Protein AF-0000000066611327 (afdb_homodimer)

pLDDT: mean 82.56, std 16.82, range [25.55, 98.38]

Nearest PDB structures (foldseek):
  6ie1-assembly1_A  TM=9.135E-01  e=1.132E-27  Homo sapiens
  6idx-assembly1_A  TM=8.919E-01  e=2.933E-25  Homo sapiens
  6tgc-assembly1_B  TM=9.219E-01  e=5.293E-22  Homo sapiens
  8zj2-assembly1_A  TM=8.479E-01  e=1.868E-19  Homo sapiens
  6ie1-assembly1_A  TM=9.172E-01  e=1.377E-27  Homo sapiens

GO terms:
  GO:0005829 cytosol (C, IDA)

Foldseek 3Di:
DPDDLVNLLVQLQDQDVVSNLVSLVVVLVCCVPPDPVVVVVCVPLVNLLSSLVSCLPRPVPNPDDQDQSSLQSQLQVLQSNLLVLVVQQAAAFDLPDVVLVVLVVVLLCLQPVPPCPCVPPPPPDPVVVLVVQLLSQVLLPQPRSSRSSNSQRDHGRHRVLSVLSSCCCPVVVVLSNVLSVVQRPDPDPQGPRNSVLSRVLLVVLCVVSVHNDHRDNPDSDDDSQSSNDSPSSSVVSSVVSVVVSVVSVVVVVVVVVVVVVVVVVVD/DPDDLVNLLVQLQDQDVVSNLVSLVVVLVCCVPPDPVVVVVCVPLVNLLSSLVSCLPRPVPNPDDQDQSSLQSQLQVLQSNLLVLVVQQAAAFDLPDVVLVVLVVVLLCLQPVPPVPCPPPPPPDPVVVLVVQLLSQVLLPQPRSSRSSNSQRDHGRHRVLSVLSSCCCPVVVVLSNCLSVVQRPDPDPPGPRNSVLSRVLLVVLCVVSVHNDHRDNPDSDDDSQSSNDSPSSSVVSSVVSVVVSVVVVVVVVVVVVVVVVVVVVVD

Solvent-accessible surface area (backbone atoms only — not comparable to full-atom values): 28487 Å² total; per-residue (Å²): 128,83,84,46,70,73,67,38,52,62,43,38,69,45,100,40,68,68,55,28,36,52,34,47,46,49,50,43,50,49,54,72,67,38,53,72,71,51,38,46,56,59,52,27,65,66,56,40,46,51,51,25,49,45,44,42,60,44,50,72,65,31,96,56,84,82,49,68,68,43,32,24,42,50,19,41,42,51,28,56,58,44,34,69,48,30,62,42,20,62,31,55,48,56,77,81,36,60,73,61,51,48,51,56,50,48,55,51,33,66,57,62,66,51,66,71,52,75,69,56,60,96,70,71,50,76,65,56,55,52,51,50,50,27,52,50,32,43,41,40,16,34,85,38,28,86,51,54,50,64,67,24,50,48,63,74,27,10,37,40,26,55,52,38,52,48,46,30,47,69,69,36,35,69,61,41,35,49,55,36,54,70,40,43,74,58,83,63,91,82,57,80,25,51,41,49,50,46,39,53,48,42,36,51,51,34,60,74,62,35,45,65,49,77,70,60,91,88,47,44,74,58,65,74,46,56,43,58,32,96,52,37,67,48,52,50,46,54,53,48,53,52,49,51,52,50,51,51,53,51,49,48,52,47,47,48,48,42,49,42,44,51,46,52,70,69,94,128,83,86,47,69,72,68,39,51,62,43,39,68,45,98,40,67,69,53,27,36,52,36,48,45,48,48,42,50,50,55,72,66,36,53,73,72,51,37,47,55,59,52,28,65,65,57,41,47,50,52,25,48,44,44,40,61,44,50,71,63,30,94,56,84,80,47,70,68,42,31,25,42,50,19,40,43,52,27,55,56,44,32,69,47,30,61,41,19,63,31,54,49,54,78,82,39,60,74,61,50,48,50,57,49,48,53,51,33,66,56,62,65,52,66,74,52,75,70,58,57,95,71,70,50,74,64,55,54,53,51,49,50,28,51,50,32,42,42,40,16,33,84,37,29,85,50,53,50,64,68,24,52,48,63,74,26,10,39,39,27,57,52,38,53,49,46,31,48,70,71,36,34,68,60,39,34,49,56,34,56,70,42,43,74,55,83,62,90,82,56,81,25,50,40,49,50,45,40,52,48,42,35,50,50,34,60,75,62,36,45,66,49,77,69,61,90,88,48,44,73,59,64,75,46,56,43,57,32,94,53,36,66,48,51,50,45,54,53,48,53,51,49,50,53,48,51,51,52,51,50,48,52,47,48,49,48,43,50,41,43,50,48,52,69,70,93

Sequence (534 aa):
EEITVGQLISHLQVSNQEIQTYAIALINALFLKAPEDKRQDMANAFAQKHLRSIILNHVIRGNRPIKTEMAHQLYVLQVLTFNLLEERMMTKMDPNDQAQRDIIFELRRIAFDAESDPSNAPGSGTEKRKAMYTKDYKMLGFTNHINPAMDFTQTPPGMLALDNMLYLAKVHQDTYIRIVLENSSREDKHECPFGRSAIELTKMLCEILQVGELPNEGRNDYHPMFFTHDRAFEELFGICIQLLNKTWKEMRATAEDFNKVSVSGLLEEITVGQLISHLQVSNQEIQTYAIALINALFLKAPEDKRQDMANAFAQKHLRSIILNHVIRGNRPIKTEMAHQLYVLQVLTFNLLEERMMTKMDPNDQAQRDIIFELRRIAFDAESDPSNAPGSGTEKRKAMYTKDYKMLGFTNHINPAMDFTQTPPGMLALDNMLYLAKVHQDTYIRIVLENSSREDKHECPFGRSAIELTKMLCEILQVGELPNEGRNDYHPMFFTHDRAFEELFGICIQLLNKTWKEMRATAEDFNKVSVSGLL

InterPro domains:
  IPR006816 ELMO domain [PF04727] (83-261)
  IPR006816 ELMO domain [PS51335] (99-267)
  IPR024574 ELMO, armadillo-like helical domain [PF11841] (1-60)
  IPR050868 Engulfment and cell motility domain-containing protein [PTHR12771] (7-261)

Organism: Homo sapiens (NCBI:txid9606)

Secondary structure (DSSP, 8-state):
----HHHHHHHHTSS-HHHHHHHHHHHHHHHHHS-HHHHHHHT-HHHHHHHHHHIIIIIITSSSPPPHHHHHHHHHHHHHHHGGGHHHHTPPP-TT-HHHHHHHHHHHHHHHT----TTS-TTS-HHHHHHHHHHHHHHHT-S-SS-GGGGG-STTTTHHHHHHHHHHHHHSHHHHHHHHHHHHS--SS----HHHHHHHHHHHHHHHTTTTPPPPTT-----GGGGT-TTHHHHHHHHHHHHHHHHHHHHHHHHHHHHHHHHHHH-/----HHHHHHHHTSS-HHHHHHHHHHHHHHHHHS-HHHHHHHT-HHHHHHHHHHIIIIIITSSSPPPHHHHHHHHHHHHHHHGGGHHHHTPPP-TT-HHHHHHHHHHHHHHHT----TTS-TTS-HHHHHHHHHHHHHHHT-S-SS-GGGGG-STTTTHHHHHHHHHHHHHSHHHHHHHHHHHHS--SS----HHHHHHHHHHHHHHHTTTTPPPPTT-----GGGGS-TTHHHHHHHHHHHHHHHHHHHHHHHHHHHHHHHHHHH-

Structure (mmCIF, N/CA/C/O backbone):
data_AF-0000000066611327-model_v1
#
loop_
_entity.id
_entity.type
_entity.pdbx_description
1 polymer 'Engulfment and cell motility 2'
#
loop_
_atom_site.group_PDB
_atom_site.id
_atom_site.type_symbol
_atom_site.label_atom_id
_atom_site.label_alt_id
_atom_site.label_comp_id
_atom_site.label_asym_id
_atom_site.label_entity_id
_atom_site.label_seq_id
_atom_site.pdbx_PDB_ins_code
_atom_site.Cartn_x
_atom_site.Cartn_y
_atom_site.Cartn_z
_atom_site.occupancy
_atom_site.B_iso_or_equiv
_atom_site.auth_seq_id
_atom_site.auth_comp_id
_atom_site.auth_asym_id
_atom_site.auth_atom_id
_atom_site.pdbx_PDB_model_num
ATOM 1 N N . GLU A 1 1 ? -3.717 5.613 -40.375 1 40.09 1 GLU A N 1
ATOM 2 C CA . GLU A 1 1 ? -2.66 4.898 -39.688 1 40.09 1 GLU A CA 1
ATOM 3 C C . GLU A 1 1 ? -3.021 4.695 -38.219 1 40.09 1 GLU A C 1
ATOM 5 O O . GLU A 1 1 ? -3.549 5.602 -37.562 1 40.09 1 GLU A O 1
ATOM 10 N N . GLU A 1 2 ? -3.158 3.531 -37.75 1 56.47 2 GLU A N 1
ATOM 11 C CA . GLU A 1 2 ? -3.566 3.189 -36.375 1 56.47 2 GLU A CA 1
ATOM 12 C C . GLU A 1 2 ? -2.588 3.752 -35.344 1 56.47 2 GLU A C 1
ATOM 14 O O . GLU A 1 2 ? -1.377 3.553 -35.469 1 56.47 2 GLU A O 1
ATOM 19 N N . ILE A 1 3 ? -2.941 4.852 -34.781 1 63.69 3 ILE A N 1
ATOM 20 C CA . ILE A 1 3 ? -2.102 5.453 -33.75 1 63.69 3 ILE A CA 1
ATOM 21 C C . ILE A 1 3 ? -1.729 4.398 -32.719 1 63.69 3 ILE A C 1
ATOM 23 O O . ILE A 1 3 ? -2.598 3.693 -32.188 1 63.69 3 ILE A O 1
ATOM 27 N N . THR A 1 4 ? -0.4 4.125 -32.656 1 70.75 4 THR A N 1
ATOM 28 C CA . THR A 1 4 ? 0.085 3.135 -31.703 1 70.75 4 THR A CA 1
ATOM 29 C C . THR A 1 4 ? 0.49 3.801 -30.406 1 70.75 4 THR A C 1
ATOM 31 O O . THR A 1 4 ? 0.756 5.004 -30.359 1 70.75 4 THR A O 1
ATOM 34 N N . VAL A 1 5 ? 0.447 3.09 -29.375 1 73.44 5 VAL A N 1
ATOM 35 C CA . VAL A 1 5 ? 0.878 3.57 -28.062 1 73.44 5 VAL A CA 1
ATOM 36 C C . VAL A 1 5 ? 2.309 4.102 -28.156 1 73.44 5 VAL A C 1
ATOM 38 O O . VAL A 1 5 ? 2.645 5.105 -27.531 1 73.44 5 VAL A O 1
ATOM 41 N N . GLY A 1 6 ? 3.094 3.51 -28.984 1 72.56 6 GLY A N 1
ATOM 42 C CA . GLY A 1 6 ? 4.477 3.926 -29.156 1 72.56 6 GLY A CA 1
ATOM 43 C C . GLY A 1 6 ? 4.605 5.344 -29.688 1 72.56 6 GLY A C 1
ATOM 44 O O . GLY A 1 6 ? 5.48 6.094 -29.25 1 72.56 6 GLY A O 1
ATOM 45 N N . GLN A 1 7 ? 3.738 5.711 -30.578 1 74.62 7 GLN A N 1
ATOM 46 C CA . GLN A 1 7 ? 3.76 7.051 -31.156 1 74.62 7 GLN A CA 1
ATOM 47 C C . GLN A 1 7 ? 3.35 8.094 -30.125 1 74.62 7 GLN A C 1
ATOM 49 O O . GLN A 1 7 ? 3.854 9.219 -30.125 1 74.62 7 GLN A O 1
ATOM 54 N N . LEU A 1 8 ? 2.506 7.609 -29.297 1 79.88 8 LEU A N 1
ATOM 55 C CA . LEU A 1 8 ? 1.958 8.547 -28.312 1 79.88 8 LEU A CA 1
ATOM 56 C C . LEU A 1 8 ? 2.941 8.773 -27.172 1 79.88 8 LEU A C 1
ATOM 58 O O . LEU A 1 8 ? 2.887 9.797 -26.5 1 79.88 8 LEU A O 1
ATOM 62 N N . ILE A 1 9 ? 3.891 7.906 -26.953 1 81.19 9 ILE A N 1
ATOM 63 C CA . ILE A 1 9 ? 4.863 7.961 -25.875 1 81.19 9 ILE A CA 1
ATOM 64 C C . ILE A 1 9 ? 5.777 9.172 -26.062 1 81.19 9 ILE A C 1
ATOM 66 O O . ILE A 1 9 ? 6.164 9.82 -25.078 1 81.19 9 ILE A O 1
ATOM 70 N N . SER A 1 10 ? 6.062 9.531 -27.297 1 82.19 10 SER A N 1
ATOM 71 C CA . SER A 1 10 ? 6.926 10.672 -27.562 1 82.19 10 SER A CA 1
ATOM 72 C C . SER A 1 10 ? 6.273 11.977 -27.109 1 82.19 10 SER A C 1
ATOM 74 O O . SER A 1 10 ? 6.961 12.891 -26.656 1 82.19 10 SER A O 1
ATOM 76 N N . HIS A 1 11 ? 4.969 11.961 -27.219 1 84.88 11 HIS A N 1
ATOM 77 C CA . HIS A 1 11 ? 4.23 13.164 -26.828 1 84.88 11 HIS A CA 1
ATOM 78 C C . HIS A 1 11 ? 4.199 13.32 -25.312 1 84.88 11 HIS A C 1
ATOM 80 O O . HIS A 1 11 ? 3.928 14.414 -24.812 1 84.88 11 HIS A O 1
ATOM 86 N N . LEU A 1 12 ? 4.453 12.266 -24.594 1 86.62 12 LEU A N 1
ATOM 87 C CA . LEU A 1 12 ? 4.457 12.328 -23.141 1 86.62 12 LEU A CA 1
ATOM 88 C C . LEU A 1 12 ? 5.77 12.906 -22.625 1 86.62 12 LEU A C 1
ATOM 90 O O . LEU A 1 12 ? 5.848 13.344 -21.469 1 86.62 12 LEU A O 1
ATOM 94 N N . GLN A 1 13 ? 6.77 12.953 -23.453 1 84.81 13 GLN A N 1
ATOM 95 C CA . GLN A 1 13 ? 8.094 13.398 -23.047 1 84.81 13 GLN A CA 1
ATOM 96 C C . GLN A 1 13 ? 8.266 14.898 -23.266 1 84.81 13 GLN A C 1
ATOM 98 O O . GLN A 1 13 ? 9.297 15.477 -22.891 1 84.81 13 GLN A O 1
ATOM 103 N N . VAL A 1 14 ? 7.254 15.484 -23.766 1 79.56 14 VAL A N 1
ATOM 104 C CA . VAL A 1 14 ? 7.332 16.922 -24.016 1 79.56 14 VAL A CA 1
ATOM 105 C C . VAL A 1 14 ? 6.973 17.688 -22.75 1 79.56 14 VAL A C 1
ATOM 107 O O . VAL A 1 14 ? 6.324 17.141 -21.844 1 79.56 14 VAL A O 1
ATOM 110 N N . SER A 1 15 ? 7.461 18.938 -22.609 1 79.94 15 SER A N 1
ATOM 111 C CA . SER A 1 15 ? 7.223 19.734 -21.406 1 79.94 15 SER A CA 1
ATOM 112 C C . SER A 1 15 ? 5.941 20.547 -21.531 1 79.94 15 SER A C 1
ATOM 114 O O . SER A 1 15 ? 5.961 21.781 -21.391 1 79.94 15 SER A O 1
ATOM 116 N N . ASN A 1 16 ? 4.898 20.047 -22.109 1 86.81 16 ASN A N 1
ATOM 117 C CA . ASN A 1 16 ? 3.58 20.656 -22.234 1 86.81 16 ASN A CA 1
ATOM 118 C C . ASN A 1 16 ? 2.482 19.734 -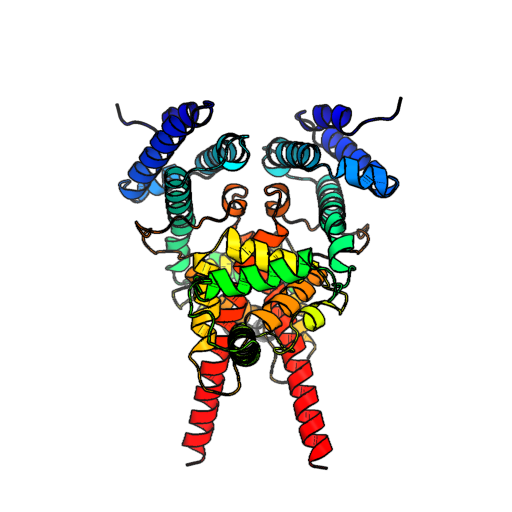21.719 1 86.81 16 ASN A C 1
ATOM 120 O O . ASN A 1 16 ? 2.162 18.719 -22.344 1 86.81 16 ASN A O 1
ATOM 124 N N . GLN A 1 17 ? 1.89 20.125 -20.641 1 90.25 17 GLN A N 1
ATOM 125 C CA . GLN A 1 17 ? 0.964 19.234 -19.953 1 90.25 17 GLN A CA 1
ATOM 126 C C . GLN A 1 17 ? -0.309 19.031 -20.766 1 90.25 17 GLN A C 1
ATOM 128 O O . GLN A 1 17 ? -0.943 17.969 -20.688 1 90.25 17 GLN A O 1
ATOM 133 N N . GLU A 1 18 ? -0.715 20.062 -21.562 1 90 18 GLU A N 1
ATOM 134 C CA . GLU A 1 18 ? -1.896 19.891 -22.406 1 90 18 GLU A CA 1
ATOM 135 C C . GLU A 1 18 ? -1.692 18.781 -23.438 1 90 18 GLU A C 1
ATOM 137 O O . GLU A 1 18 ? -2.586 17.953 -23.656 1 90 18 GLU A O 1
ATOM 142 N N . ILE A 1 19 ? -0.517 18.812 -24 1 89.88 19 ILE A N 1
ATOM 143 C CA . ILE A 1 19 ? -0.172 17.781 -24.984 1 89.88 19 ILE A CA 1
ATOM 144 C C . ILE A 1 19 ? -0.095 16.438 -24.281 1 89.88 19 ILE A C 1
ATOM 146 O O . ILE A 1 19 ? -0.599 15.43 -24.812 1 89.88 19 ILE A O 1
ATOM 150 N N . GLN A 1 20 ? 0.532 16.391 -23.125 1 91.44 20 GLN A N 1
ATOM 151 C CA . GLN A 1 20 ? 0.63 15.156 -22.359 1 91.44 20 GLN A CA 1
ATOM 152 C C . GLN A 1 20 ? -0.753 14.609 -22.016 1 91.44 20 GLN A C 1
ATOM 154 O O . GLN A 1 20 ? -0.996 13.406 -22.125 1 91.44 20 GLN A O 1
ATOM 159 N N . THR A 1 21 ? -1.638 15.539 -21.609 1 92.88 21 THR A N 1
ATOM 160 C CA . THR A 1 21 ? -2.996 15.148 -21.234 1 92.88 21 THR A CA 1
ATOM 161 C C . THR A 1 21 ? -3.713 14.508 -22.422 1 92.88 21 THR A C 1
ATOM 163 O O . THR A 1 21 ? -4.363 13.477 -22.281 1 92.88 21 THR A O 1
ATOM 166 N N . TYR A 1 22 ? -3.547 15.141 -23.562 1 90.19 22 TYR A N 1
ATOM 167 C CA . TYR A 1 22 ? -4.168 14.609 -24.781 1 90.19 22 TYR A CA 1
ATOM 168 C C . TYR A 1 22 ? -3.611 13.234 -25.125 1 90.19 22 TYR A C 1
ATOM 170 O O . TYR A 1 22 ? -4.355 12.336 -25.531 1 90.19 22 TYR A O 1
ATOM 178 N N . ALA A 1 23 ? -2.369 13.031 -25 1 90 23 ALA A N 1
ATOM 179 C CA . ALA A 1 23 ? -1.731 11.75 -25.297 1 90 23 ALA A CA 1
ATOM 180 C C . ALA A 1 23 ? -2.264 10.648 -24.391 1 90 23 ALA A C 1
ATOM 182 O O . ALA A 1 23 ? -2.598 9.555 -24.859 1 90 23 ALA A O 1
ATOM 183 N N . ILE A 1 24 ? -2.371 10.93 -23.094 1 91.5 24 ILE A N 1
ATOM 184 C CA . ILE A 1 24 ? -2.867 9.93 -22.156 1 91.5 24 ILE A CA 1
ATOM 185 C C . ILE A 1 24 ? -4.34 9.641 -22.422 1 91.5 24 ILE A C 1
ATOM 187 O O . ILE A 1 24 ? -4.781 8.492 -22.344 1 91.5 24 ILE A O 1
ATOM 191 N N . ALA A 1 25 ? -5.066 10.711 -22.734 1 92.12 25 ALA A N 1
ATOM 192 C CA . ALA A 1 25 ? -6.473 10.523 -23.078 1 92.12 25 ALA A CA 1
ATOM 193 C C . ALA A 1 25 ? -6.629 9.578 -24.266 1 92.12 25 ALA A C 1
ATOM 195 O O . ALA A 1 25 ? -7.516 8.727 -24.281 1 92.12 25 ALA A O 1
ATOM 196 N N . LEU A 1 26 ? -5.77 9.742 -25.219 1 87.75 26 LEU A N 1
ATOM 197 C CA . LEU A 1 26 ? -5.801 8.883 -26.406 1 87.75 26 LEU A CA 1
ATOM 198 C C . LEU A 1 26 ? -5.418 7.449 -26.047 1 87.75 26 LEU A C 1
ATOM 200 O O . LEU A 1 26 ? -6.023 6.496 -26.547 1 87.75 26 LEU A O 1
ATOM 204 N N . ILE A 1 27 ? -4.43 7.285 -25.25 1 86.75 27 ILE A N 1
ATOM 205 C CA . ILE A 1 27 ? -4.02 5.961 -24.797 1 86.75 27 ILE A CA 1
ATOM 206 C C . ILE A 1 27 ? -5.184 5.285 -24.062 1 86.75 27 ILE A C 1
ATOM 208 O O . ILE A 1 27 ? -5.469 4.109 -24.312 1 86.75 27 ILE A O 1
ATOM 212 N N . ASN A 1 28 ? -5.836 6.055 -23.188 1 90.31 28 ASN A N 1
ATOM 213 C CA . ASN A 1 28 ? -6.996 5.535 -22.469 1 90.31 28 ASN A CA 1
ATOM 214 C C . ASN A 1 28 ? -8.094 5.086 -23.422 1 90.31 28 ASN A C 1
ATOM 216 O O . ASN A 1 28 ? -8.695 4.027 -23.234 1 90.31 28 ASN A O 1
ATOM 220 N N . ALA A 1 29 ? -8.32 5.891 -24.422 1 87.56 29 ALA A N 1
ATOM 221 C CA . ALA A 1 29 ? -9.336 5.566 -25.422 1 87.56 29 ALA A CA 1
ATOM 222 C C . ALA A 1 29 ? -8.992 4.277 -26.156 1 87.56 29 ALA A C 1
ATOM 224 O O . ALA A 1 29 ? -9.867 3.449 -26.422 1 87.56 29 ALA A O 1
ATOM 225 N N . LEU A 1 30 ? -7.754 4.113 -26.516 1 83.62 30 LEU A N 1
ATOM 226 C CA . LEU A 1 30 ? -7.297 2.902 -27.188 1 83.62 30 LEU A CA 1
ATOM 227 C C . LEU A 1 30 ? -7.488 1.682 -26.281 1 83.62 30 LEU A C 1
ATOM 229 O O . LEU A 1 30 ? -7.898 0.619 -26.766 1 83.62 30 LEU A O 1
ATOM 233 N N . PHE A 1 31 ? -7.234 1.879 -25 1 83.31 31 PHE A N 1
ATOM 234 C CA . PHE A 1 31 ? -7.395 0.795 -24.047 1 83.31 31 PHE A CA 1
ATOM 235 C C . PHE A 1 31 ? -8.852 0.383 -23.922 1 83.31 31 PHE A C 1
ATOM 237 O O . PHE A 1 31 ? -9.164 -0.806 -23.828 1 83.31 31 PHE A O 1
ATOM 244 N N . LEU A 1 32 ? -9.711 1.317 -23.906 1 84.81 32 LEU A N 1
ATOM 245 C CA . LEU A 1 32 ? -11.133 1.083 -23.719 1 84.81 32 LEU A CA 1
ATOM 246 C C . LEU A 1 32 ? -11.75 0.427 -24.953 1 84.81 32 LEU A C 1
ATOM 248 O O . LEU A 1 32 ? -12.648 -0.406 -24.828 1 84.81 32 LEU A O 1
ATOM 252 N N . LYS A 1 33 ? -11.258 0.746 -26.078 1 80.56 33 LYS A N 1
ATOM 253 C CA . LYS A 1 33 ? -11.859 0.292 -27.328 1 80.56 33 LYS A CA 1
ATOM 254 C C . LYS A 1 33 ? -11.188 -0.988 -27.828 1 80.56 33 LYS A C 1
ATOM 256 O O . LYS A 1 33 ? -11.742 -1.69 -28.688 1 80.56 33 LYS A O 1
ATOM 261 N N . ALA A 1 34 ? -10 -1.204 -27.297 1 76.31 34 ALA A N 1
ATOM 262 C CA . ALA A 1 34 ? -9.234 -2.338 -27.812 1 76.31 34 ALA A CA 1
ATOM 263 C C . ALA A 1 34 ? -9.945 -3.656 -27.516 1 76.31 34 ALA A C 1
ATOM 265 O O . ALA A 1 34 ? -10.477 -3.846 -26.422 1 76.31 34 ALA A O 1
ATOM 266 N N . PRO A 1 35 ? -10.062 -4.414 -28.641 1 73.56 35 PRO A N 1
ATOM 267 C CA . PRO A 1 35 ? -10.523 -5.773 -28.359 1 73.56 35 PRO A CA 1
ATOM 268 C C . PRO A 1 35 ? -9.633 -6.504 -27.359 1 73.56 35 PRO A C 1
ATOM 270 O O . PRO A 1 35 ? -8.516 -6.059 -27.078 1 73.56 35 PRO A O 1
ATOM 273 N N . GLU A 1 36 ? -10.125 -7.504 -26.75 1 65.38 36 GLU A N 1
ATOM 274 C CA . GLU A 1 36 ? -9.469 -8.203 -25.656 1 65.38 36 GLU A CA 1
ATOM 275 C C . GLU A 1 36 ? -8.039 -8.602 -26.016 1 65.38 36 GLU A C 1
ATOM 277 O O . GLU A 1 36 ? -7.121 -8.461 -25.203 1 65.38 36 GLU A O 1
ATOM 282 N N . ASP A 1 37 ? -7.863 -9.117 -27.156 1 64 37 ASP A N 1
ATOM 283 C CA . ASP A 1 37 ? -6.547 -9.57 -27.594 1 64 37 ASP A CA 1
ATOM 284 C C . ASP A 1 37 ? -5.559 -8.414 -27.656 1 64 37 ASP A C 1
ATOM 286 O O . ASP A 1 37 ? -4.398 -8.547 -27.266 1 64 37 ASP A O 1
ATOM 290 N N . LYS A 1 38 ? -6.062 -7.336 -28.172 1 62.31 38 LYS A N 1
ATOM 291 C CA . LYS A 1 38 ? -5.191 -6.172 -28.312 1 62.31 38 LYS A CA 1
ATOM 292 C C . LYS A 1 38 ? -4.934 -5.516 -26.953 1 62.31 38 LYS A C 1
ATOM 294 O O . LYS A 1 38 ? -3.85 -4.977 -26.719 1 62.31 38 LYS A O 1
ATOM 299 N N . ARG A 1 39 ? -5.898 -5.562 -26.094 1 63.56 39 ARG A N 1
ATOM 300 C CA . ARG A 1 39 ? -5.707 -5.031 -24.75 1 63.56 39 ARG A CA 1
ATOM 301 C C . ARG A 1 39 ? -4.543 -5.727 -24.047 1 63.56 39 ARG A C 1
ATOM 303 O O . ARG A 1 39 ? -3.76 -5.078 -23.344 1 63.56 39 ARG A O 1
ATOM 310 N N . GLN A 1 40 ? -4.461 -6.965 -24.438 1 60.44 40 GLN A N 1
ATOM 311 C CA . GLN A 1 40 ? -3.373 -7.738 -23.844 1 60.44 40 GLN A CA 1
ATOM 312 C C . GLN A 1 40 ? -2.023 -7.32 -24.422 1 60.44 40 GLN A C 1
ATOM 314 O O . GLN A 1 40 ? -1.016 -7.309 -23.719 1 60.44 40 GLN A O 1
ATOM 319 N N . ASP A 1 41 ? -2.1 -6.977 -25.656 1 60.97 41 ASP A N 1
ATOM 320 C CA . ASP A 1 41 ? -0.874 -6.484 -26.281 1 60.97 41 ASP A CA 1
ATOM 321 C C . ASP A 1 41 ? -0.419 -5.176 -25.641 1 60.97 41 ASP A C 1
ATOM 323 O O . ASP A 1 41 ? 0.777 -4.961 -25.438 1 60.97 41 ASP A O 1
ATOM 327 N N . MET A 1 42 ? -1.421 -4.453 -25.516 1 62.12 42 MET A N 1
ATOM 328 C CA . MET A 1 42 ? -1.123 -3.197 -24.844 1 62.12 42 MET A CA 1
ATOM 329 C C . MET A 1 42 ? -0.673 -3.451 -23.406 1 62.12 42 MET A C 1
ATOM 331 O O . MET A 1 42 ? 0.031 -2.631 -22.812 1 62.12 42 MET A O 1
ATOM 335 N N . ALA A 1 43 ? -1.137 -4.645 -23.062 1 60.62 43 ALA A N 1
ATOM 336 C CA . ALA A 1 43 ? -0.801 -5.082 -21.703 1 60.62 43 ALA A CA 1
ATOM 337 C C . ALA A 1 43 ? 0.571 -5.75 -21.672 1 60.62 43 ALA A C 1
ATOM 339 O O . ALA A 1 43 ? 0.995 -6.258 -20.625 1 60.62 43 ALA A O 1
ATOM 340 N N . ASN A 1 44 ? 1.052 -5.711 -22.891 1 65.69 44 ASN A N 1
ATOM 341 C CA . ASN A 1 44 ? 2.408 -6.25 -22.859 1 65.69 44 ASN A CA 1
ATOM 342 C C . ASN A 1 44 ? 3.248 -5.605 -21.766 1 65.69 44 ASN A C 1
ATOM 344 O O . ASN A 1 44 ? 3.24 -4.383 -21.609 1 65.69 44 ASN A O 1
ATOM 348 N N . ALA A 1 45 ? 3.865 -6.438 -21.047 1 63.72 45 ALA A N 1
ATOM 349 C CA . ALA A 1 45 ? 4.586 -6.027 -19.844 1 63.72 45 ALA A CA 1
ATOM 350 C C . ALA A 1 45 ? 5.621 -4.949 -20.156 1 63.72 45 ALA A C 1
ATOM 352 O O . ALA A 1 45 ? 5.762 -3.977 -19.422 1 63.72 45 ALA A O 1
ATOM 353 N N . PHE A 1 46 ? 6.16 -5.141 -21.359 1 62.97 46 PHE A N 1
ATOM 354 C CA . PHE A 1 46 ? 7.227 -4.211 -21.703 1 62.97 46 PHE A CA 1
ATOM 355 C C . PHE A 1 46 ? 6.66 -2.838 -22.047 1 62.97 46 PHE A C 1
ATOM 357 O O . PHE A 1 46 ? 7.191 -1.814 -21.609 1 62.97 46 PHE A O 1
ATOM 364 N N . ALA A 1 47 ? 5.613 -2.898 -22.812 1 65.81 47 ALA A N 1
ATOM 365 C CA . ALA A 1 47 ? 5.004 -1.633 -23.219 1 65.81 47 ALA A CA 1
ATOM 366 C C . ALA A 1 47 ? 4.406 -0.905 -22.016 1 65.81 47 ALA A C 1
ATOM 368 O O . ALA A 1 47 ? 4.535 0.316 -21.891 1 65.81 47 ALA A O 1
ATOM 369 N N . GLN A 1 48 ? 3.863 -1.635 -21.219 1 74.56 48 GLN A N 1
ATOM 370 C CA . GLN A 1 48 ? 3.256 -1.061 -20.016 1 74.56 48 GLN A CA 1
ATOM 371 C C . GLN A 1 48 ? 4.316 -0.474 -19.094 1 74.56 48 GLN A C 1
ATOM 373 O O . GLN A 1 48 ? 4.129 0.609 -18.531 1 74.56 48 GLN A O 1
ATOM 378 N N . LYS A 1 49 ? 5.383 -1.224 -19.047 1 75.81 49 LYS A N 1
ATOM 379 C CA . LYS A 1 49 ? 6.48 -0.756 -18.203 1 75.81 49 LYS A CA 1
ATOM 380 C C . LYS A 1 49 ? 7.039 0.57 -18.703 1 75.81 49 LYS A C 1
ATOM 382 O O . LYS A 1 49 ? 7.285 1.488 -17.922 1 75.81 49 LYS A O 1
ATOM 387 N N . HIS A 1 50 ? 7.246 0.575 -19.969 1 76.31 50 HIS A N 1
ATOM 388 C CA . HIS A 1 50 ? 7.793 1.78 -20.578 1 76.31 50 HIS A CA 1
ATOM 389 C C . HIS A 1 50 ? 6.844 2.963 -20.422 1 76.31 50 HIS A C 1
ATOM 391 O O . HIS A 1 50 ? 7.273 4.059 -20.047 1 76.31 50 HIS A O 1
ATOM 397 N N . LEU A 1 51 ? 5.648 2.748 -20.688 1 81.19 51 LEU A N 1
ATOM 398 C CA . LEU A 1 51 ? 4.633 3.785 -20.547 1 81.19 51 LEU A CA 1
ATOM 399 C C . LEU A 1 51 ? 4.598 4.312 -19.109 1 81.19 51 LEU A C 1
ATOM 401 O O . LEU A 1 51 ? 4.602 5.527 -18.891 1 81.19 51 LEU A O 1
ATOM 405 N N . ARG A 1 52 ? 4.539 3.432 -18.156 1 81.56 52 ARG A N 1
ATOM 406 C CA . ARG A 1 52 ? 4.5 3.805 -16.75 1 81.56 52 ARG A CA 1
ATOM 407 C C . ARG A 1 52 ? 5.719 4.645 -16.375 1 81.56 52 ARG A C 1
ATOM 409 O O . ARG A 1 52 ? 5.594 5.633 -15.648 1 81.56 52 ARG A O 1
ATOM 416 N N . SER A 1 53 ? 6.867 4.211 -16.938 1 79 53 SER A N 1
ATOM 417 C CA . SER A 1 53 ? 8.102 4.926 -16.641 1 79 53 SER A CA 1
ATOM 418 C C . SER A 1 53 ? 8.055 6.355 -17.172 1 79 53 SER A C 1
ATOM 420 O O . SER A 1 53 ? 8.492 7.289 -16.5 1 79 53 SER A O 1
ATOM 422 N N . ILE A 1 54 ? 7.59 6.52 -18.266 1 82.31 54 ILE A N 1
ATOM 423 C CA . ILE A 1 54 ? 7.535 7.84 -18.891 1 82.31 54 ILE A CA 1
ATOM 424 C C . ILE A 1 54 ? 6.543 8.727 -18.125 1 82.31 54 ILE A C 1
ATOM 426 O O . ILE A 1 54 ? 6.832 9.891 -17.844 1 82.31 54 ILE A O 1
ATOM 430 N N . ILE A 1 55 ? 5.414 8.18 -17.828 1 85.75 55 ILE A N 1
ATOM 431 C CA . ILE A 1 55 ? 4.395 8.93 -17.109 1 85.75 55 ILE A CA 1
ATOM 432 C C . ILE A 1 55 ? 4.949 9.375 -15.758 1 85.75 55 ILE A C 1
ATOM 434 O O . ILE A 1 55 ? 4.781 10.531 -15.359 1 85.75 55 ILE A O 1
ATOM 438 N N . LEU A 1 56 ? 5.598 8.508 -15.148 1 79.5 56 LEU A N 1
ATOM 439 C CA . LEU A 1 56 ? 6.156 8.812 -13.836 1 79.5 56 LEU A CA 1
ATOM 440 C C . LEU A 1 56 ? 7.203 9.914 -13.93 1 79.5 56 LEU A C 1
ATOM 442 O O . LEU A 1 56 ? 7.148 10.898 -13.188 1 79.5 56 LEU A O 1
ATOM 446 N N . ASN A 1 57 ? 8.078 9.82 -14.867 1 79.31 57 ASN A N 1
ATOM 447 C CA . ASN A 1 57 ? 9.234 10.703 -14.945 1 79.31 57 ASN A CA 1
ATOM 448 C C . ASN A 1 57 ? 8.867 12.055 -15.539 1 79.31 57 ASN A C 1
ATOM 450 O O . ASN A 1 57 ? 9.398 13.086 -15.125 1 79.31 57 ASN A O 1
ATOM 454 N N . HIS A 1 58 ? 7.961 12.031 -16.422 1 82.75 58 HIS A N 1
ATOM 455 C CA . HIS A 1 58 ? 7.75 13.25 -17.188 1 82.75 58 HIS A CA 1
ATOM 456 C C . HIS A 1 58 ? 6.438 13.93 -16.812 1 82.75 58 HIS A C 1
ATOM 458 O O . HIS A 1 58 ? 6.234 15.109 -17.094 1 82.75 58 HIS A O 1
ATOM 464 N N . VAL A 1 59 ? 5.559 13.203 -16.188 1 86.81 59 VAL A N 1
ATOM 465 C CA . VAL A 1 59 ? 4.254 13.789 -15.883 1 86.81 59 VAL A CA 1
ATOM 466 C C . VAL A 1 59 ? 4.105 13.969 -14.375 1 86.81 59 VAL A C 1
ATOM 468 O O . VAL A 1 59 ? 4.055 15.094 -13.883 1 86.81 59 VAL A O 1
ATOM 471 N N . ILE A 1 60 ? 4.211 12.938 -13.664 1 82.56 60 ILE A N 1
ATOM 472 C CA . ILE A 1 60 ? 3.908 12.953 -12.234 1 82.56 60 ILE A CA 1
ATOM 473 C C . ILE A 1 60 ? 5.02 13.672 -11.477 1 82.56 60 ILE A C 1
ATOM 475 O O . ILE A 1 60 ? 4.75 14.492 -10.602 1 82.56 60 ILE A O 1
ATOM 479 N N . ARG A 1 61 ? 6.25 13.383 -11.82 1 75.94 61 ARG A N 1
ATOM 480 C CA . ARG A 1 61 ? 7.383 14 -11.133 1 75.94 61 ARG A CA 1
ATOM 481 C C . ARG A 1 61 ? 7.801 15.289 -11.828 1 75.94 61 ARG A C 1
ATOM 483 O O . ARG A 1 61 ? 8.836 15.867 -11.5 1 75.94 61 ARG A O 1
ATOM 490 N N . GLY A 1 62 ? 7.059 15.625 -12.773 1 74.12 62 GLY A N 1
ATOM 491 C CA . GLY A 1 62 ? 7.359 16.859 -13.469 1 74.12 62 GLY A CA 1
ATOM 492 C C . GLY A 1 62 ? 7.289 18.094 -12.57 1 74.12 62 GLY A C 1
ATOM 493 O O . GLY A 1 62 ? 6.762 18.016 -11.453 1 74.12 62 GLY A O 1
ATOM 494 N N . ASN A 1 63 ? 7.848 19.156 -12.953 1 75.75 63 ASN A N 1
ATOM 495 C CA . ASN A 1 63 ? 8.031 20.375 -12.164 1 75.75 63 ASN A CA 1
ATOM 496 C C . ASN A 1 63 ? 6.754 21.203 -12.117 1 75.75 63 ASN A C 1
ATOM 498 O O . ASN A 1 63 ? 6.707 22.25 -11.453 1 75.75 63 ASN A O 1
ATOM 502 N N . ARG A 1 64 ? 5.742 20.828 -12.805 1 81.81 64 ARG A N 1
ATOM 503 C CA . ARG A 1 64 ? 4.492 21.578 -12.828 1 81.81 64 ARG A CA 1
ATOM 504 C C . ARG A 1 64 ? 3.395 20.844 -12.07 1 81.81 64 ARG A C 1
ATOM 506 O O . ARG A 1 64 ? 3.355 19.609 -12.07 1 81.81 64 ARG A O 1
ATOM 513 N N . PRO A 1 65 ? 2.545 21.625 -11.461 1 86.81 65 PRO A N 1
ATOM 514 C CA . PRO A 1 65 ? 1.408 20.984 -10.797 1 86.81 65 PRO A CA 1
ATOM 515 C C . PRO A 1 65 ? 0.503 20.234 -11.773 1 86.81 65 PRO A C 1
ATOM 517 O O . PRO A 1 65 ? 0.298 20.688 -12.906 1 86.81 65 PRO A O 1
ATOM 520 N N . ILE A 1 66 ? 0.01 19.172 -11.352 1 91.12 66 ILE A N 1
ATOM 521 C CA . ILE A 1 66 ? -0.878 18.344 -12.164 1 91.12 66 ILE A CA 1
ATOM 522 C C . ILE A 1 66 ? -2.279 18.953 -12.172 1 91.12 66 ILE A C 1
ATOM 524 O O . ILE A 1 66 ? -2.904 19.109 -11.125 1 91.12 66 ILE A O 1
ATOM 528 N N . LYS A 1 67 ? -2.717 19.328 -13.297 1 92.5 67 LYS A N 1
ATOM 529 C CA . LYS A 1 67 ? -4.039 19.922 -13.445 1 92.5 67 LYS A CA 1
ATOM 530 C C . LYS A 1 67 ? -5.141 18.875 -13.312 1 92.5 67 LYS A C 1
ATOM 532 O O . LYS A 1 67 ? -4.875 17.672 -13.422 1 92.5 67 LYS A O 1
ATOM 537 N N . THR A 1 68 ? -6.332 19.328 -13.188 1 93.25 68 THR A N 1
ATOM 538 C CA . THR A 1 68 ? -7.488 18.5 -12.906 1 93.25 68 THR A CA 1
ATOM 539 C C . THR A 1 68 ? -7.727 17.5 -14.039 1 93.25 68 THR A C 1
ATOM 541 O O . THR A 1 68 ? -7.973 16.312 -13.797 1 93.25 68 THR A O 1
ATOM 544 N N . GLU A 1 69 ? -7.648 18 -15.25 1 93.25 69 GLU A N 1
ATOM 545 C CA . GLU A 1 69 ? -7.898 17.125 -16.391 1 93.25 69 GLU A CA 1
ATOM 546 C C . GLU A 1 69 ? -6.855 16.016 -16.484 1 93.25 69 GLU A C 1
ATOM 548 O O . GLU A 1 69 ? -7.191 14.859 -16.766 1 93.25 69 GLU A O 1
ATOM 553 N N . MET A 1 70 ? -5.621 16.375 -16.281 1 94 70 MET A N 1
ATOM 554 C CA . MET A 1 70 ? -4.551 15.383 -16.281 1 94 70 MET A CA 1
ATOM 555 C C . MET A 1 70 ? -4.754 14.367 -15.148 1 94 70 MET A C 1
ATOM 557 O O . MET A 1 70 ? -4.59 13.164 -15.359 1 94 70 MET A O 1
ATOM 561 N N . ALA A 1 71 ? -5.148 14.883 -14.031 1 94.19 71 ALA A N 1
ATOM 562 C CA . ALA A 1 71 ? -5.414 14 -12.898 1 94.19 71 ALA A CA 1
ATOM 563 C C . ALA A 1 71 ? -6.5 12.984 -13.234 1 94.19 71 ALA A C 1
ATOM 565 O O . ALA A 1 71 ? -6.391 11.805 -12.883 1 94.19 71 ALA A O 1
ATOM 566 N N . HIS A 1 72 ? -7.477 13.43 -13.906 1 95.44 72 HIS A N 1
ATOM 567 C CA . HIS A 1 72 ? -8.555 12.539 -14.328 1 95.44 72 HIS A CA 1
ATOM 568 C C . HIS A 1 72 ? -8.039 11.469 -15.289 1 95.44 72 HIS A C 1
ATOM 570 O O . HIS A 1 72 ? -8.391 10.297 -15.148 1 95.44 72 HIS A O 1
ATOM 576 N N . GLN A 1 73 ? -7.266 11.867 -16.219 1 94.38 73 GLN A N 1
ATOM 577 C CA . GLN A 1 73 ? -6.742 10.914 -17.188 1 94.38 73 GLN A CA 1
ATOM 578 C C . GLN A 1 73 ? -5.824 9.891 -16.516 1 94.38 73 GLN A C 1
ATOM 580 O O . GLN A 1 73 ? -5.82 8.719 -16.891 1 94.38 73 GLN A O 1
ATOM 585 N N . LEU A 1 74 ? -5.055 10.352 -15.578 1 93.62 74 LEU A N 1
ATOM 586 C CA . LEU A 1 74 ? -4.199 9.438 -14.82 1 93.62 74 LEU A CA 1
ATOM 587 C C . LEU A 1 74 ? -5.039 8.469 -14 1 93.62 74 LEU A C 1
ATOM 589 O O . LEU A 1 74 ? -4.707 7.281 -13.906 1 93.62 74 LEU A O 1
ATOM 593 N N . TYR A 1 75 ? -6.051 8.984 -13.445 1 94.5 75 TYR A N 1
ATOM 594 C CA . TYR A 1 75 ? -7.008 8.133 -12.742 1 94.5 75 TYR A CA 1
ATOM 595 C C . TYR A 1 75 ? -7.559 7.059 -13.664 1 94.5 75 TYR A C 1
ATOM 597 O O . TYR A 1 75 ? -7.555 5.871 -13.32 1 94.5 75 TYR A O 1
ATOM 605 N N . VAL A 1 76 ? -8.047 7.465 -14.797 1 93.88 76 VAL A N 1
ATOM 606 C CA . VAL A 1 76 ? -8.633 6.547 -15.766 1 93.88 76 VAL A CA 1
ATOM 607 C C . VAL A 1 76 ? -7.605 5.484 -16.156 1 93.88 76 VAL A C 1
ATOM 609 O O . VAL A 1 76 ? -7.91 4.289 -16.156 1 93.88 76 VAL A O 1
ATOM 612 N N . LEU A 1 77 ? -6.422 5.91 -16.453 1 91.25 77 LEU A N 1
ATOM 613 C CA . LEU A 1 77 ? -5.367 4.98 -16.844 1 91.25 77 LEU A CA 1
ATOM 614 C C . LEU A 1 77 ? -5.094 3.977 -15.727 1 91.25 77 LEU A C 1
ATOM 616 O O . LEU A 1 77 ? -4.898 2.787 -15.992 1 91.25 77 LEU A O 1
ATOM 620 N N . GLN A 1 78 ? -5.039 4.449 -14.531 1 91.81 78 GLN A N 1
ATOM 621 C CA . GLN A 1 78 ? -4.805 3.578 -13.383 1 91.81 78 GLN A CA 1
ATOM 622 C C . GLN A 1 78 ? -5.895 2.52 -13.266 1 91.81 78 GLN A C 1
ATOM 624 O O . GLN A 1 78 ? -5.605 1.343 -13.031 1 91.81 78 GLN A O 1
ATOM 629 N N . VAL A 1 79 ? -7.121 2.928 -13.422 1 92.69 79 VAL A N 1
ATOM 630 C CA . VAL A 1 79 ? -8.242 1.996 -13.367 1 92.69 79 VAL A CA 1
ATOM 631 C C . VAL A 1 79 ? -8.094 0.951 -14.469 1 92.69 79 VAL A C 1
ATOM 633 O O . VAL A 1 79 ? -8.227 -0.25 -14.219 1 92.69 79 VAL A O 1
ATOM 636 N N . LEU A 1 80 ? -7.781 1.423 -15.625 1 89.06 80 LEU A N 1
ATOM 637 C CA . LEU A 1 80 ? -7.652 0.525 -16.766 1 89.06 80 LEU A CA 1
ATOM 638 C C . LEU A 1 80 ? -6.492 -0.445 -16.562 1 89.06 80 LEU A C 1
ATOM 640 O O . LEU A 1 80 ? -6.578 -1.609 -16.969 1 89.06 80 LEU A O 1
ATOM 644 N N . THR A 1 81 ? -5.465 -0.011 -16.016 1 88.75 81 THR A N 1
ATOM 645 C CA . THR A 1 81 ? -4.316 -0.862 -15.727 1 88.75 81 THR A CA 1
ATOM 646 C C . THR A 1 81 ? -4.691 -1.957 -14.727 1 88.75 81 THR A C 1
ATOM 648 O O . THR A 1 81 ? -4.355 -3.127 -14.93 1 88.75 81 THR A O 1
ATOM 651 N N . PHE A 1 82 ? -5.383 -1.628 -13.68 1 91.62 82 PHE A N 1
ATOM 652 C CA . PHE A 1 82 ? -5.789 -2.613 -12.688 1 91.62 82 PHE A CA 1
ATOM 653 C C . PHE A 1 82 ? -6.789 -3.6 -13.273 1 91.62 82 PHE A C 1
ATOM 655 O O . PHE A 1 82 ? -6.844 -4.758 -12.859 1 91.62 82 PHE A O 1
ATOM 662 N N . ASN A 1 83 ? -7.504 -3.129 -14.219 1 91.38 83 ASN A N 1
ATOM 663 C CA . ASN A 1 83 ? -8.492 -4 -14.836 1 91.38 83 ASN A CA 1
ATOM 664 C C . ASN A 1 83 ? -7.828 -5.145 -15.602 1 91.38 83 ASN A C 1
ATOM 666 O O . ASN A 1 83 ? -8.492 -6.113 -15.977 1 91.38 83 ASN A O 1
ATOM 670 N N . LEU A 1 84 ? -6.559 -5.008 -15.922 1 87.75 84 LEU A N 1
ATOM 671 C CA . LEU A 1 84 ? -5.824 -6.121 -16.516 1 87.75 84 LEU A CA 1
ATOM 672 C C . LEU A 1 84 ? -5.812 -7.324 -15.578 1 87.75 84 LEU A C 1
ATOM 674 O O . LEU A 1 84 ? -5.586 -8.453 -16.016 1 87.75 84 LEU A O 1
ATOM 678 N N . LEU A 1 85 ? -6.07 -7.102 -14.289 1 92.88 85 LEU A N 1
ATOM 679 C CA . LEU A 1 85 ? -6.09 -8.172 -13.297 1 92.88 85 LEU A CA 1
ATOM 680 C C . LEU A 1 85 ? -7.465 -8.828 -13.242 1 92.88 85 LEU A C 1
ATOM 682 O O . LEU A 1 85 ? -7.633 -9.859 -12.586 1 92.88 85 LEU A O 1
ATOM 686 N N . GLU A 1 86 ? -8.406 -8.266 -13.906 1 94.12 86 GLU A N 1
ATOM 687 C CA . GLU A 1 86 ? -9.789 -8.719 -13.805 1 94.12 86 GLU A CA 1
ATOM 688 C C . GLU A 1 86 ? -9.93 -10.172 -14.25 1 94.12 86 GLU A C 1
ATOM 690 O O . GLU A 1 86 ? -10.672 -10.945 -13.641 1 94.12 86 GLU A O 1
ATOM 695 N N . GLU A 1 87 ? -9.234 -10.531 -15.289 1 93.06 87 GLU A N 1
ATOM 696 C CA . GLU A 1 87 ? -9.328 -11.898 -15.781 1 93.06 87 GLU A CA 1
ATOM 697 C C . GLU A 1 87 ? -8.961 -12.906 -14.695 1 93.06 87 GLU A C 1
ATOM 699 O O . GLU A 1 87 ? -9.711 -13.844 -14.43 1 93.06 87 GLU A O 1
ATOM 704 N N . ARG A 1 88 ? -7.844 -12.695 -14.109 1 95.62 88 ARG A N 1
ATOM 705 C CA . ARG A 1 88 ? -7.402 -13.602 -13.047 1 95.62 88 ARG A CA 1
ATOM 706 C C . ARG A 1 88 ? -8.352 -13.547 -11.852 1 95.62 88 ARG A C 1
ATOM 708 O O . ARG A 1 88 ? -8.625 -14.57 -11.227 1 95.62 88 ARG A O 1
ATOM 715 N N . MET A 1 89 ? -8.812 -12.328 -11.547 1 97.5 89 MET A N 1
ATOM 716 C CA . MET A 1 89 ? -9.742 -12.117 -10.445 1 97.5 89 MET A CA 1
ATOM 717 C C . MET A 1 89 ? -11.023 -12.914 -10.664 1 97.5 89 MET A C 1
ATOM 719 O O . MET A 1 89 ? -11.602 -13.445 -9.711 1 97.5 89 MET A O 1
ATOM 723 N N . MET A 1 90 ? -11.422 -13.062 -11.938 1 97.75 90 MET A N 1
ATOM 724 C CA . MET A 1 90 ? -12.703 -13.68 -12.258 1 97.75 90 MET A CA 1
ATOM 725 C C . MET A 1 90 ? -12.508 -15.125 -12.719 1 97.75 90 MET A C 1
ATOM 727 O O . MET A 1 90 ? -13.453 -15.758 -13.203 1 97.75 90 MET A O 1
ATOM 731 N N . THR A 1 91 ? -11.344 -15.656 -12.594 1 97.81 91 THR A N 1
ATOM 732 C CA . THR A 1 91 ? -11.07 -17.031 -12.977 1 97.81 91 THR A CA 1
ATOM 733 C C . THR A 1 91 ? -11.039 -17.938 -11.75 1 97.81 91 THR A C 1
ATOM 735 O O . THR A 1 91 ? -10.25 -17.719 -10.828 1 97.81 91 THR A O 1
ATOM 738 N N . LYS A 1 92 ? -11.828 -18.953 -11.773 1 97.44 92 LYS A N 1
ATOM 739 C CA . LYS A 1 92 ? -11.828 -19.969 -10.719 1 97.44 92 LYS A CA 1
ATOM 740 C C . LYS A 1 92 ? -10.703 -20.969 -10.922 1 97.44 92 LYS A C 1
ATOM 742 O O . LYS A 1 92 ? -10.406 -21.359 -12.055 1 97.44 92 LYS A O 1
ATOM 747 N N . MET A 1 93 ? -10.164 -21.359 -9.852 1 96.94 93 MET A N 1
ATOM 748 C CA . MET A 1 93 ? -9.156 -22.406 -9.977 1 96.94 93 MET A CA 1
ATOM 749 C C . MET A 1 93 ? -9.789 -23.734 -10.406 1 96.94 93 MET A C 1
ATOM 751 O O . MET A 1 93 ? -10.867 -24.094 -9.93 1 96.94 93 MET A O 1
ATOM 755 N N . ASP A 1 94 ? -9.164 -24.406 -11.297 1 95.62 94 ASP A N 1
ATOM 756 C CA . ASP A 1 94 ? -9.508 -25.781 -11.633 1 95.62 94 ASP A CA 1
ATOM 757 C C . ASP A 1 94 ? -8.766 -26.766 -10.727 1 95.62 94 ASP A C 1
ATOM 759 O O . ASP A 1 94 ? -7.559 -26.969 -10.875 1 95.62 94 ASP A O 1
ATOM 763 N N . PRO A 1 95 ? -9.484 -27.422 -9.859 1 90.69 95 PRO A N 1
ATOM 764 C CA . PRO A 1 95 ? -8.82 -28.312 -8.914 1 90.69 95 PRO A CA 1
ATOM 765 C C . PRO A 1 95 ? -8.062 -29.453 -9.602 1 90.69 95 PRO A C 1
ATOM 767 O O . PRO A 1 95 ? -7.223 -30.109 -8.977 1 90.69 95 PRO A O 1
ATOM 770 N N . ASN A 1 96 ? -8.367 -29.656 -10.828 1 90.88 96 ASN A N 1
ATOM 771 C CA . ASN A 1 96 ? -7.727 -30.75 -11.562 1 90.88 96 ASN A CA 1
ATOM 772 C C . ASN A 1 96 ? -6.559 -30.234 -12.406 1 90.88 96 ASN A C 1
ATOM 774 O O . ASN A 1 96 ? -5.863 -31.031 -13.047 1 90.88 96 ASN A O 1
ATOM 778 N N . ASP A 1 97 ? -6.387 -28.938 -12.375 1 93.06 97 ASP A N 1
ATOM 779 C CA . ASP A 1 97 ? -5.246 -28.375 -13.086 1 93.06 97 ASP A CA 1
ATOM 780 C C . ASP A 1 97 ? -3.957 -28.547 -12.289 1 93.06 97 ASP A C 1
ATOM 782 O O . ASP A 1 97 ? -3.766 -27.922 -11.25 1 93.06 97 ASP A O 1
ATOM 786 N N . GLN A 1 98 ? -3.1 -29.344 -12.82 1 92.75 98 GLN A N 1
ATOM 787 C CA . GLN A 1 98 ? -1.882 -29.703 -12.102 1 92.75 98 GLN A CA 1
ATOM 788 C C . GLN A 1 98 ? -0.981 -28.484 -11.891 1 92.75 98 GLN A C 1
ATOM 790 O O . GLN A 1 98 ? -0.344 -28.359 -10.844 1 92.75 98 GLN A O 1
ATOM 795 N N . ALA A 1 99 ? -0.888 -27.672 -12.906 1 93.69 99 ALA A N 1
ATOM 796 C CA . ALA A 1 99 ? -0.028 -26.5 -12.797 1 93.69 99 ALA A CA 1
ATOM 797 C C . ALA A 1 99 ? -0.46 -25.609 -11.641 1 93.69 99 ALA A C 1
ATOM 799 O O . ALA A 1 99 ? 0.38 -25.062 -10.922 1 93.69 99 ALA A O 1
ATOM 800 N N . GLN A 1 100 ? -1.684 -25.469 -11.484 1 92.69 100 GLN A N 1
ATOM 801 C CA . GLN A 1 100 ? -2.215 -24.656 -10.398 1 92.69 100 GLN A CA 1
ATOM 802 C C . GLN A 1 100 ? -2.035 -25.344 -9.047 1 92.69 100 GLN A C 1
ATOM 804 O O . GLN A 1 100 ? -1.688 -24.688 -8.062 1 92.69 100 GLN A O 1
ATOM 809 N N . ARG A 1 101 ? -2.289 -26.594 -9.023 1 93.12 101 ARG A N 1
ATOM 810 C CA . ARG A 1 101 ? -2.059 -27.359 -7.809 1 93.12 101 ARG A CA 1
ATOM 811 C C . ARG A 1 101 ? -0.598 -27.281 -7.375 1 93.12 101 ARG A C 1
ATOM 813 O O . ARG A 1 101 ? -0.3 -27.25 -6.18 1 93.12 101 ARG A O 1
ATOM 820 N N . ASP A 1 102 ? 0.249 -27.25 -8.32 1 95.44 102 ASP A N 1
ATOM 821 C CA . ASP A 1 102 ? 1.679 -27.156 -8.047 1 95.44 102 ASP A CA 1
ATOM 822 C C . ASP A 1 102 ? 2.012 -25.859 -7.312 1 95.44 102 ASP A C 1
ATOM 824 O O . ASP A 1 102 ? 2.945 -25.812 -6.512 1 95.44 102 ASP A O 1
ATOM 828 N N . ILE A 1 103 ? 1.284 -24.844 -7.633 1 96.88 103 ILE A N 1
ATOM 829 C CA . ILE A 1 103 ? 1.508 -23.562 -6.953 1 96.88 103 ILE A CA 1
ATOM 830 C C . ILE A 1 103 ? 1.196 -23.719 -5.465 1 96.88 103 ILE A C 1
ATOM 832 O O . ILE A 1 103 ? 1.951 -23.234 -4.617 1 96.88 103 ILE A O 1
ATOM 836 N N . ILE A 1 104 ? 0.125 -24.391 -5.148 1 95.75 104 ILE A N 1
ATOM 837 C CA . ILE A 1 104 ? -0.256 -24.625 -3.76 1 95.75 104 ILE A CA 1
ATOM 838 C C . ILE A 1 104 ? 0.823 -25.438 -3.057 1 95.75 104 ILE A C 1
ATOM 840 O O . ILE A 1 104 ? 1.193 -25.141 -1.918 1 95.75 104 ILE A O 1
ATOM 844 N N . PHE A 1 105 ? 1.33 -26.375 -3.734 1 94.75 105 PHE A N 1
ATOM 845 C CA . PHE A 1 105 ? 2.412 -27.203 -3.197 1 94.75 105 PHE A CA 1
ATOM 846 C C . PHE A 1 105 ? 3.645 -26.344 -2.918 1 94.75 105 PHE A C 1
ATOM 848 O O . PHE A 1 105 ? 4.328 -26.547 -1.91 1 94.75 105 PHE A O 1
ATOM 855 N N . GLU A 1 106 ? 3.893 -25.5 -3.85 1 96.62 106 GLU A N 1
ATOM 856 C CA . GLU A 1 106 ? 5.051 -24.641 -3.699 1 96.62 106 GLU A CA 1
ATOM 857 C C . GLU A 1 106 ? 4.91 -23.734 -2.475 1 96.62 106 GLU A C 1
ATOM 859 O O . GLU A 1 106 ? 5.883 -23.484 -1.762 1 96.62 106 GLU A O 1
ATOM 864 N N . LEU A 1 107 ? 3.723 -23.25 -2.262 1 96.69 107 LEU A N 1
ATOM 865 C CA . LEU A 1 107 ? 3.461 -22.422 -1.08 1 96.69 107 LEU A CA 1
ATOM 866 C C . LEU A 1 107 ? 3.768 -23.203 0.195 1 96.69 107 LEU A C 1
ATOM 868 O O . LEU A 1 107 ? 4.41 -22.688 1.107 1 96.69 107 LEU A O 1
ATOM 872 N N . ARG A 1 108 ? 3.314 -24.422 0.238 1 94.56 108 ARG A N 1
ATOM 873 C CA . ARG A 1 108 ? 3.574 -25.297 1.375 1 94.56 108 ARG A CA 1
ATOM 874 C C . ARG A 1 108 ? 5.07 -25.547 1.539 1 94.56 108 ARG A C 1
ATOM 876 O O . ARG A 1 108 ? 5.609 -25.422 2.641 1 94.56 108 ARG A O 1
ATOM 883 N N . ARG A 1 109 ? 5.715 -25.906 0.499 1 95.19 109 ARG A N 1
ATOM 884 C CA . ARG A 1 109 ? 7.137 -26.219 0.517 1 95.19 109 ARG A CA 1
ATOM 885 C C . ARG A 1 109 ? 7.953 -25.062 1.07 1 95.19 109 ARG A C 1
ATOM 887 O O . ARG A 1 109 ? 8.844 -25.25 1.896 1 95.19 109 ARG A O 1
ATOM 894 N N . ILE A 1 110 ? 7.672 -23.891 0.621 1 95.5 110 ILE A N 1
ATOM 895 C CA . ILE A 1 110 ? 8.422 -22.703 1.028 1 95.5 110 ILE A CA 1
ATOM 896 C C . ILE A 1 110 ? 8.188 -22.438 2.512 1 95.5 110 ILE A C 1
ATOM 898 O O . ILE A 1 110 ? 9.125 -22.094 3.244 1 95.5 110 ILE A O 1
ATOM 902 N N . ALA A 1 111 ? 7.023 -22.594 2.934 1 94.12 111 ALA A N 1
ATOM 903 C CA . ALA A 1 111 ? 6.672 -22.281 4.316 1 94.12 111 ALA A CA 1
ATOM 904 C C . ALA A 1 111 ? 7.324 -23.266 5.285 1 94.12 111 ALA A C 1
ATOM 906 O O . ALA A 1 111 ? 7.785 -22.875 6.359 1 94.12 111 ALA A O 1
ATOM 907 N N . PHE A 1 112 ? 7.391 -24.484 5.02 1 89.38 112 PHE A N 1
ATOM 908 C CA . PHE A 1 112 ? 7.762 -25.484 6.008 1 89.38 112 PHE A CA 1
ATOM 909 C C . PHE A 1 112 ? 9.016 -26.234 5.566 1 89.38 112 PHE A C 1
ATOM 911 O O . PHE A 1 112 ? 9.469 -27.156 6.254 1 89.38 112 PHE A O 1
ATOM 918 N N . ASP A 1 113 ? 9.883 -25.484 4.781 1 73.38 113 ASP A N 1
ATOM 919 C CA . ASP A 1 113 ? 11.148 -26.016 4.285 1 73.38 113 ASP A CA 1
ATOM 920 C C . ASP A 1 113 ? 11.031 -27.516 4.012 1 73.38 113 ASP A C 1
ATOM 922 O O . ASP A 1 113 ? 11.906 -28.297 4.391 1 73.38 113 ASP A O 1
ATOM 926 N N . ALA A 1 114 ? 9.898 -27.984 3.801 1 60.59 114 ALA A N 1
ATOM 927 C CA . ALA A 1 114 ? 9.672 -29.422 3.648 1 60.59 114 ALA A CA 1
ATOM 928 C C . ALA A 1 114 ? 10.469 -29.984 2.475 1 60.59 114 ALA A C 1
ATOM 930 O O . ALA A 1 114 ? 10.344 -29.5 1.344 1 60.59 114 ALA A O 1
ATOM 931 N N . GLU A 1 115 ? 11.844 -30.031 2.605 1 52.5 115 GLU A N 1
ATOM 932 C CA . GLU A 1 115 ? 12.539 -30.891 1.644 1 52.5 115 GLU A CA 1
ATOM 933 C C . GLU A 1 115 ? 11.672 -32.062 1.219 1 52.5 115 GLU A C 1
ATOM 935 O O . GLU A 1 115 ? 11.102 -32.75 2.064 1 52.5 115 GLU A O 1
ATOM 940 N N . SER A 1 116 ? 10.898 -31.891 0.418 1 48.25 116 SER A N 1
ATOM 941 C CA . SER A 1 116 ? 10.391 -33.156 -0.11 1 48.25 116 SER A CA 1
ATOM 942 C C . SER A 1 116 ? 11.469 -34.219 -0.123 1 48.25 116 SER A C 1
ATOM 944 O O . SER A 1 116 ? 12.367 -34.188 -0.967 1 48.25 116 SER A O 1
ATOM 946 N N . ASP A 1 117 ? 12.258 -34.344 0.917 1 44.25 117 ASP A N 1
ATOM 947 C CA . ASP A 1 117 ? 13.078 -35.531 0.728 1 44.25 117 ASP A CA 1
ATOM 948 C C . ASP A 1 117 ? 12.297 -36.656 0.014 1 44.25 117 ASP A C 1
ATOM 950 O O . ASP A 1 117 ? 11.336 -37.188 0.568 1 44.25 117 ASP A O 1
ATOM 954 N N . PRO A 1 118 ? 12.258 -36.438 -1.175 1 46.88 118 PRO A N 1
ATOM 955 C CA . PRO A 1 118 ? 11.727 -37.656 -1.768 1 46.88 118 PRO A CA 1
ATOM 956 C C . PRO A 1 118 ? 12.125 -38.906 -0.983 1 46.88 118 PRO A C 1
ATOM 958 O O . PRO A 1 118 ? 11.617 -40 -1.257 1 46.88 118 PRO A O 1
ATOM 961 N N . SER A 1 119 ? 13.422 -38.781 -0.462 1 43.66 119 SER A N 1
ATOM 962 C CA . SER A 1 119 ? 13.953 -40 0.171 1 43.66 119 SER A CA 1
ATOM 963 C C . SER A 1 119 ? 13.164 -40.344 1.425 1 43.66 119 SER A C 1
ATOM 965 O O . SER A 1 119 ? 13.602 -41.188 2.221 1 43.66 119 SER A O 1
ATOM 967 N N . ASN A 1 120 ? 12.469 -39.469 1.95 1 45.41 120 ASN A N 1
ATOM 968 C CA . ASN A 1 120 ? 11.805 -40.25 2.984 1 45.41 120 ASN A CA 1
ATOM 969 C C . ASN A 1 120 ? 11.359 -41.625 2.449 1 45.41 120 ASN A C 1
ATOM 971 O O . ASN A 1 120 ? 11.039 -41.75 1.268 1 45.41 120 ASN A O 1
ATOM 975 N N . ALA A 1 121 ? 11.578 -42.781 3.238 1 43.91 121 ALA A N 1
ATOM 976 C CA . ALA A 1 121 ? 11.594 -44.219 2.953 1 43.91 121 ALA A CA 1
ATOM 977 C C . ALA A 1 121 ? 10.469 -44.594 1.993 1 43.91 121 ALA A C 1
ATOM 979 O O . ALA A 1 121 ? 9.336 -44.156 2.15 1 43.91 121 ALA A O 1
ATOM 980 N N . PRO A 1 122 ? 10.688 -45 0.862 1 49.41 122 PRO A N 1
ATOM 981 C CA . PRO A 1 122 ? 9.711 -45.75 0.071 1 49.41 122 PRO A CA 1
ATOM 982 C C . PRO A 1 122 ? 8.516 -46.219 0.9 1 49.41 122 PRO A C 1
ATOM 984 O O . PRO A 1 122 ? 7.527 -46.719 0.345 1 49.41 122 PRO A O 1
ATOM 987 N N . GLY A 1 123 ? 8.664 -46.375 2.184 1 49.91 123 GLY A N 1
ATOM 988 C CA . GLY A 1 123 ? 7.766 -47.125 3.039 1 49.91 123 GLY A CA 1
ATOM 989 C C . GLY A 1 123 ? 6.66 -46.281 3.646 1 49.91 123 GLY A C 1
ATOM 990 O O . GLY A 1 123 ? 5.84 -46.781 4.414 1 49.91 123 GLY A O 1
ATOM 991 N N . SER A 1 124 ? 6.828 -44.906 3.912 1 56.88 124 SER A N 1
ATOM 992 C CA . SER A 1 124 ? 5.645 -44.312 4.543 1 56.88 124 SER A CA 1
ATOM 993 C C . SER A 1 124 ? 4.5 -44.188 3.547 1 56.88 124 SER A C 1
ATOM 995 O O . SER A 1 124 ? 4.691 -43.656 2.447 1 56.88 124 SER A O 1
ATOM 997 N N . GLY A 1 125 ? 3.43 -44.938 3.545 1 68.69 125 GLY A N 1
ATOM 998 C CA . GLY A 1 125 ? 2.248 -45.156 2.732 1 68.69 125 GLY A CA 1
ATOM 999 C C . GLY A 1 125 ? 1.546 -43.906 2.297 1 68.69 125 GLY A C 1
ATOM 1000 O O . GLY A 1 125 ? 1.772 -42.844 2.869 1 68.69 125 GLY A O 1
ATOM 1001 N N . THR A 1 126 ? 1.113 -43.719 1.041 1 79.12 126 THR A N 1
ATOM 1002 C CA . THR A 1 126 ? 0.277 -42.688 0.421 1 79.12 126 THR A CA 1
ATOM 1003 C C . THR A 1 126 ? -0.626 -42.031 1.458 1 79.12 126 THR A C 1
ATOM 1005 O O . THR A 1 126 ? -0.789 -40.812 1.457 1 79.12 126 THR A O 1
ATOM 1008 N N . GLU A 1 127 ? -0.953 -42.781 2.41 1 82.62 127 GLU A N 1
ATOM 1009 C CA . GLU A 1 127 ? -1.888 -42.25 3.412 1 82.62 127 GLU A CA 1
ATOM 1010 C C . GLU A 1 127 ? -1.192 -41.312 4.391 1 82.62 127 GLU A C 1
ATOM 1012 O O . GLU A 1 127 ? -1.767 -40.312 4.805 1 82.62 127 GLU A O 1
ATOM 1017 N N . LYS A 1 128 ? -0.008 -41.625 4.773 1 85.19 128 LYS A N 1
ATOM 1018 C CA . LYS A 1 128 ? 0.743 -40.781 5.715 1 85.19 128 LYS A CA 1
ATOM 1019 C C . LYS A 1 128 ? 1.108 -39.438 5.09 1 85.19 128 LYS A C 1
ATOM 1021 O O . LYS A 1 128 ? 1.037 -38.406 5.754 1 85.19 128 LYS A O 1
ATOM 1026 N N . ARG A 1 129 ? 1.49 -39.469 3.867 1 85.94 129 ARG A N 1
ATOM 1027 C CA . ARG A 1 129 ? 1.818 -38.25 3.154 1 85.94 129 ARG A CA 1
ATOM 1028 C C . ARG A 1 129 ? 0.601 -37.312 3.047 1 85.94 129 ARG A C 1
ATOM 1030 O O . ARG A 1 129 ? 0.707 -36.125 3.25 1 85.94 129 ARG A O 1
ATOM 1037 N N . LYS A 1 130 ? -0.463 -37.906 2.703 1 87.38 130 LYS A N 1
ATOM 1038 C CA . LYS A 1 130 ? -1.704 -37.125 2.598 1 87.38 130 LYS A CA 1
ATOM 1039 C C . LYS A 1 130 ? -2.053 -36.469 3.926 1 87.38 130 LYS A C 1
ATOM 1041 O O . LYS A 1 130 ? -2.51 -35.312 3.949 1 87.38 130 LYS A O 1
ATOM 1046 N N . ALA A 1 131 ? -1.842 -37.188 4.945 1 89.5 131 ALA A N 1
ATOM 1047 C CA . ALA A 1 131 ? -2.113 -36.656 6.281 1 89.5 131 ALA A CA 1
ATOM 1048 C C . ALA A 1 131 ? -1.196 -35.5 6.605 1 89.5 131 ALA A C 1
ATOM 1050 O O . ALA A 1 131 ? -1.631 -34.5 7.195 1 89.5 131 ALA A O 1
ATOM 1051 N N . MET A 1 132 ? -0.012 -35.625 6.223 1 89.12 132 MET A N 1
ATOM 1052 C CA . MET A 1 132 ? 0.97 -34.562 6.445 1 89.12 132 MET A CA 1
ATOM 1053 C C . MET A 1 132 ? 0.6 -33.312 5.664 1 89.12 132 MET A C 1
ATOM 1055 O O . MET A 1 132 ? 0.642 -32.219 6.207 1 89.12 132 MET A O 1
ATOM 1059 N N . TYR A 1 133 ? 0.246 -33.531 4.441 1 90.44 133 TYR A N 1
ATOM 1060 C CA . TYR A 1 133 ? -0.143 -32.406 3.602 1 90.44 133 TYR A CA 1
ATOM 1061 C C . TYR A 1 133 ? -1.363 -31.688 4.176 1 90.44 133 TYR A C 1
ATOM 1063 O O . TYR A 1 133 ? -1.414 -30.453 4.203 1 90.44 133 TYR A O 1
ATOM 1071 N N . THR A 1 134 ? -2.258 -32.438 4.582 1 91.56 134 THR A N 1
ATOM 1072 C CA . THR A 1 134 ? -3.471 -31.875 5.16 1 91.56 134 THR A CA 1
ATOM 1073 C C . THR A 1 134 ? -3.141 -31.047 6.398 1 91.56 134 THR A C 1
ATOM 1075 O O . THR A 1 134 ? -3.709 -29.969 6.598 1 91.56 134 THR A O 1
ATOM 1078 N N . LYS A 1 135 ? -2.293 -31.531 7.195 1 89.94 135 LYS A N 1
ATOM 1079 C CA . LYS A 1 135 ? -1.857 -30.812 8.383 1 89.94 135 LYS A CA 1
ATOM 1080 C C . LYS A 1 135 ? -1.194 -29.484 8.008 1 89.94 135 LYS A C 1
ATOM 1082 O O . LYS A 1 135 ? -1.464 -28.453 8.625 1 89.94 135 LYS A O 1
ATOM 1087 N N . ASP A 1 136 ? -0.314 -29.547 7.039 1 91.38 136 ASP A N 1
ATOM 1088 C CA . ASP A 1 136 ? 0.385 -28.344 6.578 1 91.38 136 ASP A CA 1
ATOM 1089 C C . ASP A 1 136 ? -0.596 -27.312 6.02 1 91.38 136 ASP A C 1
ATOM 1091 O O . ASP A 1 136 ? -0.464 -26.125 6.277 1 91.38 136 ASP A O 1
ATOM 1095 N N . TYR A 1 137 ? -1.528 -27.781 5.258 1 92.88 137 TYR A N 1
ATOM 1096 C CA . TYR A 1 137 ? -2.506 -26.891 4.66 1 92.88 137 TYR A CA 1
ATOM 1097 C C . TYR A 1 137 ? -3.369 -26.234 5.73 1 92.88 137 TYR A C 1
ATOM 1099 O O . TYR A 1 137 ? -3.777 -25.078 5.586 1 92.88 137 TYR A O 1
ATOM 1107 N N . LYS A 1 138 ? -3.627 -26.969 6.762 1 91.19 138 LYS A N 1
ATOM 1108 C CA . LYS A 1 138 ? -4.32 -26.406 7.914 1 91.19 138 LYS A CA 1
ATOM 1109 C C . LYS A 1 138 ? -3.479 -25.312 8.578 1 91.19 138 LYS A C 1
ATOM 1111 O O . LYS A 1 138 ? -3.996 -24.25 8.945 1 91.19 138 LYS A O 1
ATOM 1116 N N . MET A 1 139 ? -2.287 -25.578 8.703 1 90.12 139 MET A N 1
ATOM 1117 C CA . MET A 1 139 ? -1.371 -24.625 9.312 1 90.12 139 MET A CA 1
ATOM 1118 C C . MET A 1 139 ? -1.22 -23.375 8.445 1 90.12 139 MET A C 1
ATOM 1120 O O . MET A 1 139 ? -1.05 -22.281 8.953 1 90.12 139 MET A O 1
ATOM 1124 N N . LEU A 1 140 ? -1.308 -23.547 7.168 1 92.94 140 LEU A N 1
ATOM 1125 C CA . LEU A 1 140 ? -1.254 -22.422 6.234 1 92.94 140 LEU A CA 1
ATOM 1126 C C . LEU A 1 140 ? -2.51 -21.578 6.34 1 92.94 140 LEU A C 1
ATOM 1128 O O . LEU A 1 140 ? -2.529 -20.438 5.871 1 92.94 140 LEU A O 1
ATOM 1132 N N . GLY A 1 141 ? -3.52 -22.219 6.852 1 91.19 141 GLY A N 1
ATOM 1133 C CA . GLY A 1 141 ? -4.723 -21.438 7.113 1 91.19 141 GLY A CA 1
ATOM 1134 C C . GLY A 1 141 ? -5.758 -21.562 6.008 1 91.19 141 GLY A C 1
ATOM 1135 O O . GLY A 1 141 ? -6.641 -20.703 5.887 1 91.19 141 GLY A O 1
ATOM 1136 N N . PHE A 1 142 ? -5.617 -22.547 5.141 1 93.25 142 PHE A N 1
ATOM 1137 C CA . PHE A 1 142 ? -6.656 -22.75 4.137 1 93.25 142 PHE A CA 1
ATOM 1138 C C . PHE A 1 142 ? -7.949 -23.234 4.781 1 93.25 142 PHE A C 1
ATOM 1140 O O . PHE A 1 142 ? -7.918 -23.984 5.766 1 93.25 142 PHE A O 1
ATOM 1147 N N . THR A 1 143 ? -9.047 -22.828 4.305 1 93.06 143 THR A N 1
ATOM 1148 C CA . THR A 1 143 ? -10.352 -23.266 4.805 1 93.06 143 THR A CA 1
ATOM 1149 C C . THR A 1 143 ? -10.578 -24.734 4.516 1 93.06 143 THR A C 1
ATOM 1151 O O . THR A 1 143 ? -11 -25.5 5.398 1 93.06 143 THR A O 1
ATOM 1154 N N . ASN A 1 144 ? -10.367 -25.156 3.256 1 93.94 144 ASN A N 1
ATOM 1155 C CA . ASN A 1 144 ? -10.406 -26.562 2.902 1 93.94 144 ASN A CA 1
ATOM 1156 C C . ASN A 1 144 ? -9.016 -27.188 2.939 1 93.94 144 ASN A C 1
ATOM 1158 O O . ASN A 1 144 ? -8.312 -27.203 1.929 1 93.94 144 ASN A O 1
ATOM 1162 N N . HIS A 1 145 ? -8.648 -27.75 4.066 1 91.19 145 HIS A N 1
ATOM 1163 C CA . HIS A 1 145 ? -7.289 -28.234 4.254 1 91.19 145 HIS A CA 1
ATOM 1164 C C . HIS A 1 145 ? -7.094 -29.594 3.594 1 91.19 145 HIS A C 1
ATOM 1166 O O . HIS A 1 145 ? -5.961 -30.047 3.416 1 91.19 145 HIS A O 1
ATOM 1172 N N . ILE A 1 146 ? -8.164 -30.234 3.227 1 93 146 ILE A N 1
ATOM 1173 C CA . ILE A 1 146 ? -8.062 -31.5 2.496 1 93 146 ILE A CA 1
ATOM 1174 C C . ILE A 1 146 ? -7.77 -31.219 1.023 1 93 146 ILE A C 1
ATOM 1176 O O . ILE A 1 146 ? -6.945 -31.891 0.409 1 93 146 ILE A O 1
ATOM 1180 N N . ASN A 1 147 ? -8.484 -30.219 0.5 1 94.25 147 ASN A N 1
ATOM 1181 C CA . ASN A 1 147 ? -8.305 -29.797 -0.881 1 94.25 147 ASN A CA 1
ATOM 1182 C C . ASN A 1 147 ? -8.273 -28.266 -0.993 1 94.25 147 ASN A C 1
ATOM 1184 O O . ASN A 1 147 ? -9.25 -27.656 -1.417 1 94.25 147 ASN A O 1
ATOM 1188 N N . PRO A 1 148 ? -7.141 -27.672 -0.848 1 95 148 PRO A N 1
ATOM 1189 C CA . PRO A 1 148 ? -7.031 -26.203 -0.787 1 95 148 PRO A CA 1
ATOM 1190 C C . PRO A 1 148 ? -7.438 -25.531 -2.094 1 95 148 PRO A C 1
ATOM 1192 O O . PRO A 1 148 ? -7.754 -24.328 -2.104 1 95 148 PRO A O 1
ATOM 1195 N N . ALA A 1 149 ? -7.414 -26.266 -3.184 1 96.31 149 ALA A N 1
ATOM 1196 C CA . ALA A 1 149 ? -7.82 -25.703 -4.473 1 96.31 149 ALA A CA 1
ATOM 1197 C C . ALA A 1 149 ? -9.242 -25.141 -4.402 1 96.31 149 ALA A C 1
ATOM 1199 O O . ALA A 1 149 ? -9.562 -24.172 -5.094 1 96.31 149 ALA A O 1
ATOM 1200 N N . MET A 1 150 ? -10.094 -25.703 -3.561 1 95.94 150 MET A N 1
ATOM 1201 C CA . MET A 1 150 ? -11.5 -25.328 -3.449 1 95.94 150 MET A CA 1
ATOM 1202 C C . MET A 1 150 ? -11.641 -23.922 -2.889 1 95.94 150 MET A C 1
ATOM 1204 O O . MET A 1 150 ? -12.656 -23.266 -3.111 1 95.94 150 MET A O 1
ATOM 1208 N N . ASP A 1 151 ? -10.664 -23.453 -2.166 1 96.25 151 ASP A N 1
ATOM 1209 C CA . ASP A 1 151 ? -10.711 -22.125 -1.575 1 96.25 151 ASP A CA 1
ATOM 1210 C C . ASP A 1 151 ? -10.656 -21.047 -2.652 1 96.25 151 ASP A C 1
ATOM 1212 O O . ASP A 1 151 ? -10.992 -19.891 -2.396 1 96.25 151 ASP A O 1
ATOM 1216 N N . PHE A 1 152 ? -10.211 -21.375 -3.863 1 97.62 152 PHE A N 1
ATOM 1217 C CA . PHE A 1 152 ? -9.984 -20.391 -4.93 1 97.62 152 PHE A CA 1
ATOM 1218 C C . PHE A 1 152 ? -11.062 -20.516 -6 1 97.62 152 PHE A C 1
ATOM 1220 O O . PHE A 1 152 ? -10.867 -20.062 -7.133 1 97.62 152 PHE A O 1
ATOM 1227 N N . THR A 1 153 ? -12.195 -21.141 -5.668 1 96.94 153 THR A N 1
ATOM 1228 C CA . THR A 1 153 ? -13.266 -21.328 -6.637 1 96.94 153 THR A CA 1
ATOM 1229 C C . THR A 1 153 ? -14.297 -20.219 -6.539 1 96.94 153 THR A C 1
ATOM 1231 O O . THR A 1 153 ? -15.211 -20.125 -7.363 1 96.94 153 THR A O 1
ATOM 1234 N N . GLN A 1 154 ? -14.125 -19.375 -5.598 1 95.94 154 GLN A N 1
ATOM 1235 C CA . GLN A 1 154 ? -15.016 -18.219 -5.488 1 95.94 154 GLN A CA 1
ATOM 1236 C C . GLN A 1 154 ? -14.438 -17.016 -6.207 1 95.94 154 GLN A C 1
ATOM 1238 O O . GLN A 1 154 ? -13.266 -16.688 -6.043 1 95.94 154 GLN A O 1
ATOM 1243 N N . THR A 1 155 ? -15.227 -16.281 -7.051 1 97.12 155 THR A N 1
ATOM 1244 C CA . THR A 1 155 ? -14.859 -15.047 -7.742 1 97.12 155 THR A CA 1
ATOM 1245 C C . THR A 1 155 ? -15.82 -13.922 -7.391 1 97.12 155 THR A C 1
ATOM 1247 O O . THR A 1 155 ? -17.031 -14.141 -7.289 1 97.12 155 THR A O 1
ATOM 1250 N N . PRO A 1 156 ? -15.344 -12.797 -7.266 1 96.44 156 PRO A N 1
ATOM 1251 C CA . PRO A 1 156 ? -13.945 -12.5 -6.953 1 96.44 156 PRO A CA 1
ATOM 1252 C C . PRO A 1 156 ? -13.5 -13.102 -5.621 1 96.44 156 PRO A C 1
ATOM 1254 O O . PRO A 1 156 ? -14.336 -13.398 -4.762 1 96.44 156 PRO A O 1
ATOM 1257 N N . PRO A 1 157 ? -12.062 -13.344 -5.27 1 98.06 157 PRO A N 1
ATOM 1258 C CA . PRO A 1 157 ? -10.977 -12.836 -6.113 1 98.06 157 PRO A CA 1
ATOM 1259 C C . PRO A 1 157 ? -10.375 -13.914 -7.008 1 98.06 157 PRO A C 1
ATOM 1261 O O . PRO A 1 157 ? -9.359 -13.672 -7.672 1 98.06 157 PRO A O 1
ATOM 1264 N N . GLY A 1 158 ? -10.898 -15.219 -6.914 1 97.75 158 GLY A N 1
ATOM 1265 C CA . GLY A 1 158 ? -10.469 -16.312 -7.773 1 97.75 158 GLY A CA 1
ATOM 1266 C C . GLY A 1 158 ? -8.969 -16.547 -7.727 1 97.75 158 GLY A C 1
ATOM 1267 O O . GLY A 1 158 ? -8.375 -16.594 -6.648 1 97.75 158 GLY A O 1
ATOM 1268 N N . MET A 1 159 ? -8.312 -16.688 -8.867 1 98 159 MET A N 1
ATOM 1269 C CA . MET A 1 159 ? -6.91 -17.062 -9.016 1 98 159 MET A CA 1
ATOM 1270 C C . MET A 1 159 ? -5.996 -15.906 -8.625 1 98 159 MET A C 1
ATOM 1272 O O . MET A 1 159 ? -4.809 -16.109 -8.375 1 98 159 MET A O 1
ATOM 1276 N N . LEU A 1 160 ? -6.543 -14.719 -8.617 1 98.06 160 LEU A N 1
ATOM 1277 C CA . LEU A 1 160 ? -5.719 -13.562 -8.281 1 98.06 160 LEU A CA 1
ATOM 1278 C C . LEU A 1 160 ? -5.156 -13.688 -6.871 1 98.06 160 LEU A C 1
ATOM 1280 O O . LEU A 1 160 ? -4.031 -13.258 -6.605 1 98.06 160 LEU A O 1
ATOM 1284 N N . ALA A 1 161 ? -5.934 -14.305 -5.984 1 98.31 161 ALA A N 1
ATOM 1285 C CA . ALA A 1 161 ? -5.461 -14.523 -4.621 1 98.31 161 ALA A CA 1
ATOM 1286 C C . ALA A 1 161 ? -4.242 -15.438 -4.602 1 98.31 161 ALA A C 1
ATOM 1288 O O . ALA A 1 161 ? -3.268 -15.172 -3.896 1 98.31 161 ALA A O 1
ATOM 1289 N N . LEU A 1 162 ? -4.336 -16.484 -5.363 1 98.06 162 LEU A N 1
ATOM 1290 C CA . LEU A 1 162 ? -3.221 -17.422 -5.441 1 98.06 162 LEU A CA 1
ATOM 1291 C C . LEU A 1 162 ? -1.985 -16.75 -6.035 1 98.06 162 LEU A C 1
ATOM 1293 O O . LEU A 1 162 ? -0.864 -17.016 -5.586 1 98.06 162 LEU A O 1
ATOM 1297 N N . ASP A 1 163 ? -2.176 -15.914 -7.047 1 97.69 163 ASP A N 1
ATOM 1298 C CA . ASP A 1 163 ? -1.078 -15.156 -7.637 1 97.69 163 ASP A CA 1
ATOM 1299 C C . ASP A 1 163 ? -0.38 -14.297 -6.586 1 97.69 163 ASP A C 1
ATOM 1301 O O . ASP A 1 163 ? 0.851 -14.242 -6.543 1 97.69 163 ASP A O 1
ATOM 1305 N N . ASN A 1 164 ? -1.179 -13.648 -5.816 1 98.06 164 ASN A N 1
ATOM 1306 C CA . ASN A 1 164 ? -0.622 -12.789 -4.777 1 98.06 164 ASN A CA 1
ATOM 1307 C C . ASN A 1 164 ? 0.162 -13.594 -3.744 1 98.06 164 ASN A C 1
ATOM 1309 O O . ASN A 1 164 ? 1.251 -13.188 -3.334 1 98.06 164 ASN A O 1
ATOM 1313 N N . MET A 1 165 ? -0.405 -14.711 -3.316 1 98.19 165 MET A N 1
ATOM 1314 C CA . MET A 1 165 ? 0.261 -15.562 -2.336 1 98.19 165 MET A CA 1
ATOM 1315 C C . MET A 1 165 ? 1.604 -16.047 -2.865 1 98.19 165 MET A C 1
ATOM 1317 O O . MET A 1 165 ? 2.607 -16.016 -2.15 1 98.19 165 MET A O 1
ATOM 1321 N N . LEU A 1 166 ? 1.572 -16.453 -4.074 1 98.12 166 LEU A N 1
ATOM 1322 C CA . LEU A 1 166 ? 2.799 -16.969 -4.676 1 98.12 166 LEU A CA 1
ATOM 1323 C C . LEU A 1 166 ? 3.85 -15.867 -4.789 1 98.12 166 LEU A C 1
ATOM 1325 O O . LEU A 1 166 ? 5.027 -16.094 -4.512 1 98.12 166 LEU A O 1
ATOM 1329 N N . TYR A 1 167 ? 3.398 -14.727 -5.25 1 96.81 167 TYR A N 1
ATOM 1330 C CA . TYR A 1 167 ? 4.32 -13.602 -5.344 1 96.81 167 TYR A CA 1
ATOM 1331 C C . TYR A 1 167 ? 4.961 -13.305 -3.992 1 96.81 167 TYR A C 1
ATOM 1333 O O . TYR A 1 167 ? 6.176 -13.133 -3.896 1 96.81 167 TYR A O 1
ATOM 1341 N N . LEU A 1 168 ? 4.203 -13.258 -2.998 1 97.62 168 LEU A N 1
ATOM 1342 C CA . LEU A 1 168 ? 4.719 -13.008 -1.656 1 97.62 168 LEU A CA 1
ATOM 1343 C C . LEU A 1 168 ? 5.734 -14.07 -1.257 1 97.62 168 LEU A C 1
ATOM 1345 O O . LEU A 1 168 ? 6.82 -13.75 -0.768 1 97.62 168 LEU A O 1
ATOM 1349 N N . ALA A 1 169 ? 5.395 -15.289 -1.481 1 97.19 169 ALA A N 1
ATOM 1350 C CA . ALA A 1 169 ? 6.227 -16.422 -1.08 1 97.19 169 ALA A CA 1
ATOM 1351 C C . ALA A 1 169 ? 7.559 -16.406 -1.825 1 97.19 169 ALA A C 1
ATOM 1353 O O . ALA A 1 169 ? 8.594 -16.797 -1.273 1 97.19 169 ALA A O 1
ATOM 1354 N N . LYS A 1 170 ? 7.559 -15.93 -3.061 1 95.31 170 LYS A N 1
ATOM 1355 C CA . LYS A 1 170 ? 8.758 -15.977 -3.885 1 95.31 170 LYS A CA 1
ATOM 1356 C C . LYS A 1 170 ? 9.594 -14.711 -3.721 1 95.31 170 LYS A C 1
ATOM 1358 O O . LYS A 1 170 ? 10.828 -14.781 -3.65 1 95.31 170 LYS A O 1
ATOM 1363 N N . VAL A 1 171 ? 8.938 -13.617 -3.656 1 92.62 171 VAL A N 1
ATOM 1364 C CA . VAL A 1 171 ? 9.633 -12.336 -3.736 1 92.62 171 VAL A CA 1
ATOM 1365 C C . VAL A 1 171 ? 9.938 -11.82 -2.33 1 92.62 171 VAL A C 1
ATOM 1367 O O . VAL A 1 171 ? 10.992 -11.234 -2.09 1 92.62 171 VAL A O 1
ATOM 1370 N N . HIS A 1 172 ? 9 -12 -1.488 1 94.44 172 HIS A N 1
ATOM 1371 C CA . HIS A 1 172 ? 9.18 -11.617 -0.091 1 94.44 172 HIS A CA 1
ATOM 1372 C C . HIS A 1 172 ? 9.078 -12.836 0.825 1 94.44 172 HIS A C 1
ATOM 1374 O O . HIS A 1 172 ? 8.258 -12.859 1.743 1 94.44 172 HIS A O 1
ATOM 1380 N N . GLN A 1 173 ? 9.984 -13.695 0.619 1 94.19 173 GLN A N 1
ATOM 1381 C CA . GLN A 1 173 ? 9.922 -15.031 1.198 1 94.19 173 GLN A CA 1
ATOM 1382 C C . GLN A 1 173 ? 9.992 -14.977 2.723 1 94.19 173 GLN A C 1
ATOM 1384 O O . GLN A 1 173 ? 9.227 -15.656 3.408 1 94.19 173 GLN A O 1
ATOM 1389 N N . ASP A 1 174 ? 10.852 -14.211 3.275 1 91.62 174 ASP A N 1
ATOM 1390 C CA . ASP A 1 174 ? 11 -14.109 4.723 1 91.62 174 ASP A CA 1
ATOM 1391 C C . ASP A 1 174 ? 9.703 -13.633 5.375 1 91.62 174 ASP A C 1
ATOM 1393 O O . ASP A 1 174 ? 9.312 -14.133 6.43 1 91.62 174 ASP A O 1
ATOM 1397 N N . THR A 1 175 ? 9.148 -12.633 4.73 1 93.62 175 THR A N 1
ATOM 1398 C CA . THR A 1 175 ? 7.875 -12.125 5.23 1 93.62 175 THR A CA 1
ATOM 1399 C C . THR A 1 175 ? 6.805 -13.211 5.199 1 93.62 175 THR A C 1
ATOM 1401 O O . THR A 1 175 ? 6.059 -13.383 6.168 1 93.62 175 THR A O 1
ATOM 1404 N N . TYR A 1 176 ? 6.766 -13.938 4.113 1 96.19 176 TYR A N 1
ATOM 1405 C CA . TYR A 1 176 ? 5.805 -15.023 3.951 1 96.19 176 TYR A CA 1
ATOM 1406 C C . TYR A 1 176 ? 5.969 -16.062 5.047 1 96.19 176 TYR A C 1
ATOM 1408 O O . TYR A 1 176 ? 5.004 -16.406 5.734 1 96.19 176 TYR A O 1
ATOM 1416 N N . ILE A 1 177 ? 7.102 -16.5 5.254 1 93.62 177 ILE A N 1
ATOM 1417 C CA . ILE A 1 177 ? 7.402 -17.531 6.246 1 93.62 177 ILE A CA 1
ATOM 1418 C C . ILE A 1 177 ? 7.059 -17.016 7.641 1 93.62 177 ILE A C 1
ATOM 1420 O O . ILE A 1 177 ? 6.438 -17.734 8.438 1 93.62 177 ILE A O 1
ATOM 1424 N N . ARG A 1 178 ? 7.414 -15.859 7.945 1 91.94 178 ARG A N 1
ATOM 1425 C CA . ARG A 1 178 ? 7.141 -15.266 9.25 1 91.94 178 ARG A CA 1
ATOM 1426 C C . ARG A 1 178 ? 5.645 -15.234 9.531 1 91.94 178 ARG A C 1
ATOM 1428 O O . ARG A 1 178 ? 5.203 -15.617 10.617 1 91.94 178 ARG A O 1
ATOM 1435 N N . ILE A 1 179 ? 4.863 -14.789 8.586 1 92.44 179 ILE A N 1
ATOM 1436 C CA . ILE A 1 179 ? 3.42 -14.68 8.773 1 92.44 179 ILE A CA 1
ATOM 1437 C C . ILE A 1 179 ? 2.824 -16.062 9.023 1 92.44 179 ILE A C 1
ATOM 1439 O O . ILE A 1 179 ? 1.998 -16.234 9.922 1 92.44 179 ILE A O 1
ATOM 1443 N N . VAL A 1 180 ? 3.229 -17.016 8.242 1 92.38 180 VAL A N 1
ATOM 1444 C CA . VAL A 1 180 ? 2.701 -18.359 8.359 1 92.38 180 VAL A CA 1
ATOM 1445 C C . VAL A 1 180 ? 3.066 -18.938 9.727 1 92.38 180 VAL A C 1
ATOM 1447 O O . VAL A 1 180 ? 2.209 -19.484 10.43 1 92.38 180 VAL A O 1
ATOM 1450 N N . LEU A 1 181 ? 4.285 -18.875 10.141 1 88.69 181 LEU A N 1
ATOM 1451 C CA . LEU A 1 181 ? 4.766 -19.469 11.383 1 88.69 181 LEU A CA 1
ATOM 1452 C C . LEU A 1 181 ? 4.16 -18.766 12.586 1 88.69 181 LEU A C 1
ATOM 1454 O O . LEU A 1 181 ? 3.889 -19.391 13.609 1 88.69 181 LEU A O 1
ATOM 1458 N N . GLU A 1 182 ? 4.02 -17.5 12.492 1 85.25 182 GLU A N 1
ATOM 1459 C CA . GLU A 1 182 ? 3.41 -16.734 13.578 1 85.25 182 GLU A CA 1
ATOM 1460 C C . GLU A 1 182 ? 1.974 -17.188 13.828 1 85.25 182 GLU A C 1
ATOM 1462 O O . GLU A 1 182 ? 1.453 -17.031 14.938 1 85.25 182 GLU A O 1
ATOM 1467 N N . ASN A 1 183 ? 1.338 -17.703 12.883 1 79.38 183 ASN A N 1
ATOM 1468 C CA . ASN A 1 183 ? -0.068 -18.078 13.008 1 79.38 183 ASN A CA 1
ATOM 1469 C C . ASN A 1 183 ? -0.236 -19.578 13.188 1 79.38 183 ASN A C 1
ATOM 1471 O O . ASN A 1 183 ? -1.344 -20.062 13.43 1 79.38 183 ASN A O 1
ATOM 1475 N N . SER A 1 184 ? 0.769 -20.328 12.961 1 72.56 184 SER A N 1
ATOM 1476 C CA . SER A 1 184 ? 0.703 -21.781 13.102 1 72.56 184 SER A CA 1
ATOM 1477 C C . SER A 1 184 ? 0.746 -22.203 14.57 1 72.56 184 SER A C 1
ATOM 1479 O O . SER A 1 184 ? 0.152 -23.219 14.953 1 72.56 184 SER A O 1
ATOM 1481 N N . SER A 1 185 ? 1.706 -21.734 15.422 1 59.84 185 SER A N 1
ATOM 1482 C CA . SER A 1 185 ? 1.985 -22.203 16.781 1 59.84 185 SER A CA 1
ATOM 1483 C C . SER A 1 185 ? 0.773 -22.016 17.688 1 59.84 185 SER A C 1
ATOM 1485 O O . SER A 1 185 ? 0.748 -22.531 18.812 1 59.84 185 SER A O 1
ATOM 1487 N N . ARG A 1 186 ? -0.109 -21.203 17.422 1 54.06 186 ARG A N 1
ATOM 1488 C CA . ARG A 1 186 ? -1.06 -20.859 18.484 1 54.06 186 ARG A CA 1
ATOM 1489 C C . ARG A 1 186 ? -2.229 -21.844 18.5 1 54.06 186 ARG A C 1
ATOM 1491 O O . ARG A 1 186 ? -2.816 -22.125 17.453 1 54.06 186 ARG A O 1
ATOM 1498 N N . GLU A 1 187 ? -2.074 -22.812 19.25 1 47.91 187 GLU A N 1
ATOM 1499 C CA . GLU A 1 187 ? -3.066 -23.828 19.594 1 47.91 187 GLU A CA 1
ATOM 1500 C C . GLU A 1 187 ? -4.477 -23.25 19.578 1 47.91 187 GLU A C 1
ATOM 1502 O O . GLU A 1 187 ? -5.457 -23.984 19.688 1 47.91 187 GLU A O 1
ATOM 1507 N N . ASP A 1 188 ? -4.684 -22 19.969 1 47.56 188 ASP A N 1
ATOM 1508 C CA . ASP A 1 188 ? -6.047 -21.562 20.266 1 47.56 188 ASP A CA 1
ATOM 1509 C C . ASP A 1 188 ? -6.844 -21.344 18.969 1 47.56 188 ASP A C 1
ATOM 1511 O O . ASP A 1 188 ? -6.273 -21 17.938 1 47.56 188 ASP A O 1
ATOM 1515 N N . LYS A 1 189 ? -8.086 -21.75 18.812 1 46.66 189 LYS A N 1
ATOM 1516 C CA . LYS A 1 189 ? -9.211 -21.75 17.891 1 46.66 189 LYS A CA 1
ATOM 1517 C C . LYS A 1 189 ? -9.125 -20.578 16.906 1 46.66 189 LYS A C 1
ATOM 1519 O O . LYS A 1 189 ? -9.789 -20.578 15.883 1 46.66 189 LYS A O 1
ATOM 1524 N N . HIS A 1 190 ? -8.672 -19.234 17.25 1 46.88 190 HIS A N 1
ATOM 1525 C CA . HIS A 1 190 ? -9.055 -17.984 16.594 1 46.88 190 HIS A CA 1
ATOM 1526 C C . HIS A 1 190 ? -7.965 -17.516 15.641 1 46.88 190 HIS A C 1
ATOM 1528 O O . HIS A 1 190 ? -7.508 -16.375 15.734 1 46.88 190 HIS A O 1
ATOM 1534 N N . GLU A 1 191 ? -7.273 -18.312 14.914 1 51.78 191 GLU A N 1
ATOM 1535 C CA . GLU A 1 191 ? -6.074 -18.094 14.109 1 51.78 191 GLU A CA 1
ATOM 1536 C C . GLU A 1 191 ? -6.398 -17.328 12.836 1 51.78 191 GLU A C 1
ATOM 1538 O O . GLU A 1 191 ? -7.426 -17.562 12.195 1 51.78 191 GLU A O 1
ATOM 1543 N N . CYS A 1 192 ? -6.074 -16.016 12.719 1 54.97 192 CYS A N 1
ATOM 1544 C CA . CYS A 1 192 ? -6.137 -15.406 11.391 1 54.97 192 CYS A CA 1
ATOM 1545 C C . CYS A 1 192 ? -5.199 -16.125 10.422 1 54.97 192 CYS A C 1
ATOM 1547 O O . CYS A 1 192 ? -4.039 -15.727 10.273 1 54.97 192 CYS A O 1
ATOM 1549 N N . PRO A 1 193 ? -5.691 -17.234 9.719 1 81.62 193 PRO A N 1
ATOM 1550 C CA . PRO A 1 193 ? -4.867 -18.125 8.898 1 81.62 193 PRO A CA 1
ATOM 1551 C C . PRO A 1 193 ? -4.449 -17.484 7.574 1 81.62 193 PRO A C 1
ATOM 1553 O O . PRO A 1 193 ? -5.219 -16.734 6.977 1 81.62 193 PRO A O 1
ATOM 1556 N N . PHE A 1 194 ? -3.203 -17.469 7.297 1 91.75 194 PHE A N 1
ATOM 1557 C CA . PHE A 1 194 ? -2.627 -16.844 6.113 1 91.75 194 PHE A CA 1
ATOM 1558 C C . PHE A 1 194 ? -3.516 -17.062 4.895 1 91.75 194 PHE A C 1
ATOM 1560 O O . PHE A 1 194 ? -3.861 -16.109 4.195 1 91.75 194 PHE A O 1
ATOM 1567 N N . GLY A 1 195 ? -3.961 -18.344 4.684 1 94.31 195 GLY A N 1
ATOM 1568 C CA . GLY A 1 195 ? -4.727 -18.672 3.492 1 94.31 195 GLY A CA 1
ATOM 1569 C C . GLY A 1 195 ? -6.027 -17.891 3.381 1 94.31 195 GLY A C 1
ATOM 1570 O O . GLY A 1 195 ? -6.258 -17.203 2.389 1 94.31 195 GLY A O 1
ATOM 1571 N N . ARG A 1 196 ? -6.801 -17.969 4.387 1 92.81 196 ARG A N 1
ATOM 1572 C CA . ARG A 1 196 ? -8.094 -17.297 4.41 1 92.81 196 ARG A CA 1
ATOM 1573 C C . ARG A 1 196 ? -7.918 -15.781 4.355 1 92.81 196 ARG A C 1
ATOM 1575 O O . ARG A 1 196 ? -8.648 -15.094 3.637 1 92.81 196 ARG A O 1
ATOM 1582 N N . SER A 1 197 ? -6.996 -15.258 5.098 1 92.69 197 SER A N 1
ATOM 1583 C CA . SER A 1 197 ? -6.746 -13.82 5.148 1 92.69 197 SER A CA 1
ATOM 1584 C C . SER A 1 197 ? -6.273 -13.297 3.799 1 92.69 197 SER A C 1
ATOM 1586 O O . SER A 1 197 ? -6.656 -12.195 3.387 1 92.69 197 SER A O 1
ATOM 1588 N N . ALA A 1 198 ? -5.43 -14.047 3.172 1 96.38 198 ALA A N 1
ATOM 1589 C CA . ALA A 1 198 ? -4.902 -13.648 1.871 1 96.38 198 ALA A CA 1
ATOM 1590 C C . ALA A 1 198 ? -6.02 -13.539 0.838 1 96.38 198 ALA A C 1
ATOM 1592 O O . ALA A 1 198 ? -6.051 -12.586 0.048 1 96.38 198 ALA A O 1
ATOM 1593 N N . ILE A 1 199 ? -6.91 -14.469 0.842 1 96.56 199 ILE A N 1
ATOM 1594 C CA . ILE A 1 199 ? -8.023 -14.469 -0.102 1 96.56 199 ILE A CA 1
ATOM 1595 C C . ILE A 1 199 ? -8.938 -13.273 0.178 1 96.56 199 ILE A C 1
ATOM 1597 O O . ILE A 1 199 ? -9.297 -12.531 -0.737 1 96.56 199 ILE A O 1
ATOM 1601 N N . GLU A 1 200 ? -9.258 -13.078 1.425 1 94.06 200 GLU A N 1
ATOM 1602 C CA . GLU A 1 200 ? -10.125 -11.969 1.808 1 94.06 200 GLU A CA 1
ATOM 1603 C C . GLU A 1 200 ? -9.469 -10.625 1.516 1 94.06 200 GLU A C 1
ATOM 1605 O O . GLU A 1 200 ? -10.125 -9.695 1.037 1 94.06 200 GLU A O 1
ATOM 1610 N N . LEU A 1 201 ? -8.219 -10.539 1.847 1 96.06 201 LEU A N 1
ATOM 1611 C CA . LEU A 1 201 ? -7.488 -9.305 1.582 1 96.06 201 LEU A CA 1
ATOM 1612 C C . LEU A 1 201 ? -7.48 -8.984 0.092 1 96.06 201 LEU A C 1
ATOM 1614 O O . LEU A 1 201 ? -7.68 -7.832 -0.301 1 96.06 201 LEU A O 1
ATOM 1618 N N . THR A 1 202 ? -7.18 -9.992 -0.725 1 98.12 202 THR A N 1
ATOM 1619 C CA . THR A 1 202 ? -7.18 -9.789 -2.17 1 98.12 202 THR A CA 1
ATOM 1620 C C . THR A 1 202 ? -8.531 -9.242 -2.637 1 98.12 202 THR A C 1
ATOM 1622 O O . THR A 1 202 ? -8.586 -8.305 -3.428 1 98.12 202 THR A O 1
ATOM 1625 N N . LYS A 1 203 ? -9.594 -9.82 -2.16 1 96.88 203 LYS A N 1
ATOM 1626 C CA . LYS A 1 203 ? -10.938 -9.367 -2.502 1 96.88 203 LYS A CA 1
ATOM 1627 C C . LYS A 1 203 ? -11.141 -7.91 -2.104 1 96.88 203 LYS A C 1
ATOM 1629 O O . LYS A 1 203 ? -11.648 -7.109 -2.893 1 96.88 203 LYS A O 1
ATOM 1634 N N . MET A 1 204 ? -10.75 -7.551 -0.929 1 95.31 204 MET A N 1
ATOM 1635 C CA . MET A 1 204 ? -10.906 -6.191 -0.424 1 95.31 204 MET A CA 1
ATOM 1636 C C . MET A 1 204 ? -10.086 -5.207 -1.251 1 95.31 204 MET A C 1
ATOM 1638 O O . MET A 1 204 ? -10.555 -4.113 -1.57 1 95.31 204 MET A O 1
ATOM 1642 N N . LEU A 1 205 ? -8.828 -5.57 -1.546 1 96.81 205 LEU A N 1
ATOM 1643 C CA . LEU A 1 205 ? -7.977 -4.699 -2.344 1 96.81 205 LEU A CA 1
ATOM 1644 C C . LEU A 1 205 ? -8.562 -4.488 -3.736 1 96.81 205 LEU A C 1
ATOM 1646 O O . LEU A 1 205 ? -8.477 -3.391 -4.293 1 96.81 205 LEU A O 1
ATOM 1650 N N . CYS A 1 206 ? -9.18 -5.57 -4.285 1 96.94 206 CYS A N 1
ATOM 1651 C CA . CYS A 1 206 ? -9.844 -5.43 -5.574 1 96.94 206 CYS A CA 1
ATOM 1652 C C . CYS A 1 206 ? -10.969 -4.406 -5.5 1 96.94 206 CYS A C 1
ATOM 1654 O O . CYS A 1 206 ? -11.148 -3.607 -6.422 1 96.94 206 CYS A O 1
ATOM 1656 N N . GLU A 1 207 ? -11.711 -4.41 -4.445 1 94.5 207 GLU A N 1
ATOM 1657 C CA . GLU A 1 207 ? -12.805 -3.463 -4.266 1 94.5 207 GLU A CA 1
ATOM 1658 C C . GLU A 1 207 ? -12.281 -2.043 -4.074 1 94.5 207 GLU A C 1
ATOM 1660 O O . GLU A 1 207 ? -12.789 -1.102 -4.684 1 94.5 207 GLU A O 1
ATOM 1665 N N . ILE A 1 208 ? -11.305 -1.901 -3.27 1 93.25 208 ILE A N 1
ATOM 1666 C CA . ILE A 1 208 ? -10.742 -0.597 -2.945 1 93.25 208 ILE A CA 1
ATOM 1667 C C . ILE A 1 208 ? -10.141 0.032 -4.199 1 93.25 208 ILE A C 1
ATOM 1669 O O . ILE A 1 208 ? -10.305 1.231 -4.441 1 93.25 208 ILE A O 1
ATOM 1673 N N . LEU A 1 209 ? -9.445 -0.769 -4.977 1 94.31 209 LEU A N 1
ATOM 1674 C CA . LEU A 1 209 ? -8.773 -0.272 -6.172 1 94.31 209 LEU A CA 1
ATOM 1675 C C . LEU A 1 209 ? -9.688 -0.377 -7.391 1 94.31 209 LEU A C 1
ATOM 1677 O O . LEU A 1 209 ? -9.258 -0.091 -8.516 1 94.31 209 LEU A O 1
ATOM 1681 N N . GLN A 1 210 ? -10.852 -0.868 -7.184 1 92.94 210 GLN A N 1
ATOM 1682 C CA . GLN A 1 210 ? -11.922 -0.904 -8.18 1 92.94 210 GLN A CA 1
ATOM 1683 C C . GLN A 1 210 ? -11.516 -1.741 -9.391 1 92.94 210 GLN A C 1
ATOM 1685 O O . GLN A 1 210 ? -11.711 -1.321 -10.531 1 92.94 210 GLN A O 1
ATOM 1690 N N . VAL A 1 211 ? -10.945 -2.869 -9.102 1 95.12 211 VAL A N 1
ATOM 1691 C CA . VAL A 1 211 ? -10.578 -3.785 -10.172 1 95.12 211 VAL A CA 1
ATOM 1692 C C . VAL A 1 211 ? -11.836 -4.316 -10.852 1 95.12 211 VAL A C 1
ATOM 1694 O O . VAL A 1 211 ? -12.758 -4.793 -10.188 1 95.12 211 VAL A O 1
ATOM 1697 N N . GLY A 1 212 ? -11.922 -4.273 -12.141 1 93.75 212 GLY A N 1
ATOM 1698 C CA . GLY A 1 212 ? -13.055 -4.781 -12.906 1 93.75 212 GLY A CA 1
ATOM 1699 C C . GLY A 1 212 ? -14.148 -3.746 -13.102 1 93.75 212 GLY A C 1
ATOM 1700 O O . GLY A 1 212 ? -15.141 -4.008 -13.789 1 93.75 212 GLY A O 1
ATOM 1701 N N . GLU A 1 213 ? -13.961 -2.564 -12.516 1 93.38 213 GLU A N 1
ATOM 1702 C CA . GLU A 1 213 ? -14.953 -1.498 -12.656 1 93.38 213 GLU A CA 1
ATOM 1703 C C . GLU A 1 213 ? -14.555 -0.521 -13.758 1 93.38 213 GLU A C 1
ATOM 1705 O O . GLU A 1 213 ? -13.375 -0.393 -14.094 1 93.38 213 GLU A O 1
ATOM 1710 N N . LEU A 1 214 ? -15.539 0.128 -14.289 1 92.06 214 LEU A N 1
ATOM 1711 C CA . LEU A 1 214 ? -15.273 1.191 -15.25 1 92.06 214 LEU A CA 1
ATOM 1712 C C . LEU A 1 214 ? -14.883 2.482 -14.539 1 92.06 214 LEU A C 1
ATOM 1714 O O . LEU A 1 214 ? -15.344 2.756 -13.438 1 92.06 214 LEU A O 1
ATOM 1718 N N . PRO A 1 215 ? -13.992 3.209 -15.219 1 92.69 215 PRO A N 1
ATOM 1719 C CA . PRO A 1 215 ? -13.648 4.496 -14.609 1 92.69 215 PRO A CA 1
ATOM 1720 C C . PRO A 1 215 ? -14.859 5.41 -14.438 1 92.69 215 PRO A C 1
ATOM 1722 O O . PRO A 1 215 ? -15.773 5.387 -15.266 1 92.69 215 PRO A O 1
ATOM 1725 N N . ASN A 1 216 ? -14.812 6.133 -13.367 1 92.06 216 ASN A N 1
ATOM 1726 C CA . ASN A 1 216 ? -15.836 7.137 -13.086 1 92.06 216 ASN A CA 1
ATOM 1727 C C . ASN A 1 216 ? -15.484 8.484 -13.719 1 92.06 216 ASN A C 1
ATOM 1729 O O . ASN A 1 216 ? -14.375 8.992 -13.531 1 92.06 216 ASN A O 1
ATOM 1733 N N . GLU A 1 217 ? -16.359 9.109 -14.469 1 89.44 217 GLU A N 1
ATOM 1734 C CA . GLU A 1 217 ? -16.109 10.336 -15.219 1 89.44 217 GLU A CA 1
ATOM 1735 C C . GLU A 1 217 ? -15.82 11.508 -14.273 1 89.44 217 GLU A C 1
ATOM 1737 O O . GLU A 1 217 ? -15.086 12.43 -14.625 1 89.44 217 GLU A O 1
ATOM 1742 N N . GLY A 1 218 ? -16.25 11.508 -13.078 1 88.44 218 GLY A N 1
ATOM 1743 C CA . GLY A 1 218 ? -16.094 12.641 -12.188 1 88.44 218 GLY A CA 1
ATOM 1744 C C . GLY A 1 218 ? -14.953 12.461 -11.195 1 88.44 218 GLY A C 1
ATOM 1745 O O . GLY A 1 218 ? -14.656 13.359 -10.414 1 88.44 218 GLY A O 1
ATOM 1746 N N . ARG A 1 219 ? -14.242 11.422 -11.375 1 90 219 ARG A N 1
ATOM 1747 C CA . ARG A 1 219 ? -13.219 11.141 -10.383 1 90 219 ARG A CA 1
ATOM 1748 C C . ARG A 1 219 ? -11.828 11.469 -10.922 1 90 219 ARG A C 1
ATOM 1750 O O . ARG A 1 219 ? -11.578 11.336 -12.117 1 90 219 ARG A O 1
ATOM 1757 N N . ASN A 1 220 ? -10.969 11.961 -10.078 1 91.69 220 ASN A N 1
ATOM 1758 C CA . ASN A 1 220 ? -9.602 12.312 -10.445 1 91.69 220 ASN A CA 1
ATOM 1759 C C . ASN A 1 220 ? -8.602 11.859 -9.383 1 91.69 220 ASN A C 1
ATOM 1761 O O . ASN A 1 220 ? -7.477 12.359 -9.328 1 91.69 220 ASN A O 1
ATOM 1765 N N . ASP A 1 221 ? -9.078 10.93 -8.547 1 89.44 221 ASP A N 1
ATOM 1766 C CA . ASP A 1 221 ? -8.234 10.453 -7.453 1 89.44 221 ASP A CA 1
ATOM 1767 C C . ASP A 1 221 ? -7.395 9.258 -7.891 1 89.44 221 ASP A C 1
ATOM 1769 O O . ASP A 1 221 ? -7.926 8.188 -8.172 1 89.44 221 ASP A O 1
ATOM 1773 N N . TYR A 1 222 ? -6.105 9.492 -8.188 1 90.31 222 TYR A N 1
ATOM 1774 C CA . TYR A 1 222 ? -5.18 8.422 -8.531 1 90.31 222 TYR A CA 1
ATOM 1775 C C . TYR A 1 222 ? -4.027 8.352 -7.539 1 90.31 222 TYR A C 1
ATOM 1777 O O . TYR A 1 222 ? -3.787 9.297 -6.789 1 90.31 222 TYR A O 1
ATOM 1785 N N . HIS A 1 223 ? -3.418 7.164 -7.41 1 88.5 223 HIS A N 1
ATOM 1786 C CA . HIS A 1 223 ? -2.25 6.961 -6.559 1 88.5 223 HIS A CA 1
ATOM 1787 C C . HIS A 1 223 ? -0.975 6.867 -7.387 1 88.5 223 HIS A C 1
ATOM 1789 O O . HIS A 1 223 ? -0.756 5.875 -8.086 1 88.5 223 HIS A O 1
ATOM 1795 N N . PRO A 1 224 ? -0.107 7.836 -7.266 1 85.56 224 PRO A N 1
ATOM 1796 C CA . PRO A 1 224 ? 1.1 7.871 -8.094 1 85.56 224 PRO A CA 1
ATOM 1797 C C . PRO A 1 224 ? 1.955 6.617 -7.945 1 85.56 224 PRO A C 1
ATOM 1799 O O . PRO A 1 224 ? 2.631 6.211 -8.891 1 85.56 224 PRO A O 1
ATOM 1802 N N . MET A 1 225 ? 1.883 6.004 -6.82 1 81.38 225 MET A N 1
ATOM 1803 C CA . MET A 1 225 ? 2.76 4.871 -6.539 1 81.38 225 MET A CA 1
ATOM 1804 C C . MET A 1 225 ? 2.449 3.697 -7.457 1 81.38 225 MET A C 1
ATOM 1806 O O . MET A 1 225 ? 3.307 2.842 -7.695 1 81.38 225 MET A O 1
ATOM 1810 N N . PHE A 1 226 ? 1.321 3.662 -8.062 1 84.62 226 PHE A N 1
ATOM 1811 C CA . PHE A 1 226 ? 0.938 2.518 -8.883 1 84.62 226 PHE A CA 1
ATOM 1812 C C . PHE A 1 226 ? 1.466 2.668 -10.305 1 84.62 226 PHE A C 1
ATOM 1814 O O . PHE A 1 226 ? 1.38 1.736 -11.109 1 84.62 226 PHE A O 1
ATOM 1821 N N . PHE A 1 227 ? 1.967 3.803 -10.695 1 80.12 227 PHE A N 1
ATOM 1822 C CA . PHE A 1 227 ? 2.602 3.977 -12 1 80.12 227 PHE A CA 1
ATOM 1823 C C . PHE A 1 227 ? 4.062 3.547 -11.945 1 80.12 227 PHE A C 1
ATOM 1825 O O . PHE A 1 227 ? 4.738 3.504 -12.977 1 80.12 227 PHE A O 1
ATOM 1832 N N . THR A 1 228 ? 4.473 3.143 -10.867 1 72.81 228 THR A N 1
ATOM 1833 C CA . THR A 1 228 ? 5.906 2.922 -10.695 1 72.81 228 THR A CA 1
ATOM 1834 C C . THR A 1 228 ? 6.242 1.438 -10.82 1 72.81 228 THR A C 1
ATOM 1836 O O . THR A 1 228 ? 7.375 1.079 -11.156 1 72.81 228 THR A O 1
ATOM 1839 N N . HIS A 1 229 ? 5.406 0.56 -10.484 1 70.94 229 HIS A N 1
ATOM 1840 C CA . HIS A 1 229 ? 5.785 -0.848 -10.422 1 70.94 229 HIS A CA 1
ATOM 1841 C C . HIS A 1 229 ? 4.859 -1.706 -11.273 1 70.94 229 HIS A C 1
ATOM 1843 O O . HIS A 1 229 ? 3.66 -1.431 -11.367 1 70.94 229 HIS A O 1
ATOM 1849 N N . ASP A 1 230 ? 5.559 -2.691 -11.867 1 73.19 230 ASP A N 1
ATOM 1850 C CA . ASP A 1 230 ? 4.82 -3.627 -12.711 1 73.19 230 ASP A CA 1
ATOM 1851 C C . ASP A 1 230 ? 3.934 -4.539 -11.867 1 73.19 230 ASP A C 1
ATOM 1853 O O . ASP A 1 230 ? 2.939 -5.078 -12.359 1 73.19 230 ASP A O 1
ATOM 1857 N N . ARG A 1 231 ? 4.285 -4.68 -10.656 1 87.12 231 ARG A N 1
ATOM 1858 C CA . ARG A 1 231 ? 3.549 -5.578 -9.773 1 87.12 231 ARG A CA 1
ATOM 1859 C C . ARG A 1 231 ? 3.049 -4.844 -8.531 1 87.12 231 ARG A C 1
ATOM 1861 O O . ARG A 1 231 ? 3.172 -5.344 -7.414 1 87.12 231 ARG A O 1
ATOM 1868 N N . ALA A 1 232 ? 2.5 -3.674 -8.859 1 88.25 232 ALA A N 1
ATOM 1869 C CA . ALA A 1 232 ? 2.098 -2.777 -7.777 1 88.25 232 ALA A CA 1
ATOM 1870 C C . ALA A 1 232 ? 1.041 -3.428 -6.891 1 88.25 232 ALA A C 1
ATOM 1872 O O . ALA A 1 232 ? 1.073 -3.279 -5.664 1 88.25 232 ALA A O 1
ATOM 1873 N N . PHE A 1 233 ? 0.141 -4.18 -7.457 1 93.31 233 PHE A N 1
ATOM 1874 C CA . PHE A 1 233 ? -0.918 -4.82 -6.688 1 93.31 233 PHE A CA 1
ATOM 1875 C C . PHE A 1 233 ? -0.341 -5.863 -5.738 1 93.31 233 PHE A C 1
ATOM 1877 O O . PHE A 1 233 ? -0.675 -5.883 -4.551 1 93.31 233 PHE A O 1
ATOM 1884 N N . GLU A 1 234 ? 0.541 -6.688 -6.246 1 95 234 GLU A N 1
ATOM 1885 C CA . GLU A 1 234 ? 1.165 -7.734 -5.445 1 95 234 GLU A CA 1
ATOM 1886 C C . GLU A 1 234 ? 2.018 -7.141 -4.328 1 95 234 GLU A C 1
ATOM 1888 O O . GLU A 1 234 ? 2.029 -7.656 -3.207 1 95 234 GLU A O 1
ATOM 1893 N N . GLU A 1 235 ? 2.697 -6.059 -4.66 1 92.44 235 GLU A N 1
ATOM 1894 C CA . GLU A 1 235 ? 3.508 -5.383 -3.65 1 92.44 235 GLU A CA 1
ATOM 1895 C C . GLU A 1 235 ? 2.637 -4.797 -2.543 1 92.44 235 GLU A C 1
ATOM 1897 O O . GLU A 1 235 ? 2.967 -4.914 -1.36 1 92.44 235 GLU A O 1
ATOM 1902 N N . LEU A 1 236 ? 1.614 -4.133 -2.965 1 94.5 236 LEU A N 1
ATOM 1903 C CA . LEU A 1 236 ? 0.665 -3.602 -1.993 1 94.5 236 LEU A CA 1
ATOM 1904 C C . LEU A 1 236 ? 0.093 -4.719 -1.126 1 94.5 236 LEU A C 1
ATOM 1906 O O . LEU A 1 236 ? -0.008 -4.574 0.094 1 94.5 236 LEU A O 1
ATOM 1910 N N . PHE A 1 237 ? -0.26 -5.84 -1.748 1 97.06 237 PHE A N 1
ATOM 1911 C CA . PHE A 1 237 ? -0.75 -7.012 -1.026 1 97.06 237 PHE A CA 1
ATOM 1912 C C . PHE A 1 237 ? 0.246 -7.441 0.043 1 97.06 237 PHE A C 1
ATOM 1914 O O . PHE A 1 237 ? -0.14 -7.73 1.179 1 97.06 237 PHE A O 1
ATOM 1921 N N . GLY A 1 238 ? 1.472 -7.527 -0.33 1 96.19 238 GLY A N 1
ATOM 1922 C CA . GLY A 1 238 ? 2.506 -7.957 0.598 1 96.19 238 GLY A CA 1
ATOM 1923 C C . GLY A 1 238 ? 2.576 -7.102 1.85 1 96.19 238 GLY A C 1
ATOM 1924 O O . GLY A 1 238 ? 2.756 -7.621 2.953 1 96.19 238 GLY A O 1
ATOM 1925 N N . ILE A 1 239 ? 2.406 -5.844 1.716 1 94.62 239 ILE A N 1
ATOM 1926 C CA . ILE A 1 239 ? 2.449 -4.938 2.855 1 94.62 239 ILE A CA 1
ATOM 1927 C C . ILE A 1 239 ? 1.154 -5.051 3.656 1 94.62 239 ILE A C 1
ATOM 1929 O O . ILE A 1 239 ? 1.182 -5.141 4.887 1 94.62 239 ILE A O 1
ATOM 1933 N N . CYS A 1 240 ? 0.08 -5.062 2.98 1 95.75 240 CYS A N 1
ATOM 1934 C CA . CYS A 1 240 ? -1.228 -5.047 3.627 1 95.75 240 CYS A CA 1
ATOM 1935 C C . CYS A 1 240 ? -1.478 -6.34 4.387 1 95.75 240 CYS A C 1
ATOM 1937 O O . CYS A 1 240 ? -2.17 -6.344 5.406 1 95.75 240 CYS A O 1
ATOM 1939 N N . ILE A 1 241 ? -0.938 -7.469 3.891 1 96.06 241 ILE A N 1
ATOM 1940 C CA . ILE A 1 241 ? -1.154 -8.727 4.594 1 96.06 241 ILE A CA 1
ATOM 1941 C C . ILE A 1 241 ? -0.44 -8.695 5.945 1 96.06 241 ILE A C 1
ATOM 1943 O O . ILE A 1 241 ? -0.92 -9.273 6.922 1 96.06 241 ILE A O 1
ATOM 1947 N N . GLN A 1 242 ? 0.68 -8.062 6.004 1 94.38 242 GLN A N 1
ATOM 1948 C CA . GLN A 1 242 ? 1.353 -7.852 7.281 1 94.38 242 GLN A CA 1
ATOM 1949 C C . GLN A 1 242 ? 0.513 -6.977 8.211 1 94.38 242 GLN A C 1
ATOM 1951 O O . GLN A 1 242 ? 0.436 -7.234 9.414 1 94.38 242 GLN A O 1
ATOM 1956 N N . LEU A 1 243 ? -0.009 -5.977 7.621 1 92.75 243 LEU A N 1
ATOM 1957 C CA . LEU A 1 243 ? -0.869 -5.078 8.383 1 92.75 243 LEU A CA 1
ATOM 1958 C C . LEU A 1 243 ? -2.061 -5.828 8.969 1 92.75 243 LEU A C 1
ATOM 1960 O O . LEU A 1 243 ? -2.379 -5.68 10.148 1 92.75 243 LEU A O 1
ATOM 1964 N N . LEU A 1 244 ? -2.699 -6.562 8.148 1 91.12 244 LEU A N 1
ATOM 1965 C CA . LEU A 1 244 ? -3.85 -7.34 8.594 1 91.12 244 LEU A CA 1
ATOM 1966 C C . LEU A 1 244 ? -3.457 -8.305 9.703 1 91.12 244 LEU A C 1
ATOM 1968 O O . LEU A 1 244 ? -4.191 -8.469 10.68 1 91.12 244 LEU A O 1
ATOM 1972 N N . ASN A 1 245 ? -2.328 -8.961 9.469 1 88.31 245 ASN A N 1
ATOM 1973 C CA . ASN A 1 245 ? -1.823 -9.883 10.477 1 88.31 245 ASN A CA 1
ATOM 1974 C C . ASN A 1 245 ? -1.578 -9.172 11.812 1 88.31 245 ASN A C 1
ATOM 1976 O O . ASN A 1 245 ? -1.943 -9.688 12.867 1 88.31 245 ASN A O 1
ATOM 1980 N N . LYS A 1 246 ? -1.037 -8.094 11.781 1 88.12 246 LYS A N 1
ATOM 1981 C CA . LYS A 1 246 ? -0.753 -7.316 12.984 1 88.12 246 LYS A CA 1
ATOM 1982 C C . LYS A 1 246 ? -2.043 -6.832 13.641 1 88.12 246 LYS A C 1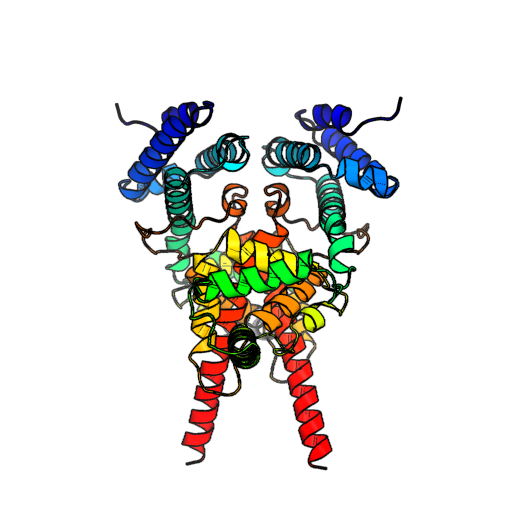
ATOM 1984 O O . LYS A 1 246 ? -2.17 -6.863 14.867 1 88.12 246 LYS A O 1
ATOM 1989 N N . THR A 1 247 ? -2.934 -6.266 12.852 1 83.75 247 THR A N 1
ATOM 1990 C CA . THR A 1 247 ? -4.211 -5.781 13.367 1 83.75 247 THR A CA 1
ATOM 1991 C C . THR A 1 247 ? -4.969 -6.898 14.078 1 83.75 247 THR A C 1
ATOM 1993 O O . THR A 1 247 ? -5.527 -6.684 15.156 1 83.75 247 THR A O 1
ATOM 1996 N N . TRP A 1 248 ? -4.969 -7.984 13.461 1 80.06 248 TRP A N 1
ATOM 1997 C CA . TRP A 1 248 ? -5.656 -9.133 14.039 1 80.06 248 TRP A CA 1
ATOM 1998 C C . TRP A 1 248 ? -5.016 -9.539 15.367 1 80.06 248 TRP A C 1
ATOM 2000 O O . TRP A 1 248 ? -5.715 -9.852 16.328 1 80.06 248 TRP A O 1
ATOM 2010 N N . LYS A 1 249 ? -3.705 -9.547 15.43 1 80.88 249 LYS A N 1
ATOM 2011 C CA . LYS A 1 249 ? -2.982 -9.898 16.656 1 80.88 249 LYS A CA 1
ATOM 2012 C C . LYS A 1 249 ? -3.279 -8.898 17.766 1 80.88 249 LYS A C 1
ATOM 2014 O O . LYS A 1 249 ? -3.471 -9.289 18.922 1 80.88 249 LYS A O 1
ATOM 2019 N N . GLU A 1 250 ? -3.33 -7.707 17.406 1 75.75 250 GLU A N 1
ATOM 2020 C CA . GLU A 1 250 ? -3.586 -6.664 18.391 1 75.75 250 GLU A CA 1
ATOM 2021 C C . GLU A 1 250 ? -5.027 -6.715 18.891 1 75.75 250 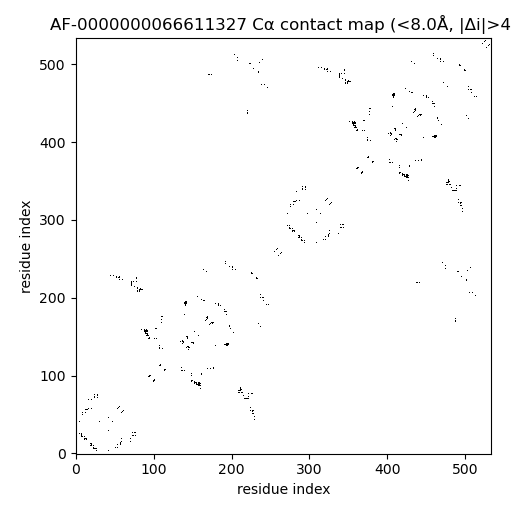GLU A C 1
ATOM 2023 O O . GLU A 1 250 ? -5.289 -6.504 20.078 1 75.75 250 GLU A O 1
ATOM 2028 N N . MET A 1 251 ? -5.91 -6.871 18 1 72.25 251 MET A N 1
ATOM 2029 C CA . MET A 1 251 ? -7.316 -6.965 18.375 1 72.25 251 MET A CA 1
ATOM 2030 C C . MET A 1 251 ? -7.562 -8.172 19.266 1 72.25 251 MET A C 1
ATOM 2032 O O . MET A 1 251 ? -8.359 -8.102 20.203 1 72.25 251 MET A O 1
ATOM 2036 N N . ARG A 1 252 ? -7.027 -9.227 19 1 67.88 252 ARG A N 1
ATOM 2037 C CA . ARG A 1 252 ? -7.168 -10.43 19.812 1 67.88 252 ARG A CA 1
ATOM 2038 C C . ARG A 1 252 ? -6.551 -10.227 21.188 1 67.88 252 ARG A C 1
ATOM 2040 O O . ARG A 1 252 ? -7.09 -10.703 22.203 1 67.88 252 ARG A O 1
ATOM 2047 N N . ALA A 1 253 ? -5.438 -9.625 21.141 1 64.38 253 ALA A N 1
ATOM 2048 C CA . ALA A 1 253 ? -4.805 -9.312 22.422 1 64.38 253 ALA A CA 1
ATOM 2049 C C . ALA A 1 253 ? -5.715 -8.453 23.281 1 64.38 253 ALA A C 1
ATOM 2051 O O . ALA A 1 253 ? -5.809 -8.656 24.5 1 64.38 253 ALA A O 1
ATOM 2052 N N . THR A 1 254 ? -6.367 -7.5 22.656 1 59.03 254 THR A N 1
ATOM 2053 C CA . THR A 1 254 ? -7.277 -6.613 23.375 1 59.03 254 THR A CA 1
ATOM 2054 C C . THR A 1 254 ? -8.539 -7.367 23.797 1 59.03 254 THR A C 1
ATOM 2056 O O . THR A 1 254 ? -9.039 -7.164 24.906 1 59.03 254 THR A O 1
ATOM 2059 N N . ALA A 1 255 ? -9.062 -8.172 22.891 1 55 255 ALA A N 1
ATOM 2060 C CA . ALA A 1 255 ? -10.242 -8.969 23.219 1 55 255 ALA A CA 1
ATOM 2061 C C . ALA A 1 255 ? -9.953 -9.914 24.375 1 55 255 ALA A C 1
ATOM 2063 O O . ALA A 1 255 ? -10.789 -10.094 25.266 1 55 255 ALA A O 1
ATOM 2064 N N . GLU A 1 256 ? -8.812 -10.484 24.25 1 52.31 256 GLU A N 1
ATOM 2065 C CA . GLU A 1 256 ? -8.391 -11.359 25.328 1 52.31 256 GLU A CA 1
ATOM 2066 C C . GLU A 1 256 ? -8.227 -10.586 26.641 1 52.31 256 GLU A C 1
ATOM 2068 O O . GLU A 1 256 ? -8.57 -11.078 27.703 1 52.31 256 GLU A O 1
ATOM 2073 N N . ASP A 1 257 ? -7.609 -9.406 26.422 1 48.97 257 ASP A N 1
ATOM 2074 C CA . ASP A 1 257 ? -7.465 -8.562 27.594 1 48.97 257 ASP A CA 1
ATOM 2075 C C . ASP A 1 257 ? -8.828 -8.148 28.141 1 48.97 257 ASP A C 1
ATOM 2077 O O . ASP A 1 257 ? -9.016 -8.047 29.359 1 48.97 257 ASP A O 1
ATOM 2081 N N . PHE A 1 258 ? -9.734 -7.891 27.125 1 42.78 258 PHE A N 1
ATOM 2082 C CA . PHE A 1 258 ? -11.094 -7.582 27.562 1 42.78 258 PHE A CA 1
ATOM 2083 C C . PHE A 1 258 ? -11.742 -8.789 28.234 1 42.78 258 PHE A C 1
ATOM 2085 O O . PHE A 1 258 ? -12.484 -8.648 29.203 1 42.78 258 PHE A O 1
ATOM 2092 N N . ASN A 1 259 ? -11.617 -9.844 27.547 1 43.59 259 ASN A N 1
ATOM 2093 C CA . ASN A 1 259 ? -12.172 -11.047 28.156 1 43.59 259 ASN A CA 1
ATOM 2094 C C . ASN A 1 259 ? -11.516 -11.344 29.5 1 43.59 259 ASN A C 1
ATOM 2096 O O . ASN A 1 259 ? -12.172 -11.875 30.406 1 43.59 259 ASN A O 1
ATOM 2100 N N . LYS A 1 260 ? -10.344 -10.969 29.5 1 46.12 260 LYS A N 1
ATOM 2101 C CA . LYS A 1 260 ? -9.695 -11.141 30.797 1 46.12 260 LYS A CA 1
ATOM 2102 C C . LYS A 1 260 ? -10.266 -10.172 31.828 1 46.12 260 LYS A C 1
ATOM 2104 O O . LYS A 1 260 ? -10.484 -10.539 32.969 1 46.12 260 LYS A O 1
ATOM 2109 N N . VAL A 1 261 ? -10.344 -8.977 31.359 1 38.56 261 VAL A N 1
ATOM 2110 C CA . VAL A 1 261 ? -10.914 -7.996 32.281 1 38.56 261 VAL A CA 1
ATOM 2111 C C . VAL A 1 261 ? -12.359 -8.367 32.594 1 38.56 261 VAL A C 1
ATOM 2113 O O . VAL A 1 261 ? -12.805 -8.219 33.75 1 38.56 261 VAL A O 1
ATOM 2116 N N . SER A 1 262 ? -13.023 -8.703 31.516 1 37 262 SER A N 1
ATOM 2117 C CA . SER A 1 262 ? -14.375 -9.164 31.828 1 37 262 SER A CA 1
ATOM 2118 C C . SER A 1 262 ? -14.336 -10.359 32.781 1 37 262 SER A C 1
ATOM 2120 O O . SER A 1 262 ? -15.164 -10.453 33.688 1 37 262 SER A O 1
ATOM 2122 N N . VAL A 1 263 ? -13.438 -11.148 32.469 1 35.56 263 VAL A N 1
ATOM 2123 C CA . VAL A 1 263 ? -13.375 -12.289 33.375 1 35.56 263 VAL A CA 1
ATOM 2124 C C . VAL A 1 263 ? -12.852 -11.836 34.75 1 35.56 263 VAL A C 1
ATOM 2126 O O . VAL A 1 263 ? -13.375 -12.258 35.781 1 35.56 263 VAL A O 1
ATOM 2129 N N . SER A 1 264 ? -11.891 -11.008 34.688 1 34.78 264 SER A N 1
ATOM 2130 C CA . SER A 1 264 ? -11.414 -10.602 36.031 1 34.78 264 SER A CA 1
ATOM 2131 C C . SER A 1 264 ? -12.422 -9.703 36.719 1 34.78 264 SER A C 1
ATOM 2133 O O . SER A 1 264 ? -12.477 -9.664 37.938 1 34.78 264 SER A O 1
ATOM 2135 N N . GLY A 1 265 ? -13.117 -8.859 36.031 1 29.64 265 GLY A N 1
ATOM 2136 C CA . GLY A 1 265 ? -14.172 -8.094 36.688 1 29.64 265 GLY A CA 1
ATOM 2137 C C . GLY A 1 265 ? -15.344 -8.953 37.125 1 29.64 265 GLY A C 1
ATOM 2138 O O . GLY A 1 265 ? -16.234 -8.492 37.844 1 29.64 265 GLY A O 1
ATOM 2139 N N . LEU A 1 266 ? -15.617 -9.938 36.375 1 27.42 266 LEU A N 1
ATOM 2140 C CA . LEU A 1 266 ? -16.672 -10.82 36.844 1 27.42 266 LEU A CA 1
ATOM 2141 C C . LEU A 1 266 ? -16.172 -11.734 37.969 1 27.42 266 LEU A C 1
ATOM 2143 O O . LEU A 1 266 ? -16.969 -12.406 38.625 1 27.42 266 LEU A O 1
ATOM 2147 N N . LEU A 1 267 ? -14.844 -11.875 38.125 1 25.55 267 LEU A N 1
ATOM 2148 C CA . LEU A 1 267 ? -14.547 -12.555 39.375 1 25.55 267 LEU A CA 1
ATOM 2149 C C . LEU A 1 267 ? -14.391 -11.547 40.5 1 25.55 267 LEU A C 1
ATOM 2151 O O . LEU A 1 267 ? -13.812 -10.477 40.312 1 25.55 267 LEU A O 1
ATOM 2155 N N . GLU B 1 1 ? 38.406 14.789 -1.499 1 40.78 1 GLU B N 1
ATOM 2156 C CA . GLU B 1 1 ? 37.188 15.383 -2.006 1 40.78 1 GLU B CA 1
ATOM 2157 C C . GLU B 1 1 ? 35.969 14.609 -1.522 1 40.78 1 GLU B C 1
ATOM 2159 O O . GLU B 1 1 ? 35.969 13.383 -1.516 1 40.78 1 GLU B O 1
ATOM 2164 N N . GLU B 1 2 ? 35.125 15.172 -0.776 1 56.84 2 GLU B N 1
ATOM 2165 C CA . GLU B 1 2 ? 33.938 14.539 -0.181 1 56.84 2 GLU B CA 1
ATOM 2166 C C . GLU B 1 2 ? 33 14 -1.255 1 56.84 2 GLU B C 1
ATOM 2168 O O . GLU B 1 2 ? 32.656 14.719 -2.188 1 56.84 2 GLU B O 1
ATOM 2173 N N . ILE B 1 3 ? 33.094 12.742 -1.493 1 63.72 3 ILE B N 1
ATOM 2174 C CA . ILE B 1 3 ? 32.219 12.117 -2.471 1 63.72 3 ILE B CA 1
ATOM 2175 C C . ILE B 1 3 ? 30.766 12.516 -2.193 1 63.72 3 ILE B C 1
ATOM 2177 O O . ILE B 1 3 ? 30.281 12.406 -1.061 1 63.72 3 ILE B O 1
ATOM 2181 N N . THR B 1 4 ? 30.203 13.242 -3.189 1 70.88 4 THR B N 1
ATOM 2182 C CA . THR B 1 4 ? 28.828 13.695 -3.045 1 70.88 4 THR B CA 1
ATOM 2183 C C . THR B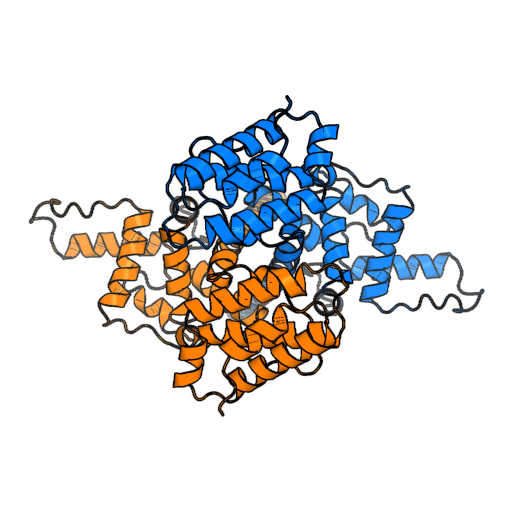 1 4 ? 27.859 12.688 -3.67 1 70.88 4 THR B C 1
ATOM 2185 O O . THR B 1 4 ? 28.266 11.883 -4.516 1 70.88 4 THR B O 1
ATOM 2188 N N . VAL B 1 5 ? 26.703 12.68 -3.223 1 73.44 5 VAL B N 1
ATOM 2189 C CA . VAL B 1 5 ? 25.656 11.828 -3.775 1 73.44 5 VAL B CA 1
ATOM 2190 C C . VAL B 1 5 ? 25.516 12.086 -5.273 1 73.44 5 VAL B C 1
ATOM 2192 O O . VAL B 1 5 ? 25.297 11.156 -6.055 1 73.44 5 VAL B O 1
ATOM 2195 N N . GLY B 1 6 ? 25.734 13.273 -5.68 1 72.75 6 GLY B N 1
ATOM 2196 C CA . GLY B 1 6 ? 25.656 13.648 -7.082 1 72.75 6 GLY B CA 1
ATOM 2197 C C . GLY B 1 6 ? 26.656 12.914 -7.953 1 72.75 6 GLY B C 1
ATOM 2198 O O . GLY B 1 6 ? 26.328 12.492 -9.07 1 72.75 6 GLY B O 1
ATOM 2199 N N . GLN B 1 7 ? 27.828 12.734 -7.445 1 74.75 7 GLN B N 1
ATOM 2200 C CA . GLN B 1 7 ? 28.875 12.039 -8.188 1 74.75 7 GLN B CA 1
ATOM 2201 C C . GLN B 1 7 ? 28.562 10.555 -8.328 1 74.75 7 GLN B C 1
ATOM 2203 O O . GLN B 1 7 ? 28.891 9.938 -9.344 1 74.75 7 GLN B O 1
ATOM 2208 N N . LEU B 1 8 ? 27.906 10.141 -7.312 1 79.88 8 LEU B N 1
ATOM 2209 C CA . LEU B 1 8 ? 27.625 8.711 -7.277 1 79.88 8 LEU B CA 1
ATOM 2210 C C . LEU B 1 8 ? 26.453 8.367 -8.18 1 79.88 8 LEU B C 1
ATOM 2212 O O . LEU B 1 8 ? 26.328 7.227 -8.641 1 79.88 8 LEU B O 1
ATOM 2216 N N . ILE B 1 9 ? 25.609 9.289 -8.523 1 81.25 9 ILE B N 1
ATOM 2217 C CA . ILE B 1 9 ? 24.406 9.102 -9.336 1 81.25 9 ILE B CA 1
ATOM 2218 C C . ILE B 1 9 ? 24.812 8.688 -10.75 1 81.25 9 ILE B C 1
ATOM 2220 O O . ILE B 1 9 ? 24.141 7.859 -11.367 1 81.25 9 ILE B O 1
ATOM 2224 N N . SER B 1 10 ? 25.938 9.195 -11.234 1 82.25 10 SER B N 1
ATOM 2225 C CA . SER B 1 10 ? 26.391 8.852 -12.578 1 82.25 10 SER B CA 1
ATOM 2226 C C . SER B 1 10 ? 26.75 7.375 -12.672 1 82.25 10 SER B C 1
ATOM 2228 O O . SER B 1 10 ? 26.531 6.746 -13.711 1 82.25 10 SER B O 1
ATOM 2230 N N . HIS B 1 11 ? 27.219 6.875 -11.562 1 85.06 11 HIS B N 1
ATOM 2231 C CA . HIS B 1 11 ? 27.625 5.473 -11.531 1 85.06 11 HIS B CA 1
ATOM 2232 C C . HIS B 1 11 ? 26.406 4.555 -11.523 1 85.06 11 HIS B C 1
ATOM 2234 O O . HIS B 1 11 ? 26.516 3.363 -11.828 1 85.06 11 HIS B O 1
ATOM 2240 N N . LEU B 1 12 ? 25.281 5.07 -11.156 1 86.75 12 LEU B N 1
ATOM 2241 C CA . LEU B 1 12 ? 24.047 4.273 -11.125 1 86.75 12 LEU B CA 1
ATOM 2242 C C . LEU B 1 12 ? 23.469 4.125 -12.523 1 86.75 12 LEU B C 1
ATOM 2244 O O . LEU B 1 12 ? 22.641 3.24 -12.766 1 86.75 12 LEU B O 1
ATOM 2248 N N . GLN B 1 13 ? 23.891 4.938 -13.445 1 84.88 13 GLN B N 1
ATOM 2249 C CA . GLN B 1 13 ? 23.328 4.957 -14.789 1 84.88 13 GLN B CA 1
ATOM 2250 C C . GLN B 1 13 ? 24.094 4.023 -15.719 1 84.88 13 GLN B C 1
ATOM 2252 O O . GLN B 1 13 ? 23.703 3.84 -16.875 1 84.88 13 GLN B O 1
ATOM 2257 N N . VAL B 1 14 ? 25.062 3.438 -15.18 1 79.56 14 VAL B N 1
ATOM 2258 C CA . VAL B 1 14 ? 25.859 2.529 -16 1 79.56 14 VAL B CA 1
ATOM 2259 C C . VAL B 1 14 ? 25.203 1.15 -16.031 1 79.56 14 VAL B C 1
ATOM 2261 O O . VAL B 1 14 ? 24.422 0.813 -15.148 1 79.56 14 VAL B O 1
ATOM 2264 N N . SER B 1 15 ? 25.469 0.352 -17.078 1 79.88 15 SER B N 1
ATOM 2265 C CA . SER B 1 15 ? 24.859 -0.961 -17.234 1 79.88 15 SER B CA 1
ATOM 2266 C C . SER B 1 15 ? 25.703 -2.047 -16.562 1 79.88 15 SER B C 1
ATOM 2268 O O . SER B 1 15 ? 26.094 -3.018 -17.219 1 79.88 15 SER B O 1
ATOM 2270 N N . ASN B 1 16 ? 26.281 -1.814 -15.445 1 86.81 16 ASN B N 1
ATOM 2271 C CA . ASN B 1 16 ? 27.047 -2.766 -14.641 1 86.81 16 ASN B CA 1
ATOM 2272 C C . ASN B 1 16 ? 26.547 -2.809 -13.203 1 86.81 16 ASN B C 1
ATOM 2274 O O . ASN B 1 16 ? 26.75 -1.865 -12.438 1 86.81 16 ASN B O 1
ATOM 2278 N N . GLN B 1 17 ? 25.969 -3.92 -12.859 1 90.12 17 GLN B N 1
ATOM 2279 C CA . GLN B 1 17 ? 25.281 -4 -11.57 1 90.12 17 GLN B CA 1
ATOM 2280 C C . GLN B 1 17 ? 26.281 -3.963 -10.414 1 90.12 17 GLN B C 1
ATOM 2282 O O . GLN B 1 17 ? 25.969 -3.488 -9.328 1 90.12 17 GLN B O 1
ATOM 2287 N N . GLU B 1 18 ? 27.516 -4.484 -10.641 1 89.88 18 GLU B N 1
ATOM 2288 C CA . GLU B 1 18 ? 28.531 -4.43 -9.586 1 89.88 18 GLU B CA 1
ATOM 2289 C C . GLU B 1 18 ? 28.875 -2.984 -9.227 1 89.88 18 GLU B C 1
ATOM 2291 O O . GLU B 1 18 ? 28.984 -2.641 -8.047 1 89.88 18 GLU B O 1
ATOM 2296 N N . ILE B 1 19 ? 29.016 -2.223 -10.281 1 89.88 19 ILE B N 1
ATOM 2297 C CA . ILE B 1 19 ? 29.312 -0.807 -10.086 1 89.88 19 ILE B CA 1
ATOM 2298 C C . ILE B 1 19 ? 28.125 -0.12 -9.414 1 89.88 19 ILE B C 1
ATOM 2300 O O . ILE B 1 19 ? 28.297 0.678 -8.492 1 89.88 19 ILE B O 1
ATOM 2304 N N . GLN B 1 20 ? 26.922 -0.427 -9.875 1 91.38 20 GLN B N 1
ATOM 2305 C CA . GLN B 1 20 ? 25.719 0.142 -9.273 1 91.38 20 GLN B CA 1
ATOM 2306 C C . GLN B 1 20 ? 25.625 -0.216 -7.797 1 91.38 20 GLN B C 1
ATOM 2308 O O . GLN B 1 20 ? 25.281 0.634 -6.969 1 91.38 20 GLN B O 1
ATOM 2313 N N . THR B 1 21 ? 25.922 -1.488 -7.504 1 92.81 21 THR B N 1
ATOM 2314 C CA . THR B 1 21 ? 25.859 -1.967 -6.125 1 92.81 21 THR B CA 1
ATOM 2315 C C . THR B 1 21 ? 26.828 -1.183 -5.238 1 92.81 21 THR B C 1
ATOM 2317 O O . THR B 1 21 ? 26.453 -0.766 -4.137 1 92.81 21 THR B O 1
ATOM 2320 N N . TYR B 1 22 ? 28.016 -0.988 -5.754 1 90.19 22 TYR B N 1
ATOM 2321 C CA . TYR B 1 22 ? 29.016 -0.235 -5.004 1 90.19 22 TYR B CA 1
ATOM 2322 C C . TYR B 1 22 ? 28.562 1.203 -4.785 1 90.19 22 TYR B C 1
ATOM 2324 O O . TYR B 1 22 ? 28.766 1.768 -3.707 1 90.19 22 TYR B O 1
ATOM 2332 N N . ALA B 1 23 ? 28 1.814 -5.746 1 90.06 23 ALA B N 1
ATOM 2333 C CA . ALA B 1 23 ? 27.531 3.191 -5.641 1 90.06 23 ALA B CA 1
ATOM 2334 C C . ALA B 1 23 ? 26.438 3.32 -4.574 1 90.06 23 ALA B C 1
ATOM 2336 O O . ALA B 1 23 ? 26.484 4.234 -3.746 1 90.06 23 ALA B O 1
ATOM 2337 N N . ILE B 1 24 ? 25.484 2.393 -4.559 1 91.44 24 ILE B N 1
ATOM 2338 C CA . ILE B 1 24 ? 24.406 2.439 -3.574 1 91.44 24 ILE B CA 1
ATOM 2339 C C . ILE B 1 24 ? 24.969 2.176 -2.18 1 91.44 24 ILE B C 1
ATOM 2341 O O . ILE B 1 24 ? 24.547 2.801 -1.205 1 91.44 24 ILE B O 1
ATOM 2345 N N . ALA B 1 25 ? 25.906 1.241 -2.133 1 92.06 25 ALA B N 1
ATOM 2346 C CA . ALA B 1 25 ? 26.531 0.963 -0.85 1 92.06 25 ALA B CA 1
ATOM 2347 C C . ALA B 1 25 ? 27.203 2.215 -0.287 1 92.06 25 ALA B C 1
ATOM 2349 O O . ALA B 1 25 ? 27.125 2.484 0.914 1 92.06 25 ALA B O 1
ATOM 2350 N N . LEU B 1 26 ? 27.828 2.953 -1.145 1 87.75 26 LEU B N 1
ATOM 2351 C CA . LEU B 1 26 ? 28.484 4.188 -0.731 1 87.75 26 LEU B CA 1
ATOM 2352 C C . LEU B 1 26 ? 27.453 5.234 -0.304 1 87.75 26 LEU B C 1
ATOM 2354 O O . LEU B 1 26 ? 27.656 5.945 0.681 1 87.75 26 LEU B O 1
ATOM 2358 N N . ILE B 1 27 ? 26.422 5.352 -1.022 1 86.81 27 ILE B N 1
ATOM 2359 C CA . ILE B 1 27 ? 25.344 6.273 -0.671 1 86.81 27 ILE B CA 1
ATOM 2360 C C . ILE B 1 27 ? 24.781 5.914 0.707 1 86.81 27 ILE B C 1
ATOM 2362 O O . ILE B 1 27 ? 24.578 6.793 1.548 1 86.81 27 ILE B O 1
ATOM 2366 N N . ASN B 1 28 ? 24.562 4.617 0.923 1 90.38 28 ASN B N 1
ATOM 2367 C CA . ASN B 1 28 ? 24.078 4.145 2.215 1 90.38 28 ASN B CA 1
ATOM 2368 C C . ASN B 1 28 ? 25.031 4.512 3.344 1 90.38 28 ASN B C 1
ATOM 2370 O O . ASN B 1 28 ? 24.609 4.945 4.414 1 90.38 28 ASN B O 1
ATOM 2374 N N . ALA B 1 29 ? 26.281 4.336 3.068 1 87.56 29 ALA B N 1
ATOM 2375 C CA . ALA B 1 29 ? 27.312 4.664 4.059 1 87.56 29 ALA B CA 1
ATOM 2376 C C . ALA B 1 29 ? 27.297 6.152 4.391 1 87.56 29 ALA B C 1
ATOM 2378 O O . ALA B 1 29 ? 27.422 6.535 5.559 1 87.56 29 ALA B O 1
ATOM 2379 N N . LEU B 1 30 ? 27.156 6.973 3.398 1 83.62 30 LEU B N 1
ATOM 2380 C CA . LEU B 1 30 ? 27.094 8.414 3.6 1 83.62 30 LEU B CA 1
ATOM 2381 C C . LEU B 1 30 ? 25.859 8.781 4.434 1 83.62 30 LEU B C 1
ATOM 2383 O O . LEU B 1 30 ? 25.938 9.648 5.309 1 83.62 30 LEU B O 1
ATOM 2387 N N . PHE B 1 31 ? 24.781 8.078 4.18 1 83.31 31 PHE B N 1
ATOM 2388 C CA . PHE B 1 31 ? 23.547 8.32 4.918 1 83.31 31 PHE B CA 1
ATOM 2389 C C . PHE B 1 31 ? 23.703 7.957 6.387 1 83.31 31 PHE B C 1
ATOM 2391 O O . PHE B 1 31 ? 23.219 8.664 7.27 1 83.31 31 PHE B O 1
ATOM 2398 N N . LEU B 1 32 ? 24.359 6.898 6.648 1 84.75 32 LEU B N 1
ATOM 2399 C CA . LEU B 1 32 ? 24.516 6.375 8 1 84.75 32 LEU B CA 1
ATOM 2400 C C . LEU B 1 32 ? 25.484 7.238 8.805 1 84.75 32 LEU B C 1
ATOM 2402 O O . LEU B 1 32 ? 25.312 7.414 10.016 1 84.75 32 LEU B O 1
ATOM 2406 N N . LYS B 1 33 ? 26.438 7.785 8.156 1 80.31 33 LYS B N 1
ATOM 2407 C CA . LYS B 1 33 ? 27.5 8.516 8.844 1 80.31 33 LYS B CA 1
ATOM 2408 C C . LYS B 1 33 ? 27.188 10.008 8.906 1 80.31 33 LYS B C 1
ATOM 2410 O O . LYS B 1 33 ? 27.781 10.742 9.703 1 80.31 33 LYS B O 1
ATOM 2415 N N . ALA B 1 34 ? 26.281 10.406 8.023 1 76.12 34 ALA B N 1
ATOM 2416 C CA . ALA B 1 34 ? 26.016 11.836 7.941 1 76.12 34 ALA B CA 1
ATOM 2417 C C . ALA B 1 34 ? 25.406 12.359 9.242 1 76.12 34 ALA B C 1
ATOM 2419 O O . ALA B 1 34 ? 24.547 11.703 9.836 1 76.12 34 ALA B O 1
ATOM 2420 N N . PRO B 1 35 ? 26.094 13.445 9.695 1 73.25 35 PRO B N 1
ATOM 2421 C CA . PRO B 1 35 ? 25.406 14.109 10.812 1 73.25 35 PRO B CA 1
ATOM 2422 C C . PRO B 1 35 ? 23.969 14.5 10.477 1 73.25 35 PRO B C 1
ATOM 2424 O O . PRO B 1 35 ? 23.578 14.5 9.305 1 73.25 35 PRO B O 1
ATOM 2427 N N . GLU B 1 36 ? 23.172 14.703 11.445 1 65.88 36 GLU B N 1
ATOM 2428 C CA . GLU B 1 36 ? 21.734 14.922 11.297 1 65.88 36 GLU B CA 1
ATOM 2429 C C . GLU B 1 36 ? 21.453 16.016 10.273 1 65.88 36 GLU B C 1
ATOM 2431 O O . GLU B 1 36 ? 20.531 15.875 9.453 1 65.88 36 GLU B O 1
ATOM 2436 N N . ASP B 1 37 ? 22.156 17.062 10.352 1 64.12 37 ASP B N 1
ATOM 2437 C CA . ASP B 1 37 ? 21.922 18.188 9.453 1 64.12 37 ASP B CA 1
ATOM 2438 C C . ASP B 1 37 ? 22.188 17.797 8 1 64.12 37 ASP B C 1
ATOM 2440 O O . ASP B 1 37 ? 21.438 18.188 7.098 1 64.12 37 ASP B O 1
ATOM 2444 N N . LYS B 1 38 ? 23.219 17.062 7.852 1 62.22 38 LYS B N 1
ATOM 2445 C CA . LYS B 1 38 ? 23.578 16.656 6.496 1 62.22 38 LYS B CA 1
ATOM 2446 C C . LYS B 1 38 ? 22.625 15.562 5.988 1 62.22 38 LYS B C 1
ATOM 2448 O O . LYS B 1 38 ? 22.328 15.5 4.793 1 62.22 38 LYS B O 1
ATOM 2453 N N . ARG B 1 39 ? 22.188 14.742 6.867 1 63.53 39 ARG B N 1
ATOM 2454 C CA . ARG B 1 39 ? 21.203 13.727 6.48 1 63.53 39 ARG B CA 1
ATOM 2455 C C . ARG B 1 39 ? 19.953 14.359 5.887 1 63.53 39 ARG B C 1
ATOM 2457 O O . ARG B 1 39 ? 19.391 13.852 4.914 1 63.53 39 ARG B O 1
ATOM 2464 N N . GLN B 1 40 ? 19.719 15.508 6.453 1 60.81 40 GLN B N 1
ATOM 2465 C CA . GLN B 1 40 ? 18.562 16.234 5.965 1 60.81 40 GLN B CA 1
ATOM 2466 C C . GLN B 1 40 ? 18.812 16.812 4.578 1 60.81 40 GLN B C 1
ATOM 2468 O O . GLN B 1 40 ? 17.906 16.875 3.746 1 60.81 40 GLN B O 1
ATOM 2473 N N . ASP B 1 41 ? 20.047 17.172 4.41 1 61.12 41 ASP B N 1
ATOM 2474 C CA . ASP B 1 41 ? 20.406 17.672 3.088 1 61.12 41 ASP B CA 1
ATOM 2475 C C . ASP B 1 41 ? 20.297 16.578 2.037 1 61.12 41 ASP B C 1
ATOM 2477 O O . ASP B 1 41 ? 19.844 16.828 0.916 1 61.12 41 ASP B O 1
ATOM 2481 N N . MET B 1 42 ? 20.812 15.531 2.5 1 62.22 42 MET B N 1
ATOM 2482 C CA . MET B 1 42 ? 20.672 14.383 1.613 1 62.22 42 MET B CA 1
ATOM 2483 C C . MET B 1 42 ? 19.203 14.008 1.424 1 62.22 42 MET B C 1
ATOM 2485 O O . MET B 1 42 ? 18.844 13.391 0.42 1 62.22 42 MET B O 1
ATOM 2489 N N . ALA B 1 43 ? 18.531 14.523 2.447 1 61 43 ALA B N 1
ATOM 2490 C CA . ALA B 1 43 ? 17.078 14.289 2.445 1 61 43 ALA B CA 1
ATOM 2491 C C . ALA B 1 43 ? 16.359 15.344 1.607 1 61 43 ALA B C 1
ATOM 2493 O O . ALA B 1 43 ? 15.133 15.352 1.537 1 61 43 ALA B O 1
ATOM 2494 N N . ASN B 1 44 ? 17.281 16.141 1.122 1 66.44 44 ASN B N 1
ATOM 2495 C CA . ASN B 1 44 ? 16.641 17.109 0.235 1 66.44 44 ASN B CA 1
ATOM 2496 C C . ASN B 1 44 ? 15.719 16.406 -0.764 1 66.44 44 ASN B C 1
ATOM 2498 O O . ASN B 1 44 ? 16.094 15.414 -1.381 1 66.44 44 ASN B O 1
ATOM 2502 N N . ALA B 1 45 ? 14.555 16.922 -0.813 1 64.25 45 ALA B N 1
ATOM 2503 C CA . ALA B 1 45 ? 13.484 16.297 -1.584 1 64.25 45 ALA B CA 1
ATOM 2504 C C . ALA B 1 45 ? 13.898 16.094 -3.039 1 64.25 45 ALA B C 1
ATOM 2506 O O . ALA B 1 45 ? 13.625 15.047 -3.627 1 64.25 45 ALA B O 1
ATOM 2507 N N . PHE B 1 46 ? 14.688 17.094 -3.465 1 63.31 46 PHE B N 1
ATOM 2508 C CA . PHE B 1 46 ? 15.055 17.031 -4.875 1 63.31 46 PHE B CA 1
ATOM 2509 C C . PHE B 1 46 ? 16.094 15.938 -5.113 1 63.31 46 PHE B C 1
ATOM 2511 O O . PHE B 1 46 ? 15.992 15.18 -6.078 1 63.31 46 PHE B O 1
ATOM 2518 N N . ALA B 1 47 ? 17.047 15.945 -4.227 1 66.44 47 ALA B N 1
ATOM 2519 C CA . ALA B 1 47 ? 18.109 14.953 -4.375 1 66.44 47 ALA B CA 1
ATOM 2520 C C . ALA B 1 47 ? 17.562 13.539 -4.188 1 66.44 47 ALA B C 1
ATOM 2522 O O . ALA B 1 47 ? 17.938 12.617 -4.918 1 66.44 47 ALA B O 1
ATOM 2523 N N . GLN B 1 48 ? 16.719 13.438 -3.311 1 74.81 48 GLN B N 1
ATOM 2524 C CA . GLN B 1 48 ? 16.125 12.133 -3.031 1 74.81 48 GLN B CA 1
ATOM 2525 C C . GLN B 1 48 ? 15.25 11.672 -4.199 1 74.81 48 GLN B C 1
ATOM 2527 O O . GLN B 1 48 ? 15.289 10.492 -4.574 1 74.81 48 GLN B O 1
ATOM 2532 N N . LYS B 1 49 ? 14.562 12.641 -4.719 1 76 49 LYS B N 1
ATOM 2533 C CA . LYS B 1 49 ? 13.711 12.328 -5.863 1 76 49 LYS B CA 1
ATOM 2534 C C . LYS B 1 49 ? 14.539 11.836 -7.047 1 76 49 LYS B C 1
ATOM 2536 O O . LYS B 1 49 ? 14.18 10.852 -7.695 1 76 49 LYS B O 1
ATOM 2541 N N . HIS B 1 50 ? 15.555 12.57 -7.285 1 76.38 50 HIS B N 1
ATOM 2542 C CA . HIS B 1 50 ? 16.422 12.219 -8.406 1 76.38 50 HIS B CA 1
ATOM 2543 C C . HIS B 1 50 ? 17.062 10.852 -8.195 1 76.38 50 HIS B C 1
ATOM 2545 O O . HIS B 1 50 ? 17.094 10.023 -9.109 1 76.38 50 HIS B O 1
ATOM 2551 N N . LEU B 1 51 ? 17.578 10.641 -7.082 1 81.38 51 LEU B N 1
ATOM 2552 C CA . LEU B 1 51 ? 18.188 9.359 -6.738 1 81.38 51 LEU B CA 1
ATOM 2553 C C . LEU B 1 51 ? 17.188 8.219 -6.914 1 81.38 51 LEU B C 1
ATOM 2555 O O . LEU B 1 51 ? 17.516 7.203 -7.535 1 81.38 51 LEU B O 1
ATOM 2559 N N . ARG B 1 52 ? 16.031 8.367 -6.363 1 81.88 52 ARG B N 1
ATOM 2560 C CA . ARG B 1 52 ? 14.984 7.344 -6.457 1 81.88 52 ARG B CA 1
ATOM 2561 C C . ARG B 1 52 ? 14.648 7.039 -7.91 1 81.88 52 ARG B C 1
ATOM 2563 O O . ARG B 1 52 ? 14.484 5.875 -8.281 1 81.88 52 ARG B O 1
ATOM 2570 N N . SER B 1 53 ? 14.602 8.133 -8.695 1 79 53 SER B N 1
ATOM 2571 C CA . SER B 1 53 ? 14.281 7.969 -10.109 1 79 53 SER B CA 1
ATOM 2572 C C . SER B 1 53 ? 15.352 7.152 -10.828 1 79 53 SER B C 1
ATOM 2574 O O . SER B 1 53 ? 15.031 6.289 -11.648 1 79 53 SER B O 1
ATOM 2576 N N . ILE B 1 54 ? 16.484 7.398 -10.57 1 82.25 54 ILE B N 1
ATOM 2577 C CA . ILE B 1 54 ? 17.594 6.707 -11.227 1 82.25 54 ILE B CA 1
ATOM 2578 C C . ILE B 1 54 ? 17.609 5.242 -10.805 1 82.25 54 ILE B C 1
ATOM 2580 O O . ILE B 1 54 ? 17.781 4.348 -11.641 1 82.25 54 ILE B O 1
ATOM 2584 N N . ILE B 1 55 ? 17.484 5.023 -9.547 1 85.75 55 ILE B N 1
ATOM 2585 C CA . ILE B 1 55 ? 17.484 3.658 -9.023 1 85.75 55 ILE B CA 1
ATOM 2586 C C . ILE B 1 55 ? 16.344 2.865 -9.664 1 85.75 55 ILE B C 1
ATOM 2588 O O . ILE B 1 55 ? 16.531 1.729 -10.102 1 85.75 55 ILE B O 1
ATOM 2592 N N . LEU B 1 56 ? 15.258 3.475 -9.742 1 79.38 56 LEU B N 1
ATOM 2593 C CA . LEU B 1 56 ? 14.094 2.809 -10.32 1 79.38 56 LEU B CA 1
ATOM 2594 C C . LEU B 1 56 ? 14.328 2.479 -11.789 1 79.38 56 LEU B C 1
ATOM 2596 O O . LEU B 1 56 ? 14.125 1.34 -12.211 1 79.38 56 LEU B O 1
ATOM 2600 N N . ASN B 1 57 ? 14.82 3.402 -12.531 1 79.19 57 ASN B N 1
ATOM 2601 C CA . ASN B 1 57 ? 14.914 3.275 -13.984 1 79.19 57 ASN B CA 1
ATOM 2602 C C . ASN B 1 57 ? 16.094 2.408 -14.391 1 79.19 57 ASN B C 1
ATOM 2604 O O . ASN B 1 57 ? 16.016 1.646 -15.359 1 79.19 57 ASN B O 1
ATOM 2608 N N . HIS B 1 58 ? 17.125 2.49 -13.648 1 82.69 58 HIS B N 1
ATOM 2609 C CA . HIS B 1 58 ? 18.359 1.886 -14.133 1 82.69 58 HIS B CA 1
ATOM 2610 C C . HIS B 1 58 ? 18.703 0.627 -13.344 1 82.69 58 HIS B C 1
ATOM 2612 O O . HIS B 1 58 ? 19.5 -0.191 -13.797 1 82.69 58 HIS B O 1
ATOM 2618 N N . VAL B 1 59 ? 18.141 0.478 -12.203 1 86.75 59 VAL B N 1
ATOM 2619 C CA . VAL B 1 59 ? 18.516 -0.661 -11.367 1 86.75 59 VAL B CA 1
ATOM 2620 C C . VAL B 1 59 ? 17.344 -1.634 -11.266 1 86.75 59 VAL B C 1
ATOM 2622 O O . VAL B 1 59 ? 17.406 -2.754 -11.773 1 86.75 59 VAL B O 1
ATOM 2625 N N . ILE B 1 60 ? 16.266 -1.186 -10.781 1 82.38 60 ILE B N 1
ATOM 2626 C CA . ILE B 1 60 ? 15.148 -2.057 -10.461 1 82.38 60 ILE B CA 1
ATOM 2627 C C . ILE B 1 60 ? 14.461 -2.512 -11.75 1 82.38 60 ILE B C 1
ATOM 2629 O O . ILE B 1 60 ? 14.133 -3.689 -11.898 1 82.38 60 ILE B O 1
ATOM 2633 N N . ARG B 1 61 ? 14.258 -1.598 -12.656 1 75.94 61 ARG B N 1
ATOM 2634 C CA . ARG B 1 61 ? 13.586 -1.933 -13.914 1 75.94 61 ARG B CA 1
ATOM 2635 C C . ARG B 1 61 ? 14.594 -2.361 -14.969 1 75.94 61 ARG B C 1
ATOM 2637 O O . ARG B 1 61 ? 14.242 -2.533 -16.141 1 75.94 61 ARG B O 1
ATOM 2644 N N . GLY B 1 62 ? 15.773 -2.432 -14.562 1 74 62 GLY B N 1
ATOM 2645 C CA . GLY B 1 62 ? 16.797 -2.865 -15.5 1 74 62 GLY B CA 1
ATOM 2646 C C . GLY B 1 62 ? 16.562 -4.27 -16.031 1 74 62 GLY B C 1
ATOM 2647 O O . GLY B 1 62 ? 15.75 -5.016 -15.484 1 74 62 GLY B O 1
ATOM 2648 N N . ASN B 1 63 ? 17.172 -4.641 -17.078 1 75.56 63 ASN B N 1
ATOM 2649 C CA . ASN B 1 63 ? 16.969 -5.875 -17.828 1 75.56 63 ASN B CA 1
ATOM 2650 C C . ASN B 1 63 ? 17.656 -7.059 -17.156 1 75.56 63 ASN B C 1
ATOM 2652 O O . ASN B 1 63 ? 17.547 -8.195 -17.625 1 75.56 63 ASN B O 1
ATOM 2656 N N . ARG B 1 64 ? 18.391 -6.855 -16.125 1 81.62 64 ARG B N 1
ATOM 2657 C CA . ARG B 1 64 ? 19.109 -7.934 -15.445 1 81.62 64 ARG B CA 1
ATOM 2658 C C . ARG B 1 64 ? 18.484 -8.234 -14.086 1 81.62 64 ARG B C 1
ATOM 2660 O O . ARG B 1 64 ? 17.984 -7.328 -13.414 1 81.62 64 ARG B O 1
ATOM 2667 N N . PRO B 1 65 ? 18.531 -9.492 -13.727 1 86.69 65 PRO B N 1
ATOM 2668 C CA . PRO B 1 65 ? 18.031 -9.836 -12.391 1 86.69 65 PRO B CA 1
ATOM 2669 C C . PRO B 1 65 ? 18.828 -9.156 -11.281 1 86.69 65 PRO B C 1
ATOM 2671 O O . PRO B 1 65 ? 20.047 -9 -11.398 1 86.69 65 PRO B O 1
ATOM 2674 N N . ILE B 1 66 ? 18.188 -8.789 -10.281 1 91.06 66 ILE B N 1
ATOM 2675 C CA . ILE B 1 66 ? 18.812 -8.133 -9.141 1 91.06 66 ILE B CA 1
ATOM 2676 C C . ILE B 1 66 ? 19.484 -9.172 -8.258 1 91.06 66 ILE B C 1
ATOM 2678 O O . ILE B 1 66 ? 18.844 -10.086 -7.754 1 91.06 66 ILE B O 1
ATOM 2682 N N . LYS B 1 67 ? 20.734 -9.055 -8.133 1 92.5 67 LYS B N 1
ATOM 2683 C CA . LYS B 1 67 ? 21.516 -9.984 -7.32 1 92.5 67 LYS B CA 1
ATOM 2684 C C . LYS B 1 67 ? 21.297 -9.734 -5.828 1 92.5 67 LYS B C 1
ATOM 2686 O O . LYS B 1 67 ? 20.797 -8.672 -5.441 1 92.5 67 LYS B O 1
ATOM 2691 N N . THR B 1 68 ? 21.734 -10.648 -5.047 1 93.12 68 THR B N 1
ATOM 2692 C CA . THR B 1 68 ? 21.5 -10.656 -3.609 1 93.12 68 THR B CA 1
ATOM 2693 C C . THR B 1 68 ? 22.125 -9.43 -2.947 1 93.12 68 THR B C 1
ATOM 2695 O O . THR B 1 68 ? 21.484 -8.781 -2.113 1 93.12 68 THR B O 1
ATOM 2698 N N . GLU B 1 69 ? 23.328 -9.133 -3.316 1 93.19 69 GLU B N 1
ATOM 2699 C CA . GLU B 1 69 ? 24.016 -8 -2.707 1 93.19 69 GLU B CA 1
ATOM 2700 C C . GLU B 1 69 ? 23.312 -6.688 -3.031 1 93.19 69 GLU B C 1
ATOM 2702 O O . GLU B 1 69 ? 23.172 -5.824 -2.164 1 93.19 69 GLU B O 1
ATOM 2707 N N . MET B 1 70 ? 22.922 -6.543 -4.27 1 93.94 70 MET B N 1
ATOM 2708 C CA . MET B 1 70 ? 22.172 -5.359 -4.672 1 93.94 70 MET B CA 1
ATOM 2709 C C . MET B 1 70 ? 20.859 -5.273 -3.924 1 93.94 70 MET B C 1
ATOM 2711 O O . MET B 1 70 ? 20.469 -4.199 -3.451 1 93.94 70 MET B O 1
ATOM 2715 N N . ALA B 1 71 ? 20.219 -6.402 -3.793 1 94.19 71 ALA B N 1
ATOM 2716 C CA . ALA B 1 71 ? 18.953 -6.441 -3.057 1 94.19 71 ALA B CA 1
ATOM 2717 C C . ALA B 1 71 ? 19.156 -5.965 -1.619 1 94.19 71 ALA B C 1
ATOM 2719 O O . ALA B 1 71 ? 18.328 -5.223 -1.088 1 94.19 71 ALA B O 1
ATOM 2720 N N . HIS B 1 72 ? 20.203 -6.363 -1.045 1 95.38 72 HIS B N 1
ATOM 2721 C CA . HIS B 1 72 ? 20.516 -5.938 0.315 1 95.38 72 HIS B CA 1
ATOM 2722 C C . HIS B 1 72 ? 20.734 -4.43 0.386 1 95.38 72 HIS B C 1
ATOM 2724 O O . HIS B 1 72 ? 20.219 -3.768 1.294 1 95.38 72 HIS B O 1
ATOM 2730 N N . GLN B 1 73 ? 21.469 -3.916 -0.533 1 94.38 73 GLN B N 1
ATOM 2731 C CA . GLN B 1 73 ? 21.734 -2.482 -0.532 1 94.38 73 GLN B CA 1
ATOM 2732 C C . GLN B 1 73 ? 20.453 -1.68 -0.757 1 94.38 73 GLN B C 1
ATOM 2734 O O . GLN B 1 73 ? 20.281 -0.607 -0.175 1 94.38 73 GLN B O 1
ATOM 2739 N N . LEU B 1 74 ? 19.609 -2.188 -1.605 1 93.69 74 LEU B N 1
ATOM 2740 C CA . LEU B 1 74 ? 18.312 -1.54 -1.829 1 93.69 74 LEU B CA 1
ATOM 2741 C C . LEU B 1 74 ? 17.469 -1.588 -0.569 1 93.69 74 LEU B C 1
ATOM 2743 O O . LEU B 1 74 ? 16.781 -0.613 -0.237 1 93.69 74 LEU B O 1
ATOM 2747 N N . TYR B 1 75 ? 17.5 -2.686 0.051 1 94.5 75 TYR B N 1
ATOM 2748 C CA . TYR B 1 75 ? 16.844 -2.816 1.341 1 94.5 75 TYR B CA 1
ATOM 2749 C C . TYR B 1 75 ? 17.344 -1.769 2.326 1 94.5 75 TYR B C 1
ATOM 2751 O O . TYR B 1 75 ? 16.547 -1.061 2.949 1 94.5 75 TYR B O 1
ATOM 2759 N N . VAL B 1 76 ? 18.625 -1.694 2.482 1 93.94 76 VAL B N 1
ATOM 2760 C CA . VAL B 1 76 ? 19.234 -0.755 3.41 1 93.94 76 VAL B CA 1
ATOM 2761 C C . VAL B 1 76 ? 18.812 0.67 3.064 1 93.94 76 VAL B C 1
ATOM 2763 O O . VAL B 1 76 ? 18.406 1.432 3.941 1 93.94 76 VAL B O 1
ATOM 2766 N N . LEU B 1 77 ? 18.891 1.003 1.81 1 91.38 77 LEU B N 1
ATOM 2767 C CA . LEU B 1 77 ? 18.516 2.34 1.367 1 91.38 77 LEU B CA 1
ATOM 2768 C C . LEU B 1 77 ? 17.062 2.633 1.708 1 91.38 77 LEU B C 1
ATOM 2770 O O . LEU B 1 77 ? 16.719 3.738 2.141 1 91.38 77 LEU B O 1
ATOM 2774 N N . GLN B 1 78 ? 16.219 1.681 1.479 1 91.94 78 GLN B N 1
ATOM 2775 C CA . GLN B 1 78 ? 14.805 1.839 1.783 1 91.94 78 GLN B CA 1
ATOM 2776 C C . GLN B 1 78 ? 14.586 2.107 3.27 1 91.94 78 GLN B C 1
ATOM 2778 O O . GLN B 1 78 ? 13.812 2.992 3.639 1 91.94 78 GLN B O 1
ATOM 2783 N N . VAL B 1 79 ? 15.258 1.367 4.098 1 92.75 79 VAL B N 1
ATOM 2784 C CA . VAL B 1 79 ? 15.164 1.563 5.543 1 92.75 79 VAL B CA 1
ATOM 2785 C C . VAL B 1 79 ? 15.625 2.973 5.902 1 92.75 79 VAL B C 1
ATOM 2787 O O . VAL B 1 79 ? 14.945 3.686 6.645 1 92.75 79 VAL B O 1
ATOM 2790 N N . LEU B 1 80 ? 16.719 3.352 5.332 1 89.19 80 LEU B N 1
ATOM 2791 C CA . LEU B 1 80 ? 17.281 4.664 5.629 1 89.19 80 LEU B CA 1
ATOM 2792 C C . LEU B 1 80 ? 16.359 5.773 5.148 1 89.19 80 LEU B C 1
ATOM 2794 O O . LEU B 1 80 ? 16.234 6.812 5.805 1 89.19 80 LEU B O 1
ATOM 2798 N N . THR B 1 81 ? 15.75 5.594 4.07 1 88.94 81 THR B N 1
ATOM 2799 C CA . THR B 1 81 ? 14.805 6.566 3.541 1 88.94 81 THR B CA 1
ATOM 2800 C C . THR B 1 81 ? 13.602 6.715 4.477 1 88.94 81 THR B C 1
ATOM 2802 O O . THR B 1 81 ? 13.188 7.832 4.781 1 88.94 81 THR B O 1
ATOM 2805 N N . PHE B 1 82 ? 13.062 5.637 4.953 1 91.75 82 PHE B N 1
ATOM 2806 C CA . PHE B 1 82 ? 11.914 5.691 5.855 1 91.75 82 PHE B CA 1
ATOM 2807 C C . PHE B 1 82 ? 12.312 6.309 7.195 1 91.75 82 PHE B C 1
ATOM 2809 O O . PHE B 1 82 ? 11.484 6.938 7.859 1 91.75 82 PHE B O 1
ATOM 2816 N N . ASN B 1 83 ? 13.523 6.148 7.508 1 91.44 83 ASN B N 1
ATOM 2817 C CA . ASN B 1 83 ? 13.984 6.703 8.773 1 91.44 83 ASN B CA 1
ATOM 2818 C C . ASN B 1 83 ? 13.961 8.227 8.766 1 91.44 83 ASN B C 1
ATOM 2820 O O . ASN B 1 83 ? 14.07 8.859 9.812 1 91.44 83 ASN B O 1
ATOM 2824 N N . LEU B 1 84 ? 13.898 8.828 7.59 1 88 84 LEU B N 1
ATOM 2825 C CA . LEU B 1 84 ? 13.711 10.273 7.508 1 88 84 LEU B CA 1
ATOM 2826 C C . LEU B 1 84 ? 12.406 10.688 8.164 1 88 84 LEU B C 1
ATOM 2828 O O . LEU B 1 84 ? 12.234 11.852 8.531 1 88 84 LEU B O 1
ATOM 2832 N N . LEU B 1 85 ? 11.484 9.75 8.328 1 93.06 85 LEU B N 1
ATOM 2833 C CA . LEU B 1 85 ? 10.188 10.023 8.945 1 93.06 85 LEU B CA 1
ATOM 2834 C C . LEU B 1 85 ? 10.273 9.914 10.461 1 93.06 85 LEU B C 1
ATOM 2836 O O . LEU B 1 85 ? 9.328 10.273 11.172 1 93.06 85 LEU B O 1
ATOM 2840 N N . GLU B 1 86 ? 11.359 9.445 10.945 1 94.19 86 GLU B N 1
ATOM 2841 C CA . GLU B 1 86 ? 11.5 9.148 12.375 1 94.19 86 GLU B CA 1
ATOM 2842 C C . GLU B 1 86 ? 11.305 10.398 13.219 1 94.19 86 GLU B C 1
ATOM 2844 O O . GLU B 1 86 ? 10.688 10.352 14.281 1 94.19 86 GLU B O 1
ATOM 2849 N N . GLU B 1 87 ? 11.836 11.492 12.758 1 93.25 87 GLU B N 1
ATOM 2850 C CA . GLU B 1 87 ? 11.719 12.727 13.523 1 93.25 87 GLU B CA 1
ATOM 2851 C C . GLU B 1 87 ? 10.25 13.078 13.773 1 93.25 87 GLU B C 1
ATOM 2853 O O . GLU B 1 87 ? 9.852 13.32 14.914 1 93.25 87 GLU B O 1
ATOM 2858 N N . ARG B 1 88 ? 9.5 13.078 12.742 1 95.69 88 ARG B N 1
ATOM 2859 C CA . ARG B 1 88 ? 8.086 13.391 12.883 1 95.69 88 ARG B CA 1
ATOM 2860 C C . ARG B 1 88 ? 7.367 12.336 13.711 1 95.69 88 ARG B C 1
ATOM 2862 O O . ARG B 1 88 ? 6.48 12.656 14.508 1 95.69 88 ARG B O 1
ATOM 2869 N N . MET B 1 89 ? 7.758 11.078 13.5 1 97.5 89 MET B N 1
ATOM 2870 C CA . MET B 1 89 ? 7.191 9.961 14.25 1 97.5 89 MET B CA 1
ATOM 2871 C C . MET B 1 89 ? 7.422 10.125 15.742 1 97.5 89 MET B C 1
ATOM 2873 O O . MET B 1 89 ? 6.555 9.797 16.547 1 97.5 89 MET B O 1
ATOM 2877 N N . MET B 1 90 ? 8.57 10.734 16.094 1 97.75 90 MET B N 1
ATOM 2878 C CA . MET B 1 90 ? 8.969 10.82 17.484 1 97.75 90 MET B CA 1
ATOM 2879 C C . MET B 1 90 ? 8.703 12.219 18.047 1 97.75 90 MET B C 1
ATOM 2881 O O . MET B 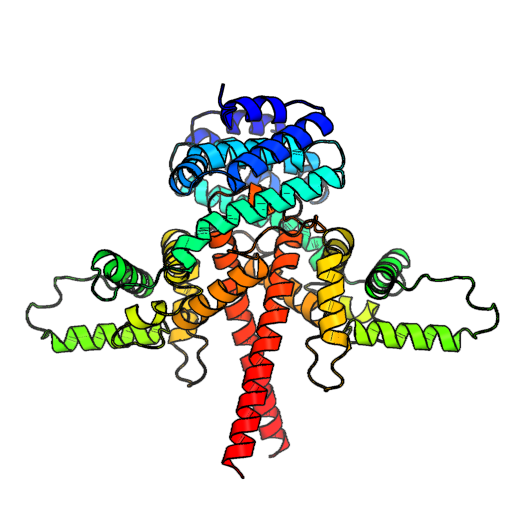1 90 ? 9.133 12.539 19.156 1 97.75 90 MET B O 1
ATOM 2885 N N . THR B 1 91 ? 8.016 13.023 17.328 1 97.81 91 THR B N 1
ATOM 2886 C CA . THR B 1 91 ? 7.68 14.367 17.797 1 97.81 91 THR B CA 1
ATOM 2887 C C . THR B 1 91 ? 6.238 14.422 18.281 1 97.81 91 THR B C 1
ATOM 2889 O O . THR B 1 91 ? 5.305 14.117 17.547 1 97.81 91 THR B O 1
ATOM 2892 N N . LYS B 1 92 ? 6.07 14.867 19.484 1 97.44 92 LYS B N 1
ATOM 2893 C CA . LYS B 1 92 ? 4.742 15.078 20.062 1 97.44 92 LYS B CA 1
ATOM 2894 C C . LYS B 1 92 ? 4.156 16.406 19.609 1 97.44 92 LYS B C 1
ATOM 2896 O O . LYS B 1 92 ? 4.875 17.406 19.5 1 97.44 92 LYS B O 1
ATOM 2901 N N . MET B 1 93 ? 2.912 16.391 19.391 1 96.94 93 MET B N 1
ATOM 2902 C CA . MET B 1 93 ? 2.275 17.656 19.062 1 96.94 93 MET B CA 1
ATOM 2903 C C . MET B 1 93 ? 2.285 18.594 20.25 1 96.94 93 MET B C 1
ATOM 2905 O O . MET B 1 93 ? 2.055 18.172 21.391 1 96.94 93 MET B O 1
ATOM 2909 N N . ASP B 1 94 ? 2.562 19.828 20.016 1 95.62 94 ASP B N 1
ATOM 2910 C CA . ASP B 1 94 ? 2.375 20.891 21 1 95.62 94 ASP B CA 1
ATOM 2911 C C . ASP B 1 94 ? 0.966 21.469 20.922 1 95.62 94 ASP B C 1
ATOM 2913 O O . ASP B 1 94 ? 0.64 22.203 19.984 1 95.62 94 ASP B O 1
ATOM 2917 N N . PRO B 1 95 ? 0.172 21.203 21.922 1 90.75 95 PRO B N 1
ATOM 2918 C CA . PRO B 1 95 ? -1.219 21.656 21.859 1 90.75 95 PRO B CA 1
ATOM 2919 C C . PRO B 1 95 ? -1.336 23.172 21.766 1 90.75 95 PRO B C 1
ATOM 2921 O O . PRO B 1 95 ? -2.4 23.703 21.422 1 90.75 95 PRO B O 1
ATOM 2924 N N . ASN B 1 96 ? -0.284 23.844 22.078 1 90.94 96 ASN B N 1
ATOM 2925 C CA . ASN B 1 96 ? -0.307 25.312 22.047 1 90.94 96 ASN B CA 1
ATOM 2926 C C . ASN B 1 96 ? 0.268 25.859 20.734 1 90.94 96 ASN B C 1
ATOM 2928 O O . ASN B 1 96 ? 0.268 27.062 20.516 1 90.94 96 ASN B O 1
ATOM 2932 N N . ASP B 1 97 ? 0.74 24.938 19.938 1 93.12 97 ASP B N 1
ATOM 2933 C CA . ASP B 1 97 ? 1.242 25.359 18.625 1 93.12 97 ASP B CA 1
ATOM 2934 C C . ASP B 1 97 ? 0.094 25.625 17.656 1 93.12 97 ASP B C 1
ATOM 2936 O O . ASP B 1 97 ? -0.584 24.703 17.219 1 93.12 97 ASP B O 1
ATOM 2940 N N . GLN B 1 98 ? -0.046 26.828 17.312 1 92.81 98 GLN B N 1
ATOM 2941 C CA . GLN B 1 98 ? -1.181 27.25 16.484 1 92.81 98 GLN B CA 1
ATOM 2942 C C . GLN B 1 98 ? -1.118 26.609 15.102 1 92.81 98 GLN B C 1
ATOM 2944 O O . GLN B 1 98 ? -2.148 26.25 14.539 1 92.81 98 GLN B O 1
ATOM 2949 N N . ALA B 1 99 ? 0.064 26.562 14.555 1 93.69 99 ALA B N 1
ATOM 2950 C CA . ALA B 1 99 ? 0.207 25.984 13.219 1 93.69 99 ALA B CA 1
ATOM 2951 C C . ALA B 1 99 ? -0.281 24.547 13.18 1 93.69 99 ALA B C 1
ATOM 2953 O O . ALA B 1 99 ? -0.919 24.125 12.219 1 93.69 99 ALA B O 1
ATOM 2954 N N . GLN B 1 100 ? 0.011 23.859 14.172 1 92.69 100 GLN B N 1
ATOM 2955 C CA . GLN B 1 100 ? -0.409 22.453 14.258 1 92.69 100 GLN B CA 1
ATOM 2956 C C . GLN B 1 100 ? -1.907 22.344 14.523 1 92.69 100 GLN B C 1
ATOM 2958 O O . GLN B 1 100 ? -2.588 21.5 13.945 1 92.69 100 GLN B O 1
ATOM 2963 N N . ARG B 1 101 ? -2.381 23.172 15.383 1 93.12 101 ARG B N 1
ATOM 2964 C CA . ARG B 1 101 ? -3.816 23.219 15.641 1 93.12 101 ARG B CA 1
ATOM 2965 C C . ARG B 1 101 ? -4.594 23.547 14.375 1 93.12 101 ARG B C 1
ATOM 2967 O O . ARG B 1 101 ? -5.691 23.031 14.156 1 93.12 101 ARG B O 1
ATOM 2974 N N . ASP B 1 102 ? -4.027 24.375 13.594 1 95.5 102 ASP B N 1
ATOM 2975 C CA . ASP B 1 102 ? -4.656 24.766 12.336 1 95.5 102 ASP B CA 1
ATOM 2976 C C . ASP B 1 102 ? -4.836 23.562 11.414 1 95.5 102 ASP B C 1
ATOM 2978 O O . ASP B 1 102 ? -5.785 23.5 10.633 1 95.5 102 ASP B O 1
ATOM 2982 N N . ILE B 1 103 ? -3.912 22.641 11.492 1 96.88 103 ILE B N 1
ATOM 2983 C CA . ILE B 1 103 ? -4.023 21.438 10.68 1 96.88 103 ILE B CA 1
ATOM 2984 C C . ILE B 1 103 ? -5.262 20.641 11.094 1 96.88 103 ILE B C 1
ATOM 2986 O O . ILE B 1 103 ? -6.012 20.172 10.234 1 96.88 103 ILE B O 1
ATOM 2990 N N . ILE B 1 104 ? -5.496 20.547 12.367 1 95.81 104 ILE B N 1
ATOM 2991 C CA . ILE B 1 104 ? -6.664 19.844 12.875 1 95.81 104 ILE B CA 1
ATOM 2992 C C . ILE B 1 104 ? -7.938 20.547 12.414 1 95.81 104 ILE B C 1
ATOM 2994 O O . ILE B 1 104 ? -8.898 19.891 12 1 95.81 104 ILE B O 1
ATOM 2998 N N . PHE B 1 105 ? -7.902 21.812 12.438 1 94.75 105 PHE B N 1
ATOM 2999 C CA . PHE B 1 105 ? -9.031 22.594 11.961 1 94.75 105 PHE B CA 1
ATOM 3000 C C . PHE B 1 105 ? -9.289 22.344 10.484 1 94.75 105 PHE B C 1
ATOM 3002 O O . PHE B 1 105 ? -10.445 22.25 10.047 1 94.75 105 PHE B O 1
ATOM 3009 N N . GLU B 1 106 ? -8.211 22.297 9.789 1 96.62 106 GLU B N 1
ATOM 3010 C CA . GLU B 1 106 ? -8.328 22.062 8.352 1 96.62 106 GLU B CA 1
ATOM 3011 C C . GLU B 1 106 ? -8.953 20.688 8.07 1 96.62 106 GLU B C 1
ATOM 3013 O O . GLU B 1 106 ? -9.75 20.547 7.145 1 96.62 106 GLU B O 1
ATOM 3018 N N . LEU B 1 107 ? -8.57 19.719 8.836 1 96.69 107 LEU B N 1
ATOM 3019 C CA . LEU B 1 107 ? -9.156 18.391 8.695 1 96.69 107 LEU B CA 1
ATOM 3020 C C . LEU B 1 107 ? -10.664 18.438 8.898 1 96.69 107 LEU B C 1
ATOM 3022 O O . LEU B 1 107 ? -11.422 17.844 8.125 1 96.69 107 LEU B O 1
ATOM 3026 N N . ARG B 1 108 ? -11.078 19.125 9.914 1 94.56 108 ARG B N 1
ATOM 3027 C CA . ARG B 1 108 ? -12.5 19.297 10.195 1 94.56 108 ARG B CA 1
ATOM 3028 C C . ARG B 1 108 ? -13.203 20.031 9.062 1 94.56 108 ARG B C 1
ATOM 3030 O O . ARG B 1 108 ? -14.25 19.594 8.586 1 94.56 108 ARG B O 1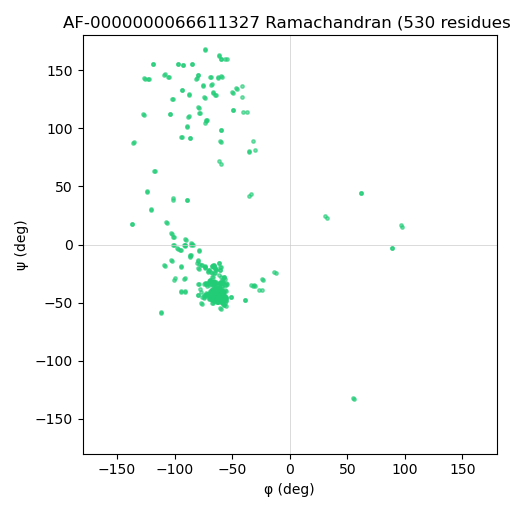
ATOM 3037 N N . ARG B 1 109 ? -12.664 21.125 8.641 1 95.25 109 ARG B N 1
ATOM 3038 C CA . ARG B 1 109 ? -13.242 21.938 7.594 1 95.25 109 ARG B CA 1
ATOM 3039 C C . ARG B 1 109 ? -13.477 21.141 6.32 1 95.25 109 ARG B C 1
ATOM 3041 O O . ARG B 1 109 ? -14.531 21.234 5.699 1 95.25 109 ARG B O 1
ATOM 3048 N N . ILE B 1 110 ? -12.5 20.375 5.941 1 95.56 110 ILE B N 1
ATOM 3049 C CA . ILE B 1 110 ? -12.578 19.594 4.711 1 95.56 110 ILE B CA 1
ATOM 3050 C C . ILE B 1 110 ? -13.656 18.531 4.84 1 95.56 110 ILE B C 1
ATOM 3052 O O . ILE B 1 110 ? -14.422 18.297 3.902 1 95.56 110 ILE B O 1
ATOM 3056 N N . ALA B 1 111 ? -13.742 17.938 5.938 1 94.06 111 ALA B N 1
ATOM 3057 C CA . ALA B 1 111 ? -14.68 16.844 6.141 1 94.06 111 ALA B CA 1
ATOM 3058 C C . ALA B 1 111 ? -16.125 17.344 6.133 1 94.06 111 ALA B C 1
ATOM 3060 O O . ALA B 1 111 ? -17.016 16.688 5.594 1 94.06 111 ALA B O 1
ATOM 3061 N N . PHE B 1 112 ? -16.406 18.422 6.688 1 89.44 112 PHE B N 1
ATOM 3062 C CA . PHE B 1 112 ? -17.797 18.828 6.93 1 89.44 112 PHE B CA 1
ATOM 3063 C C . PHE B 1 112 ? -18.109 20.141 6.223 1 89.44 112 PHE B C 1
ATOM 3065 O O . PHE B 1 112 ? -19.219 20.672 6.367 1 89.44 112 PHE B O 1
ATOM 3072 N N . ASP B 1 113 ? -17.375 20.328 5.039 1 73.62 113 ASP B N 1
ATOM 3073 C CA . ASP B 1 113 ? -17.562 21.516 4.223 1 73.62 113 ASP B CA 1
ATOM 3074 C C . ASP B 1 113 ? -17.953 22.719 5.082 1 73.62 113 ASP B C 1
ATOM 3076 O O . ASP B 1 113 ? -18.859 23.484 4.734 1 73.62 113 ASP B O 1
ATOM 3080 N N . ALA B 1 114 ? -17.609 22.688 6.27 1 60.78 114 ALA B N 1
ATOM 3081 C CA . ALA B 1 114 ? -18.031 23.734 7.203 1 60.78 114 ALA B CA 1
ATOM 3082 C C . ALA B 1 114 ? -17.5 25.109 6.773 1 60.78 114 ALA B C 1
ATOM 3084 O O . ALA B 1 114 ? -16.297 25.266 6.566 1 60.78 114 ALA B O 1
ATOM 3085 N N . GLU B 1 115 ? -18.078 25.672 5.66 1 52.94 115 GLU B N 1
ATOM 3086 C CA . GLU B 1 115 ? -17.797 27.094 5.434 1 52.94 115 GLU B CA 1
ATOM 3087 C C . GLU B 1 115 ? -17.609 27.828 6.754 1 52.94 115 GLU B C 1
ATOM 3089 O O . GLU B 1 115 ? -18.391 27.672 7.68 1 52.94 115 GLU B O 1
ATOM 3094 N N . SER B 1 116 ? -16.547 27.859 7.184 1 48.44 116 SER B N 1
ATOM 3095 C CA . SER B 1 116 ? -16.422 28.875 8.227 1 48.44 116 SER B CA 1
ATOM 3096 C C . SER B 1 116 ? -17.266 30.094 7.906 1 48.44 116 SER B C 1
ATOM 3098 O O . SER B 1 116 ? -16.875 30.938 7.09 1 48.44 116 SER B O 1
ATOM 3100 N N . ASP B 1 117 ? -18.469 29.938 7.414 1 44.59 117 ASP B N 1
ATOM 3101 C CA . ASP B 1 117 ? -19.125 31.234 7.312 1 44.59 117 ASP B CA 1
ATOM 3102 C C . ASP B 1 117 ? -18.734 32.156 8.477 1 44.59 117 ASP B C 1
ATOM 3104 O O . ASP B 1 117 ? -19.078 31.875 9.625 1 44.59 117 ASP B O 1
ATOM 3108 N N . PRO B 1 118 ? -17.656 32.656 8.258 1 46.97 118 PRO B N 1
ATOM 3109 C CA . PRO B 1 118 ? -17.5 33.688 9.273 1 46.97 118 PRO B CA 1
ATOM 3110 C C . PRO B 1 118 ? -18.828 34.344 9.656 1 46.97 118 PRO B C 1
ATOM 3112 O O . PRO B 1 118 ? -18.875 35.156 10.594 1 46.97 118 PRO B O 1
ATOM 3115 N N . SER B 1 119 ? -19.688 34.438 8.539 1 43.47 119 SER B N 1
ATOM 3116 C CA . SER B 1 119 ? -20.922 35.188 8.781 1 43.47 119 SER B CA 1
ATOM 3117 C C . SER B 1 119 ? -21.812 34.438 9.789 1 43.47 119 SER B C 1
ATOM 3119 O O . SER B 1 119 ? -22.984 34.781 9.945 1 43.47 119 SER B O 1
ATOM 3121 N N . ASN B 1 120 ? -21.594 33.219 9.961 1 45.31 120 ASN B N 1
ATOM 3122 C CA . ASN B 1 120 ? -22.5 32.969 11.07 1 45.31 120 ASN B CA 1
ATOM 3123 C C . ASN B 1 120 ? -22.469 34.094 12.102 1 45.31 120 ASN B C 1
ATOM 3125 O O . ASN B 1 120 ? -21.438 34.719 12.312 1 45.31 120 ASN B O 1
ATOM 3129 N N . ALA B 1 121 ? -23.672 34.688 12.477 1 43.94 121 ALA B N 1
ATOM 3130 C CA . ALA B 1 121 ? -24.047 35.906 13.18 1 43.94 121 ALA B CA 1
ATOM 3131 C C . ALA B 1 121 ? -23.078 36.219 14.32 1 43.94 121 ALA B C 1
ATOM 3133 O O . ALA B 1 121 ? -22.719 35.312 15.086 1 43.94 121 ALA B O 1
ATOM 3134 N N . PRO B 1 122 ? -22.344 37.219 14.305 1 49.28 122 PRO B N 1
ATOM 3135 C CA . PRO B 1 122 ? -21.719 37.75 15.516 1 49.28 122 PRO B CA 1
ATOM 3136 C C . PRO B 1 122 ? -22.312 37.188 16.797 1 49.28 122 PRO B C 1
ATOM 3138 O O . PRO B 1 122 ? -21.781 37.438 17.891 1 49.28 122 PRO B O 1
ATOM 3141 N N . GLY B 1 123 ? -23.516 36.719 16.766 1 49.69 123 GLY B N 1
ATOM 3142 C CA . GLY B 1 123 ? -24.328 36.469 17.953 1 49.69 123 GLY B CA 1
ATOM 3143 C C . GLY B 1 123 ? -24.188 35.062 18.484 1 49.69 123 GLY B C 1
ATOM 3144 O O . GLY B 1 123 ? -24.828 34.688 19.484 1 49.69 123 GLY B O 1
ATOM 3145 N N . SER B 1 124 ? -23.891 33.969 17.641 1 56.62 124 SER B N 1
ATOM 3146 C CA . SER B 1 124 ? -23.844 32.719 18.391 1 56.62 124 SER B CA 1
ATOM 3147 C C . SER B 1 124 ? -22.594 32.625 19.25 1 56.62 124 SER B C 1
ATOM 3149 O O . SER B 1 124 ? -21.484 32.875 18.766 1 56.62 124 SER B O 1
ATOM 3151 N N . GLY B 1 125 ? -22.578 32.75 20.547 1 68.56 125 GLY B N 1
ATOM 3152 C CA . GLY B 1 125 ? -21.641 32.844 21.641 1 68.56 125 GLY B CA 1
ATOM 3153 C C . GLY B 1 125 ? -20.516 31.828 21.578 1 68.56 125 GLY B C 1
ATOM 3154 O O . GLY B 1 125 ? -20.625 30.844 20.844 1 68.56 125 GLY B O 1
ATOM 3155 N N . THR B 1 126 ? -19.234 32.156 21.781 1 79.06 126 THR B N 1
ATOM 3156 C CA . THR B 1 126 ? -18.031 31.375 21.938 1 79.06 126 THR B CA 1
ATOM 3157 C C . THR B 1 126 ? -18.359 29.969 22.422 1 79.06 126 THR B C 1
ATOM 3159 O O . THR B 1 126 ? -17.797 28.984 21.922 1 79.06 126 THR B O 1
ATOM 3162 N N . GLU B 1 127 ? -19.375 29.891 23.125 1 82.5 127 GLU B N 1
ATOM 3163 C CA . GLU B 1 127 ? -19.75 28.609 23.703 1 82.5 127 GLU B CA 1
ATOM 3164 C C . GLU B 1 127 ? -20.391 27.703 22.672 1 82.5 127 GLU B C 1
ATOM 3166 O O . GLU B 1 127 ? -20.156 26.484 22.656 1 82.5 127 GLU B O 1
ATOM 3171 N N . LYS B 1 128 ? -21.203 28.219 21.844 1 85.19 128 LYS B N 1
ATOM 3172 C CA . LYS B 1 128 ? -21.875 27.438 20.812 1 85.19 128 LYS B CA 1
ATOM 3173 C C . LYS B 1 128 ? -20.891 26.906 19.781 1 85.19 128 LYS B C 1
ATOM 3175 O O . LYS B 1 128 ? -21 25.766 19.328 1 85.19 128 LYS B O 1
ATOM 3180 N N . ARG B 1 129 ? -19.984 27.703 19.391 1 86 129 ARG B N 1
ATOM 3181 C CA . ARG B 1 129 ? -18.953 27.297 18.453 1 86 129 ARG B CA 1
ATOM 3182 C C . ARG B 1 129 ? -18.109 26.156 19.016 1 86 129 ARG B C 1
ATOM 3184 O O . ARG B 1 129 ? -17.797 25.203 18.312 1 86 129 ARG B O 1
ATOM 3191 N N . LYS B 1 130 ? -17.734 26.328 20.203 1 87.44 130 LYS B N 1
ATOM 3192 C CA . LYS B 1 130 ? -16.953 25.297 20.859 1 87.44 130 LYS B CA 1
ATOM 3193 C C . LYS B 1 130 ? -17.688 23.969 20.891 1 87.44 130 LYS B C 1
ATOM 3195 O O . LYS B 1 130 ? -17.094 22.906 20.688 1 87.44 130 LYS B O 1
ATOM 3200 N N . ALA B 1 131 ? -18.938 24.062 21.125 1 89.44 131 ALA B N 1
ATOM 3201 C CA . ALA B 1 131 ? -19.781 22.875 21.156 1 89.44 131 ALA B CA 1
ATOM 3202 C C . ALA B 1 131 ? -19.844 22.219 19.781 1 89.44 131 ALA B C 1
ATOM 3204 O O . ALA B 1 131 ? -19.812 20.984 19.672 1 89.44 131 ALA B O 1
ATOM 3205 N N . MET B 1 132 ? -19.922 23 18.812 1 89.19 132 MET B N 1
ATOM 3206 C CA . MET B 1 132 ? -19.953 22.516 17.438 1 89.19 132 MET B CA 1
ATOM 3207 C C . MET B 1 132 ? -18.656 21.812 17.078 1 89.19 132 MET B C 1
ATOM 3209 O O . MET B 1 132 ? -18.656 20.734 16.5 1 89.19 132 MET B O 1
ATOM 3213 N N . TYR B 1 133 ? -17.594 22.453 17.422 1 90.5 133 TYR B N 1
ATOM 3214 C CA . TYR B 1 133 ? -16.281 21.891 17.141 1 90.5 133 TYR B CA 1
ATOM 3215 C C . TYR B 1 133 ? -16.094 20.547 17.844 1 90.5 133 TYR B C 1
ATOM 3217 O O . TYR B 1 133 ? -15.586 19.594 17.25 1 90.5 133 TYR B O 1
ATOM 3225 N N . THR B 1 134 ? -16.484 20.516 19.016 1 91.62 134 THR B N 1
ATOM 3226 C CA . THR B 1 134 ? -16.375 19.281 19.797 1 91.62 134 THR B CA 1
ATOM 3227 C C . THR B 1 134 ? -17.188 18.172 19.141 1 91.62 134 THR B C 1
ATOM 3229 O O . THR B 1 134 ? -16.734 17.016 19.094 1 91.62 134 THR B O 1
ATOM 3232 N N . LYS B 1 135 ? -18.328 18.484 18.719 1 89.94 135 LYS B N 1
ATOM 3233 C CA . LYS B 1 135 ? -19.172 17.516 18.031 1 89.94 135 LYS B CA 1
ATOM 3234 C C . LYS B 1 135 ? -18.5 17 16.75 1 89.94 135 LYS B C 1
ATOM 3236 O O . LYS B 1 135 ? -18.516 15.805 16.484 1 89.94 135 LYS B O 1
ATOM 3241 N N . ASP B 1 136 ? -17.953 17.906 15.984 1 91.38 136 ASP B N 1
ATOM 3242 C CA . ASP B 1 136 ? -17.266 17.547 14.75 1 91.38 136 ASP B CA 1
ATOM 3243 C C . ASP B 1 136 ? -16.062 16.656 15.031 1 91.38 136 ASP B C 1
ATOM 3245 O O . ASP B 1 136 ? -15.812 15.688 14.305 1 91.38 136 ASP B O 1
ATOM 3249 N N . TYR B 1 137 ? -15.328 17.016 16.031 1 92.81 137 TYR B N 1
ATOM 3250 C CA . TYR B 1 137 ? -14.141 16.234 16.375 1 92.81 137 TYR B CA 1
ATOM 3251 C C . TYR B 1 137 ? -14.516 14.828 16.828 1 92.81 137 TYR B C 1
ATOM 3253 O O . TYR B 1 137 ? -13.781 13.867 16.578 1 92.81 137 TYR B O 1
ATOM 3261 N N . LYS B 1 138 ? -15.633 14.742 17.469 1 91.19 138 LYS B N 1
ATOM 3262 C CA . LYS B 1 138 ? -16.172 13.43 17.828 1 91.19 138 LYS B CA 1
ATOM 3263 C C . LYS B 1 138 ? -16.531 12.625 16.578 1 91.19 138 LYS B C 1
ATOM 3265 O O . LYS B 1 138 ? -16.25 11.43 16.5 1 91.19 138 LYS B O 1
ATOM 3270 N N . MET B 1 139 ? -17.109 13.273 15.711 1 90.12 139 MET B N 1
ATOM 3271 C CA . MET B 1 139 ? -17.516 12.625 14.461 1 90.12 139 MET B CA 1
ATOM 3272 C C . MET B 1 139 ? -16.281 12.211 13.648 1 90.12 139 MET B C 1
ATOM 3274 O O . MET B 1 139 ? -16.312 11.188 12.961 1 90.12 139 MET B O 1
ATOM 3278 N N . LEU B 1 140 ? -15.234 12.953 13.75 1 92.94 140 LEU B N 1
ATOM 3279 C CA . LEU B 1 140 ? -13.984 12.617 13.078 1 92.94 140 LEU B CA 1
ATOM 3280 C C . LEU B 1 140 ? -13.336 11.398 13.719 1 92.94 140 LEU B C 1
ATOM 3282 O O . LEU B 1 140 ? -12.453 10.773 13.125 1 92.94 140 LEU B O 1
ATOM 3286 N N . GLY B 1 141 ? -13.742 11.195 14.938 1 91.19 141 GLY B N 1
ATOM 3287 C CA . GLY B 1 141 ? -13.281 9.977 15.586 1 91.19 141 GLY B CA 1
ATOM 3288 C C . GLY B 1 141 ? -12.07 10.203 16.469 1 91.19 141 GLY B C 1
ATOM 3289 O O . GLY B 1 141 ? -11.336 9.258 16.781 1 91.19 141 GLY B O 1
ATOM 3290 N N . PHE B 1 142 ? -11.789 11.445 16.828 1 93.19 142 PHE B N 1
ATOM 3291 C CA . PHE B 1 142 ? -10.703 11.68 17.766 1 93.19 142 PHE B CA 1
ATOM 3292 C C . PHE B 1 142 ? -11.062 11.164 19.156 1 93.19 142 PHE B C 1
ATOM 3294 O O . PHE B 1 142 ? -12.227 11.227 19.562 1 93.19 142 PHE B O 1
ATOM 3301 N N . THR B 1 143 ? -10.156 10.648 19.875 1 93 143 THR B N 1
ATOM 3302 C CA . THR B 1 143 ? -10.367 10.164 21.219 1 93 143 THR B CA 1
ATOM 3303 C C . THR B 1 143 ? -10.672 11.32 22.172 1 93 143 THR B C 1
ATOM 3305 O O . THR B 1 143 ? -11.617 11.25 22.969 1 93 143 THR B O 1
ATOM 3308 N N . ASN B 1 144 ? -9.844 12.359 22.141 1 93.88 144 ASN B N 1
ATOM 3309 C CA . ASN B 1 144 ? -10.125 13.578 22.891 1 93.88 144 ASN B CA 1
ATOM 3310 C C . ASN B 1 144 ? -10.844 14.609 22.016 1 93.88 144 ASN B C 1
ATOM 3312 O O . ASN B 1 144 ? -10.203 15.438 21.375 1 93.88 144 ASN B O 1
ATOM 3316 N N . HIS B 1 145 ? -12.148 14.602 22.047 1 91.25 145 HIS B N 1
ATOM 3317 C CA . HIS B 1 145 ? -12.922 15.438 21.141 1 91.25 145 HIS B CA 1
ATOM 3318 C C . HIS B 1 145 ? -12.992 16.875 21.641 1 91.25 145 HIS B C 1
ATOM 3320 O O . HIS B 1 145 ? -13.367 17.781 20.906 1 91.25 145 HIS B O 1
ATOM 3326 N N . ILE B 1 146 ? -12.625 17.094 22.875 1 93 146 ILE B N 1
ATOM 3327 C CA . ILE B 1 146 ? -12.562 18.453 23.406 1 93 146 ILE B CA 1
ATOM 3328 C C . ILE B 1 146 ? -11.273 19.125 22.938 1 93 146 ILE B C 1
ATOM 3330 O O . ILE B 1 146 ? -11.281 20.297 22.547 1 93 146 ILE B O 1
ATOM 3334 N N . ASN B 1 147 ? -10.18 18.359 23.016 1 94.25 147 ASN B N 1
ATOM 3335 C CA . ASN B 1 147 ? -8.875 18.812 22.562 1 94.25 147 ASN B CA 1
ATOM 3336 C C . ASN B 1 147 ? -8.148 17.75 21.75 1 94.25 147 ASN B C 1
ATOM 3338 O O . ASN B 1 147 ? -7.23 17.109 22.25 1 94.25 147 ASN B O 1
ATOM 3342 N N . PRO B 1 148 ? -8.359 17.703 20.469 1 94.94 148 PRO B N 1
ATOM 3343 C CA . PRO B 1 148 ? -7.824 16.625 19.625 1 94.94 148 PRO B CA 1
ATOM 3344 C C . PRO B 1 148 ? -6.301 16.625 19.562 1 94.94 148 PRO B C 1
ATOM 3346 O O . PRO B 1 148 ? -5.691 15.609 19.234 1 94.94 148 PRO B O 1
ATOM 3349 N N . ALA B 1 149 ? -5.688 17.75 19.875 1 96.25 149 ALA B N 1
ATOM 3350 C CA . ALA B 1 149 ? -4.23 17.828 19.859 1 96.25 149 ALA B CA 1
ATOM 3351 C C . ALA B 1 149 ? -3.623 16.781 20.797 1 96.25 149 ALA B C 1
ATOM 3353 O O . ALA B 1 149 ? -2.529 16.281 20.547 1 96.25 149 ALA 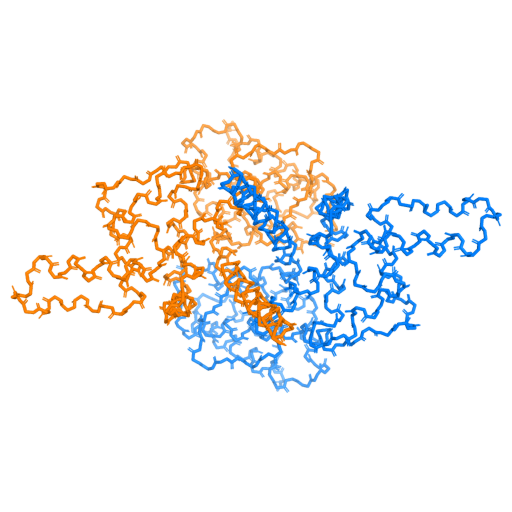B O 1
ATOM 3354 N N . MET B 1 150 ? -4.328 16.406 21.859 1 96 150 MET B N 1
ATOM 3355 C CA . MET B 1 150 ? -3.838 15.484 22.875 1 96 150 MET B CA 1
ATOM 3356 C C . MET B 1 150 ? -3.684 14.078 22.312 1 96 150 MET B C 1
ATOM 3358 O O . MET B 1 150 ? -2.908 13.273 22.828 1 96 150 MET B O 1
ATOM 3362 N N . ASP B 1 151 ? -4.398 13.773 21.266 1 96.19 151 ASP B N 1
ATOM 3363 C CA . ASP B 1 151 ? -4.328 12.453 20.641 1 96.19 151 ASP B CA 1
ATOM 3364 C C . ASP B 1 151 ? -2.967 12.227 19.984 1 96.19 151 ASP B C 1
ATOM 3366 O O . ASP B 1 151 ? -2.6 11.086 19.688 1 96.19 151 ASP B O 1
ATOM 3370 N N . PHE B 1 152 ? -2.209 13.281 19.719 1 97.62 152 PHE B N 1
ATOM 3371 C CA . PHE B 1 152 ? -0.956 13.203 18.984 1 97.62 152 PHE B CA 1
ATOM 3372 C C . PHE B 1 152 ? 0.238 13.383 19.906 1 97.62 152 PHE B C 1
ATOM 3374 O O . PHE B 1 152 ? 1.334 13.727 19.469 1 97.62 152 PHE B O 1
ATOM 3381 N N . THR B 1 153 ? 0.037 13.195 21.219 1 96.94 153 THR B N 1
ATOM 3382 C CA . THR B 1 153 ? 1.104 13.398 22.188 1 96.94 153 THR B CA 1
ATOM 3383 C C . THR B 1 153 ? 1.804 12.078 22.5 1 96.94 153 THR B C 1
ATOM 3385 O O . THR B 1 153 ? 2.809 12.062 23.219 1 96.94 153 THR B O 1
ATOM 3388 N N . GLN B 1 154 ? 1.31 11.039 21.969 1 96 154 GLN B N 1
ATOM 3389 C CA . GLN B 1 154 ? 1.97 9.75 22.141 1 96 154 GLN B CA 1
ATOM 3390 C C . GLN B 1 154 ? 2.92 9.453 20.984 1 96 154 GLN B C 1
ATOM 3392 O O . GLN B 1 154 ? 2.557 9.625 19.812 1 96 154 GLN B O 1
ATOM 3397 N N . THR B 1 155 ? 4.172 9.016 21.25 1 97.19 155 THR B N 1
ATOM 3398 C CA . THR B 1 155 ? 5.172 8.602 20.266 1 97.19 155 THR B CA 1
ATOM 3399 C C . THR B 1 155 ? 5.629 7.172 20.516 1 97.19 155 THR B C 1
ATOM 3401 O O . THR B 1 155 ? 5.809 6.77 21.672 1 97.19 155 THR B O 1
ATOM 3404 N N . PRO B 1 156 ? 5.855 6.469 19.547 1 96.44 156 PRO B N 1
ATOM 3405 C CA . PRO B 1 156 ? 5.293 6.684 18.203 1 96.44 156 PRO B CA 1
ATOM 3406 C C . PRO B 1 156 ? 3.77 6.633 18.188 1 96.44 156 PRO B C 1
ATOM 3408 O O . PRO B 1 156 ? 3.156 6.059 19.094 1 96.44 156 PRO B O 1
ATOM 3411 N N . PRO B 1 157 ? 2.938 7.23 17.094 1 98.06 157 PRO B N 1
ATOM 3412 C CA . PRO B 1 157 ? 3.539 7.742 15.867 1 98.06 157 PRO B CA 1
ATOM 3413 C C . PRO B 1 157 ? 3.67 9.266 15.859 1 98.06 157 PRO B C 1
ATOM 3415 O O . PRO B 1 157 ? 4.027 9.852 14.836 1 98.06 157 PRO B O 1
ATOM 3418 N N . GLY B 1 158 ? 3.209 9.969 17 1 97.75 158 GLY B N 1
ATOM 3419 C CA . GLY B 1 158 ? 3.354 11.414 17.156 1 97.75 158 GLY B CA 1
ATOM 3420 C C . GLY B 1 158 ? 2.76 12.195 15.992 1 97.75 158 GLY B C 1
ATOM 3421 O O . GLY B 1 158 ? 1.64 11.922 15.562 1 97.75 158 GLY B O 1
ATOM 3422 N N . MET B 1 159 ? 3.49 13.164 15.445 1 98 159 MET B N 1
ATOM 3423 C CA . MET B 1 159 ? 3.037 14.109 14.43 1 98 159 MET B CA 1
ATOM 3424 C C . MET B 1 159 ? 2.906 13.422 13.078 1 98 159 MET B C 1
ATOM 3426 O O . MET B 1 159 ? 2.25 13.953 12.172 1 98 159 MET B O 1
ATOM 3430 N N . LEU B 1 160 ? 3.561 12.305 12.922 1 98.12 160 LEU B N 1
ATOM 3431 C CA . LEU B 1 160 ? 3.51 11.617 11.641 1 98.12 160 LEU B CA 1
ATOM 3432 C C . LEU B 1 160 ? 2.078 11.219 11.289 1 98.12 160 LEU B C 1
ATOM 3434 O O . LEU B 1 160 ? 1.691 11.234 10.117 1 98.12 160 LEU B O 1
ATOM 3438 N N . ALA B 1 161 ? 1.305 10.898 12.312 1 98.38 161 ALA B N 1
ATOM 3439 C CA . ALA B 1 161 ? -0.098 10.555 12.086 1 98.38 161 ALA B CA 1
ATOM 3440 C C . ALA B 1 161 ? -0.868 11.742 11.516 1 98.38 161 ALA B C 1
ATOM 3442 O O . ALA B 1 161 ? -1.654 11.586 10.578 1 98.38 161 ALA B O 1
ATOM 3443 N N . LEU B 1 162 ? -0.632 12.883 12.109 1 98.06 162 LEU B N 1
ATOM 3444 C CA . LEU B 1 162 ? -1.298 14.094 11.641 1 98.06 162 LEU B CA 1
ATOM 3445 C C . LEU B 1 162 ? -0.882 14.414 10.203 1 98.06 162 LEU B C 1
ATOM 3447 O O . LEU B 1 162 ? -1.709 14.844 9.398 1 98.06 162 LEU B O 1
ATOM 3451 N N . ASP B 1 163 ? 0.391 14.227 9.883 1 97.69 163 ASP B N 1
ATOM 3452 C CA . ASP B 1 163 ? 0.883 14.43 8.523 1 97.69 163 ASP B CA 1
ATOM 3453 C C . ASP B 1 163 ? 0.138 13.539 7.531 1 97.69 163 ASP B C 1
ATOM 3455 O O . ASP B 1 163 ? -0.249 13.992 6.453 1 97.69 163 ASP B O 1
ATOM 3459 N N . ASN B 1 164 ? -0.005 12.32 7.922 1 98.12 164 ASN B N 1
ATOM 3460 C CA . ASN B 1 164 ? -0.701 11.375 7.055 1 98.12 164 ASN B CA 1
ATOM 3461 C C . ASN B 1 164 ? -2.16 11.773 6.848 1 98.12 164 ASN B C 1
ATOM 3463 O O . ASN B 1 164 ? -2.67 11.719 5.727 1 98.12 164 ASN B O 1
ATOM 3467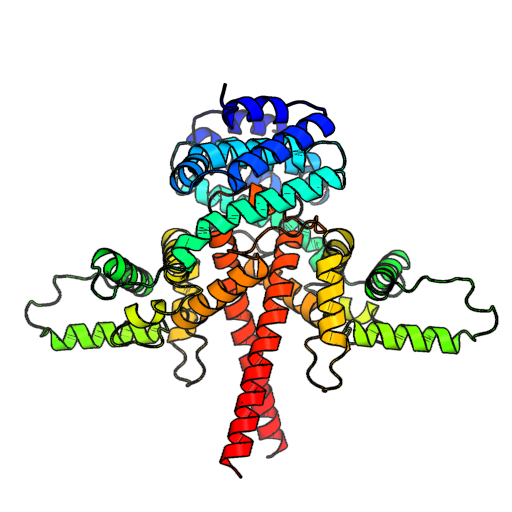 N N . MET B 1 165 ? -2.83 12.148 7.926 1 98.19 165 MET B N 1
ATOM 3468 C CA . MET B 1 165 ? -4.23 12.562 7.844 1 98.19 165 MET B CA 1
ATOM 3469 C C . MET B 1 165 ? -4.387 13.766 6.922 1 98.19 165 MET B C 1
ATOM 3471 O O . MET B 1 165 ? -5.289 13.797 6.078 1 98.19 165 MET B O 1
ATOM 3475 N N . LEU B 1 166 ? -3.508 14.68 7.098 1 98.12 166 LEU B N 1
ATOM 3476 C CA . LEU B 1 166 ? -3.58 15.891 6.285 1 98.12 166 LEU B CA 1
ATOM 3477 C C . LEU B 1 166 ? -3.336 15.57 4.816 1 98.12 166 LEU B C 1
ATOM 3479 O O . LEU B 1 166 ? -4.023 16.094 3.938 1 98.12 166 LEU B O 1
ATOM 3483 N N . TYR B 1 167 ? -2.326 14.758 4.59 1 96.81 167 TYR B N 1
ATOM 3484 C CA . TYR B 1 167 ? -2.053 14.359 3.217 1 96.81 167 TYR B CA 1
ATOM 3485 C C . TYR B 1 167 ? -3.279 13.711 2.584 1 96.81 167 TYR B C 1
ATOM 3487 O O . TYR B 1 167 ? -3.656 14.047 1.459 1 96.81 167 TYR B O 1
ATOM 3495 N N . LEU B 1 168 ? -3.881 12.844 3.242 1 97.62 168 LEU B N 1
ATOM 3496 C CA . LEU B 1 168 ? -5.078 12.18 2.736 1 97.62 168 LEU B CA 1
ATOM 3497 C C . LEU B 1 168 ? -6.176 13.195 2.438 1 97.62 168 LEU B C 1
ATOM 3499 O O . LEU B 1 168 ? -6.785 13.156 1.365 1 97.62 168 LEU B O 1
ATOM 3503 N N . ALA B 1 169 ? -6.391 14.078 3.352 1 97.19 169 ALA B N 1
ATOM 3504 C CA . ALA B 1 169 ? -7.461 15.062 3.24 1 97.19 169 ALA B CA 1
ATOM 3505 C C . ALA B 1 169 ? -7.223 16 2.061 1 97.19 169 ALA B C 1
ATOM 3507 O O . ALA B 1 169 ? -8.172 16.453 1.411 1 97.19 169 ALA B O 1
ATOM 3508 N N . LYS B 1 170 ? -5.961 16.281 1.756 1 95.31 170 LYS B N 1
ATOM 3509 C CA . LYS B 1 170 ? -5.641 17.25 0.715 1 95.31 170 LYS B CA 1
ATOM 3510 C C . LYS B 1 170 ? -5.5 16.578 -0.645 1 95.31 170 LYS B C 1
ATOM 3512 O O . LYS B 1 170 ? -5.953 17.109 -1.66 1 95.31 170 LYS B O 1
ATOM 3517 N N . VAL B 1 171 ? -4.895 15.445 -0.646 1 92.69 171 VAL B N 1
ATOM 3518 C CA . VAL B 1 171 ? -4.496 14.828 -1.905 1 92.69 171 VAL B CA 1
ATOM 3519 C C . VAL B 1 171 ? -5.574 13.844 -2.361 1 92.69 171 VAL B C 1
ATOM 3521 O O . VAL B 1 171 ? -5.855 13.734 -3.557 1 92.69 171 VAL B O 1
ATOM 3524 N N . HIS B 1 172 ? -6.086 13.141 -1.429 1 94.44 172 HIS B N 1
ATOM 3525 C CA . HIS B 1 172 ? -7.176 12.219 -1.71 1 94.44 172 HIS B CA 1
ATOM 3526 C C . HIS B 1 172 ? -8.445 12.609 -0.954 1 94.44 172 HIS B C 1
ATOM 3528 O O . HIS B 1 172 ? -8.984 11.812 -0.189 1 94.44 172 HIS B O 1
ATOM 3534 N N . GLN B 1 173 ? -8.898 13.734 -1.302 1 94.19 173 GLN B N 1
ATOM 3535 C CA . GLN B 1 173 ? -9.938 14.406 -0.53 1 94.19 173 GLN B CA 1
ATOM 3536 C C . GLN B 1 173 ? -11.234 13.609 -0.543 1 94.19 173 GLN B C 1
ATOM 3538 O O . GLN B 1 173 ? -11.875 13.438 0.496 1 94.19 173 GLN B O 1
ATOM 3543 N N . ASP B 1 174 ? -11.648 13.125 -1.645 1 91.56 174 ASP B N 1
ATOM 3544 C CA . ASP B 1 174 ? -12.891 12.359 -1.757 1 91.56 174 ASP B CA 1
ATOM 3545 C C . ASP B 1 174 ? -12.852 11.125 -0.863 1 91.56 174 ASP B C 1
ATOM 3547 O O . ASP B 1 174 ? -13.844 10.789 -0.217 1 91.56 174 ASP B O 1
ATOM 3551 N N . THR B 1 175 ? -11.719 10.477 -0.935 1 93.44 175 THR B N 1
ATOM 3552 C CA . THR B 1 175 ? -11.555 9.305 -0.087 1 93.44 175 THR B CA 1
ATOM 3553 C C . THR B 1 175 ? -11.664 9.68 1.388 1 93.44 175 THR B C 1
ATOM 3555 O O . THR B 1 175 ? -12.328 8.992 2.16 1 93.44 175 THR B O 1
ATOM 3558 N N . TYR B 1 176 ? -11.031 10.758 1.751 1 96.12 176 TYR B N 1
ATOM 3559 C CA . TYR B 1 176 ? -11.055 11.242 3.125 1 96.12 176 TYR B CA 1
ATOM 3560 C C . TYR B 1 176 ? -12.484 11.531 3.574 1 96.12 176 TYR B C 1
ATOM 3562 O O . TYR B 1 176 ? -12.93 11.023 4.609 1 96.12 176 TYR B O 1
ATOM 3570 N N . ILE B 1 177 ? -13.18 12.219 2.838 1 93.62 177 ILE B N 1
ATOM 3571 C CA . ILE B 1 177 ? -14.555 12.602 3.156 1 93.62 177 ILE B CA 1
ATOM 3572 C C . ILE B 1 177 ? -15.43 11.359 3.252 1 93.62 177 ILE B C 1
ATOM 3574 O O . ILE B 1 177 ? -16.219 11.219 4.188 1 93.62 177 ILE B O 1
ATOM 3578 N N . ARG B 1 178 ? -15.305 10.492 2.369 1 91.88 178 ARG B N 1
ATOM 3579 C CA . ARG B 1 178 ? -16.094 9.258 2.359 1 91.88 178 ARG B CA 1
ATOM 3580 C C . ARG B 1 178 ? -15.867 8.453 3.637 1 91.88 178 ARG B C 1
ATOM 3582 O O . ARG B 1 178 ? -16.828 8 4.266 1 91.88 178 ARG B O 1
ATOM 3589 N N . ILE B 1 179 ? -14.633 8.281 4.02 1 92.38 179 ILE B N 1
ATOM 3590 C CA . ILE B 1 179 ? -14.305 7.5 5.207 1 92.38 179 ILE B CA 1
ATOM 3591 C C . ILE B 1 179 ? -14.922 8.156 6.441 1 92.38 179 ILE B C 1
ATOM 3593 O O . ILE B 1 179 ? -15.516 7.473 7.281 1 92.38 179 ILE B O 1
ATOM 3597 N N . VAL B 1 180 ? -14.773 9.438 6.547 1 92.31 180 VAL B N 1
ATOM 3598 C CA . VAL B 1 180 ? -15.289 10.164 7.703 1 92.31 180 VAL B CA 1
ATOM 3599 C C . VAL B 1 180 ? -16.812 10.047 7.754 1 92.31 180 VAL B C 1
ATOM 3601 O O . VAL B 1 180 ? -17.375 9.719 8.797 1 92.31 180 VAL B O 1
ATOM 3604 N N . LEU B 1 181 ? -17.5 10.289 6.695 1 88.69 181 LEU B N 1
ATOM 3605 C CA . LEU B 1 181 ? -18.969 10.289 6.648 1 88.69 181 LEU B CA 1
ATOM 3606 C C . LEU B 1 181 ? -19.516 8.883 6.863 1 88.69 181 LEU B C 1
ATOM 3608 O O . LEU B 1 181 ? -20.578 8.719 7.465 1 88.69 181 LEU B O 1
ATOM 3612 N N . GLU B 1 182 ? -18.875 7.938 6.328 1 85.31 182 GLU B N 1
ATOM 3613 C CA . GLU B 1 182 ? -19.281 6.551 6.508 1 85.31 182 GLU B CA 1
ATOM 3614 C C . GLU B 1 182 ? -19.266 6.152 7.98 1 85.31 182 GLU B C 1
ATOM 3616 O O . GLU B 1 182 ? -19.984 5.25 8.398 1 85.31 182 GLU B O 1
ATOM 3621 N N . ASN B 1 183 ? -18.469 6.758 8.734 1 79.44 183 ASN B N 1
ATOM 3622 C CA . ASN B 1 183 ? -18.297 6.379 10.133 1 79.44 183 ASN B CA 1
ATOM 3623 C C . ASN B 1 183 ? -19.047 7.336 11.062 1 79.44 183 ASN B C 1
ATOM 3625 O O . ASN B 1 183 ? -19.156 7.086 12.266 1 79.44 183 ASN B O 1
ATOM 3629 N N . SER B 1 184 ? -19.469 8.445 10.586 1 72.62 184 SER B N 1
ATOM 3630 C CA . SER B 1 184 ? -20.188 9.422 11.398 1 72.62 184 SER B CA 1
ATOM 3631 C C . SER B 1 184 ? -21.625 8.992 11.648 1 72.62 184 SER B C 1
ATOM 3633 O O . SER B 1 184 ? -22.203 9.289 12.695 1 72.62 184 SER B O 1
ATOM 3635 N N . SER B 1 185 ? -22.469 8.602 10.617 1 59.94 185 SER B N 1
ATOM 3636 C CA . SER B 1 185 ? -23.906 8.359 10.688 1 59.94 185 SER B CA 1
ATOM 3637 C C . SER B 1 185 ? -24.234 7.234 11.664 1 59.94 185 SER B C 1
ATOM 3639 O O . SER B 1 185 ? -25.391 7.012 11.992 1 59.94 185 SER B O 1
ATOM 3641 N N . ARG B 1 186 ? -23.375 6.395 11.977 1 54.31 186 ARG B N 1
ATOM 3642 C CA . ARG B 1 186 ? -23.844 5.195 12.664 1 54.31 186 ARG B CA 1
ATOM 3643 C C . ARG B 1 186 ? -23.922 5.418 14.172 1 54.31 186 ARG B C 1
ATOM 3645 O O . ARG B 1 186 ? -22.969 5.918 14.773 1 54.31 186 ARG B O 1
ATOM 3652 N N . GLU B 1 187 ? -25.016 5.809 14.562 1 48.06 187 GLU B N 1
ATOM 3653 C CA . GLU B 1 187 ? -25.453 5.965 15.945 1 48.06 187 GLU B CA 1
ATOM 3654 C C . GLU B 1 187 ? -24.766 4.957 16.859 1 48.06 187 GLU B C 1
ATOM 3656 O O . GLU B 1 187 ? -24.875 5.047 18.078 1 48.06 187 GLU B O 1
ATOM 3661 N N . ASP B 1 188 ? -24.5 3.738 16.406 1 47.72 188 ASP B N 1
ATOM 3662 C CA . ASP B 1 188 ? -24.156 2.701 17.375 1 47.72 188 ASP B CA 1
ATOM 3663 C C . ASP B 1 188 ? -22.734 2.877 17.891 1 47.72 188 ASP B C 1
ATOM 3665 O O . ASP B 1 188 ? -21.859 3.377 17.172 1 47.72 188 ASP B O 1
ATOM 3669 N N . LYS B 1 189 ? -22.391 2.744 19.156 1 46.84 189 LYS B N 1
ATOM 3670 C CA . LYS B 1 189 ? -21.266 2.781 20.078 1 46.84 189 LYS B CA 1
ATOM 3671 C C . LYS B 1 189 ? -19.969 2.443 19.375 1 46.84 189 LYS B C 1
ATOM 3673 O O . LYS B 1 189 ? -18.875 2.725 19.891 1 46.84 189 LYS B O 1
ATOM 3678 N N . HIS B 1 190 ? -19.797 1.428 18.344 1 46.66 190 HIS B N 1
ATOM 3679 C CA . HIS B 1 190 ? -18.562 0.721 18.031 1 46.66 190 HIS B CA 1
ATOM 3680 C C . HIS B 1 190 ? -17.891 1.3 16.781 1 46.66 190 HIS B C 1
ATOM 3682 O O . HIS B 1 190 ? -17.766 0.614 15.766 1 46.66 190 HIS B O 1
ATOM 3688 N N . GLU B 1 191 ? -17.844 2.547 16.547 1 51.81 191 GLU B N 1
ATOM 3689 C CA . GLU B 1 191 ? -17.422 3.277 15.352 1 51.81 191 GLU B CA 1
ATOM 3690 C C . GLU B 1 191 ? -15.914 3.23 15.172 1 51.81 191 GLU B C 1
ATOM 3692 O O . GLU B 1 191 ? -15.164 3.33 16.141 1 51.81 191 GLU B O 1
ATOM 3697 N N . CYS B 1 192 ? -15.359 2.461 14.211 1 55.03 192 CYS B N 1
ATOM 3698 C CA . CYS B 1 192 ? -13.953 2.68 13.891 1 55.03 192 CYS B CA 1
ATOM 3699 C C . CYS B 1 192 ? -13.719 4.102 13.398 1 55.03 192 CYS B C 1
ATOM 3701 O O . CYS B 1 192 ? -13.797 4.371 12.195 1 55.03 192 CYS B O 1
ATOM 3703 N N . PRO B 1 193 ? -13.43 5.094 14.367 1 81.06 193 PRO B N 1
ATOM 3704 C CA . PRO B 1 193 ? -13.352 6.527 14.07 1 81.06 193 PRO B CA 1
ATOM 3705 C C . PRO B 1 193 ? -12.07 6.902 13.32 1 81.06 193 PRO B C 1
ATOM 3707 O O . PRO B 1 193 ? -11.016 6.316 13.57 1 81.06 193 PRO B O 1
ATOM 3710 N N . PHE B 1 194 ? -12.211 7.551 12.242 1 91.94 194 PHE B N 1
ATOM 3711 C CA . PHE B 1 194 ? -11.102 7.934 11.375 1 91.94 194 PHE B CA 1
ATOM 3712 C C . PHE B 1 194 ? -9.891 8.359 12.195 1 91.94 194 PHE B C 1
ATOM 3714 O O . PHE B 1 194 ? -8.781 7.863 11.969 1 91.94 194 PHE B O 1
ATOM 3721 N N . GLY B 1 195 ? -10.109 9.234 13.219 1 94.25 195 GLY B N 1
ATOM 3722 C CA . GLY B 1 195 ? -9.008 9.773 13.992 1 94.25 195 GLY B CA 1
ATOM 3723 C C . GLY B 1 195 ? -8.195 8.703 14.695 1 94.25 195 GLY B C 1
ATOM 3724 O O . GLY B 1 195 ? -6.984 8.594 14.484 1 94.25 195 GLY B O 1
ATOM 3725 N N . ARG B 1 196 ? -8.852 7.922 15.453 1 92.75 196 ARG B N 1
ATOM 3726 C CA . ARG B 1 196 ? -8.195 6.859 16.219 1 92.75 196 ARG B CA 1
ATOM 3727 C C . ARG B 1 196 ? -7.566 5.828 15.281 1 92.75 196 ARG B C 1
ATOM 3729 O O . ARG B 1 196 ? -6.441 5.383 15.516 1 92.75 196 ARG B O 1
ATOM 3736 N N . SER B 1 197 ? -8.258 5.441 14.258 1 92.56 197 SER B N 1
ATOM 3737 C CA . SER B 1 197 ? -7.773 4.449 13.305 1 92.56 197 SER B CA 1
ATOM 3738 C C . SER B 1 197 ? -6.539 4.953 12.562 1 92.56 197 SER B C 1
ATOM 3740 O O . SER B 1 197 ? -5.609 4.184 12.305 1 92.56 197 SER B O 1
ATOM 3742 N N . ALA B 1 198 ? -6.582 6.191 12.195 1 96.38 198 ALA B N 1
ATOM 3743 C CA . ALA B 1 198 ? -5.461 6.781 11.477 1 96.38 198 ALA B CA 1
ATOM 3744 C C . ALA B 1 198 ? -4.191 6.762 12.328 1 96.38 198 ALA B C 1
ATOM 3746 O O . ALA B 1 198 ? -3.107 6.445 11.828 1 96.38 198 ALA B O 1
ATOM 3747 N N . ILE B 1 199 ? -4.316 7.09 13.562 1 96.56 199 ILE B N 1
ATOM 3748 C CA . ILE B 1 199 ? -3.174 7.105 14.469 1 96.56 199 ILE B CA 1
ATOM 3749 C C . ILE B 1 199 ? -2.637 5.688 14.648 1 96.56 199 ILE B C 1
ATOM 3751 O O . ILE B 1 199 ? -1.433 5.453 14.531 1 96.56 199 ILE B O 1
ATOM 3755 N N . GLU B 1 200 ? -3.521 4.766 14.891 1 94.06 200 GLU B N 1
ATOM 3756 C CA . GLU B 1 200 ? -3.119 3.375 15.078 1 94.06 200 GLU B CA 1
ATOM 3757 C C . GLU B 1 200 ? -2.502 2.799 13.805 1 94.06 200 GLU B C 1
ATOM 3759 O O . GLU B 1 200 ? -1.505 2.076 13.867 1 94.06 200 GLU B O 1
ATOM 3764 N N . LEU B 1 201 ? -3.121 3.082 12.703 1 96 201 LEU B N 1
ATOM 3765 C CA . LEU B 1 201 ? -2.596 2.605 11.43 1 96 201 LEU B CA 1
ATOM 3766 C C . LEU B 1 201 ? -1.188 3.139 11.188 1 96 201 LEU B C 1
ATOM 3768 O O . LEU B 1 201 ? -0.307 2.398 10.742 1 96 201 LEU B O 1
ATOM 3772 N N . THR B 1 202 ? -1.007 4.445 11.414 1 98.12 202 THR B N 1
ATOM 3773 C CA . THR B 1 202 ? 0.315 5.039 11.242 1 98.12 202 THR B CA 1
ATOM 3774 C C . THR B 1 202 ? 1.351 4.309 12.086 1 98.12 202 THR B C 1
ATOM 3776 O O . THR B 1 202 ? 2.439 3.988 11.609 1 98.12 202 THR B O 1
ATOM 3779 N N . LYS B 1 203 ? 1.019 4.043 13.32 1 96.81 203 LYS B N 1
ATOM 3780 C CA . LYS B 1 203 ? 1.911 3.316 14.219 1 96.81 203 LYS B CA 1
ATOM 3781 C C . LYS B 1 203 ? 2.244 1.937 13.664 1 96.81 203 LYS B C 1
ATOM 3783 O O . LYS B 1 203 ? 3.41 1.533 13.648 1 96.81 203 LYS B O 1
ATOM 3788 N N . MET B 1 204 ? 1.271 1.229 13.203 1 95.25 204 MET B N 1
ATOM 3789 C CA . MET B 1 204 ? 1.459 -0.114 12.656 1 95.25 204 MET B CA 1
ATOM 3790 C C . MET B 1 204 ? 2.332 -0.078 11.406 1 95.25 204 MET B C 1
ATOM 3792 O O . MET B 1 204 ? 3.207 -0.928 11.227 1 95.25 204 MET B O 1
ATOM 3796 N N . LEU B 1 205 ? 2.055 0.867 10.508 1 96.81 205 LEU B N 1
ATOM 3797 C CA . LEU B 1 205 ? 2.85 0.985 9.289 1 96.81 205 LEU B CA 1
ATOM 3798 C C . LEU B 1 205 ? 4.305 1.296 9.617 1 96.81 205 LEU B C 1
ATOM 3800 O O . LEU B 1 205 ? 5.219 0.799 8.953 1 96.81 205 LEU B O 1
ATOM 3804 N N . CYS B 1 206 ? 4.496 2.143 10.672 1 97 206 CYS B N 1
ATOM 3805 C CA . CYS B 1 206 ? 5.863 2.424 11.102 1 97 206 CYS B CA 1
ATOM 3806 C C . CYS B 1 206 ? 6.566 1.146 11.547 1 97 206 CYS B C 1
ATOM 3808 O O . CYS B 1 206 ? 7.746 0.948 11.242 1 97 206 CYS B O 1
ATOM 3810 N N . GLU B 1 207 ? 5.891 0.287 12.234 1 94.5 207 GLU B N 1
ATOM 3811 C CA . GLU B 1 207 ? 6.465 -0.975 12.695 1 94.5 207 GLU B CA 1
ATOM 3812 C C . GLU B 1 207 ? 6.742 -1.912 11.523 1 94.5 207 GLU B C 1
ATOM 3814 O O . GLU B 1 207 ? 7.812 -2.514 11.445 1 94.5 207 GLU B O 1
ATOM 3819 N N . ILE B 1 208 ? 5.816 -2.02 10.648 1 93.19 208 ILE B N 1
ATOM 3820 C CA . ILE B 1 208 ? 5.918 -2.924 9.508 1 93.19 208 ILE B CA 1
ATOM 3821 C C . ILE B 1 208 ? 7.074 -2.492 8.609 1 93.19 208 ILE B C 1
ATOM 3823 O O . ILE B 1 208 ? 7.836 -3.332 8.125 1 93.19 208 ILE B O 1
ATOM 3827 N N . LEU B 1 209 ? 7.195 -1.203 8.391 1 94.31 209 LEU B N 1
ATOM 3828 C CA . LEU B 1 209 ? 8.227 -0.674 7.5 1 94.31 209 LEU B CA 1
ATOM 3829 C C . LEU B 1 209 ? 9.5 -0.351 8.273 1 94.31 209 LEU B C 1
ATOM 3831 O O . LEU B 1 209 ? 10.453 0.19 7.715 1 94.31 209 LEU B O 1
ATOM 3835 N N . GLN B 1 210 ? 9.453 -0.583 9.547 1 92.94 210 GLN B N 1
ATOM 3836 C CA . GLN B 1 210 ? 10.609 -0.495 10.43 1 92.94 210 GLN B CA 1
ATOM 3837 C C . GLN B 1 210 ? 11.18 0.922 10.461 1 92.94 210 GLN B C 1
ATOM 3839 O O . GLN B 1 210 ? 12.391 1.114 10.352 1 92.94 210 GLN B O 1
ATOM 3844 N N . VAL B 1 211 ? 10.289 1.855 10.562 1 95.19 211 VAL B N 1
ATOM 3845 C CA . VAL B 1 211 ? 10.719 3.248 10.664 1 95.19 211 VAL B CA 1
ATOM 3846 C C . VAL B 1 211 ? 11.461 3.465 11.984 1 95.19 211 VAL B C 1
ATOM 3848 O O . VAL B 1 211 ? 10.961 3.094 13.055 1 95.19 211 VAL B O 1
ATOM 3851 N N . GLY B 1 212 ? 12.602 4.062 11.977 1 93.81 212 GLY B N 1
ATOM 3852 C CA . GLY B 1 212 ? 13.383 4.355 13.164 1 93.81 212 GLY B CA 1
ATOM 3853 C C . GLY B 1 212 ? 14.32 3.229 13.555 1 93.81 212 GLY B C 1
ATOM 3854 O O . GLY B 1 212 ? 15.102 3.365 14.5 1 93.81 212 GLY B O 1
ATOM 3855 N N . GLU B 1 213 ? 14.258 2.119 12.82 1 93.31 213 GLU B N 1
ATOM 3856 C CA . GLU B 1 213 ? 15.125 0.979 13.109 1 93.31 213 GLU B CA 1
ATOM 3857 C C . GLU B 1 213 ? 16.359 0.985 12.219 1 93.31 213 GLU B C 1
ATOM 3859 O O . GLU B 1 213 ? 16.344 1.56 11.133 1 93.31 213 GLU B O 1
ATOM 3864 N N . LEU B 1 214 ? 17.375 0.357 12.703 1 92.12 214 LEU B N 1
ATOM 3865 C CA . LEU B 1 214 ? 18.578 0.173 11.883 1 92.12 214 LEU B CA 1
ATOM 3866 C C . LEU B 1 214 ? 18.391 -0.986 10.914 1 92.12 214 LEU B C 1
ATOM 3868 O O . LEU B 1 214 ? 17.703 -1.964 11.219 1 92.12 214 LEU B O 1
ATOM 3872 N N . PRO B 1 215 ? 19 -0.819 9.742 1 92.69 215 PRO B N 1
ATOM 3873 C CA . PRO B 1 215 ? 18.922 -1.945 8.812 1 92.69 215 PRO B CA 1
ATOM 3874 C C . PRO B 1 215 ? 19.516 -3.227 9.375 1 92.69 215 PRO B C 1
ATOM 3876 O O . PRO B 1 215 ? 20.5 -3.17 10.133 1 92.69 215 PRO B O 1
ATOM 3879 N N . ASN B 1 216 ? 18.891 -4.281 9.023 1 92 216 ASN B N 1
ATOM 3880 C CA . ASN B 1 216 ? 19.391 -5.605 9.391 1 92 216 ASN B CA 1
ATOM 3881 C C . ASN B 1 216 ? 20.391 -6.133 8.367 1 92 216 ASN B C 1
ATOM 3883 O O . ASN B 1 216 ? 20.109 -6.141 7.164 1 92 216 ASN B O 1
ATOM 3887 N N . GLU B 1 217 ? 21.562 -6.594 8.758 1 89.38 217 GLU B N 1
ATOM 3888 C CA . GLU B 1 217 ? 22.641 -7.012 7.863 1 89.38 217 GLU B CA 1
ATOM 3889 C C . GLU B 1 217 ? 22.234 -8.25 7.066 1 89.38 217 GLU B C 1
ATOM 3891 O O . GLU B 1 217 ? 22.703 -8.445 5.941 1 89.38 217 GLU B O 1
ATOM 3896 N N . GLY B 1 218 ? 21.344 -9.055 7.496 1 88.44 218 GLY B N 1
ATOM 3897 C CA . GLY B 1 218 ? 21 -10.289 6.809 1 88.44 218 GLY B CA 1
ATOM 3898 C C . GLY B 1 218 ? 19.734 -10.188 5.98 1 88.44 218 GLY B C 1
ATOM 3899 O O . GLY B 1 218 ? 19.359 -11.141 5.293 1 88.44 218 GLY B O 1
ATOM 3900 N N . ARG B 1 219 ? 19.234 -9.031 5.902 1 90 219 ARG B N 1
ATOM 3901 C CA . ARG B 1 219 ? 17.953 -8.898 5.215 1 90 219 ARG B CA 1
ATOM 3902 C C . ARG B 1 219 ? 18.141 -8.281 3.834 1 90 219 ARG B C 1
ATOM 3904 O O . ARG B 1 219 ? 19.031 -7.457 3.629 1 90 219 ARG B O 1
ATOM 3911 N N . ASN B 1 220 ? 17.359 -8.719 2.885 1 91.75 220 ASN B N 1
ATOM 3912 C CA . ASN B 1 220 ? 17.406 -8.211 1.519 1 91.75 220 ASN B CA 1
ATOM 3913 C C . ASN B 1 220 ? 16.016 -8 0.946 1 91.75 220 ASN B C 1
ATOM 3915 O O . ASN B 1 220 ? 15.844 -7.934 -0.272 1 91.75 220 ASN B O 1
ATOM 3919 N N . ASP B 1 221 ? 15.047 -7.945 1.875 1 89.44 221 ASP B N 1
ATOM 3920 C CA . ASP B 1 221 ? 13.664 -7.801 1.449 1 89.44 221 ASP B CA 1
ATOM 3921 C C . ASP B 1 221 ? 13.281 -6.328 1.322 1 89.44 221 ASP B C 1
ATOM 3923 O O . ASP B 1 221 ? 13.203 -5.613 2.322 1 89.44 221 ASP B O 1
ATOM 3927 N N . TYR B 1 222 ? 13.25 -5.805 0.084 1 90.25 222 TYR B N 1
ATOM 3928 C CA . TYR B 1 222 ? 12.82 -4.434 -0.167 1 90.25 222 TYR B CA 1
ATOM 3929 C C . TYR B 1 222 ? 11.586 -4.402 -1.064 1 90.25 222 TYR B C 1
ATOM 3931 O O . TYR B 1 222 ? 11.266 -5.395 -1.724 1 90.25 222 TYR B O 1
ATOM 3939 N N . HIS B 1 223 ? 10.797 -3.332 -0.968 1 88.38 223 HIS B N 1
ATOM 3940 C CA . HIS B 1 223 ? 9.633 -3.123 -1.816 1 88.38 223 HIS B CA 1
ATOM 3941 C C . HIS B 1 223 ? 9.914 -2.088 -2.9 1 88.38 223 HIS B C 1
ATOM 3943 O O . HIS B 1 223 ? 10.023 -0.895 -2.609 1 88.38 223 HIS B O 1
ATOM 3949 N N . PRO B 1 224 ? 9.953 -2.504 -4.133 1 85.62 224 PRO B N 1
ATOM 3950 C CA . PRO B 1 224 ? 10.312 -1.598 -5.227 1 85.62 224 PRO B CA 1
ATOM 3951 C C . PRO B 1 224 ? 9.398 -0.375 -5.301 1 85.62 224 PRO B C 1
ATOM 3953 O O . PRO B 1 224 ? 9.836 0.7 -5.723 1 85.62 224 PRO B O 1
ATOM 3956 N N . MET B 1 225 ? 8.195 -0.524 -4.859 1 81.44 225 MET B N 1
ATOM 3957 C CA . MET B 1 225 ? 7.215 0.543 -5.012 1 81.44 225 MET B CA 1
ATOM 3958 C C . MET B 1 225 ? 7.605 1.766 -4.188 1 81.44 225 MET B C 1
ATOM 3960 O O . MET B 1 225 ? 7.184 2.885 -4.492 1 81.44 225 MET B O 1
ATOM 3964 N N . PHE B 1 226 ? 8.461 1.626 -3.24 1 84.69 226 PHE B N 1
ATOM 3965 C CA . PHE B 1 226 ? 8.797 2.74 -2.363 1 84.69 226 PHE B CA 1
ATOM 3966 C C . PHE B 1 226 ? 9.914 3.584 -2.965 1 84.69 226 PHE B C 1
ATOM 3968 O O . PHE B 1 226 ? 10.242 4.656 -2.447 1 84.69 226 PHE B O 1
ATOM 3975 N N . PHE B 1 227 ? 10.555 3.15 -4.012 1 80.25 227 PHE B N 1
ATOM 3976 C CA . PHE B 1 227 ? 11.547 3.957 -4.707 1 80.25 227 PHE B CA 1
ATOM 3977 C C . PHE B 1 227 ? 10.883 4.859 -5.742 1 80.25 227 PHE B C 1
ATOM 3979 O O . PHE B 1 227 ? 11.539 5.707 -6.348 1 80.25 227 PHE B O 1
ATOM 3986 N N . THR B 1 228 ? 9.664 4.77 -5.84 1 73 228 THR B N 1
ATOM 3987 C CA . THR B 1 228 ? 8.992 5.449 -6.941 1 73 228 THR B CA 1
ATOM 3988 C C . THR B 1 228 ? 8.375 6.762 -6.473 1 73 228 THR B C 1
ATOM 3990 O O . THR B 1 228 ? 8.164 7.676 -7.273 1 73 228 THR B O 1
ATOM 3993 N N . HIS B 1 229 ? 7.996 6.898 -5.277 1 71.38 229 HIS B N 1
ATOM 3994 C CA . HIS B 1 229 ? 7.23 8.07 -4.863 1 71.38 229 HIS B CA 1
ATOM 3995 C C . HIS B 1 229 ? 7.879 8.766 -3.672 1 71.38 229 HIS B C 1
ATOM 3997 O O . HIS B 1 229 ? 8.43 8.102 -2.789 1 71.38 229 HIS B O 1
ATOM 4003 N N . ASP B 1 230 ? 7.742 10.094 -3.799 1 73.38 230 ASP B N 1
ATOM 4004 C CA . ASP B 1 230 ? 8.297 10.922 -2.729 1 73.38 230 ASP B CA 1
ATOM 4005 C C . ASP B 1 230 ? 7.465 10.797 -1.453 1 73.38 230 ASP B C 1
ATOM 4007 O O . ASP B 1 230 ? 7.965 11.031 -0.353 1 73.38 230 ASP B O 1
ATOM 4011 N N . ARG B 1 231 ? 6.258 10.43 -1.614 1 87.25 231 ARG B N 1
ATOM 4012 C CA . ARG B 1 231 ? 5.355 10.336 -0.473 1 87.25 231 ARG B CA 1
ATOM 4013 C C . ARG B 1 231 ? 4.754 8.938 -0.366 1 87.25 231 ARG B C 1
ATOM 4015 O O . ARG B 1 231 ? 3.551 8.781 -0.153 1 87.25 231 ARG B O 1
ATOM 4022 N N . ALA B 1 232 ? 5.688 8.008 -0.507 1 88.31 232 ALA B N 1
ATOM 4023 C CA . ALA B 1 232 ? 5.262 6.609 -0.573 1 88.31 232 ALA B CA 1
ATOM 4024 C C . ALA B 1 232 ? 4.547 6.191 0.71 1 88.31 232 ALA B C 1
ATOM 4026 O O . ALA B 1 232 ? 3.557 5.461 0.666 1 88.31 232 ALA B O 1
ATOM 4027 N N . PHE B 1 233 ? 4.996 6.66 1.842 1 93.31 233 PHE B N 1
ATOM 4028 C CA . PHE B 1 233 ? 4.387 6.297 3.115 1 93.31 233 PHE B CA 1
ATOM 4029 C C . PHE B 1 233 ? 2.961 6.828 3.205 1 93.31 233 PHE B C 1
ATOM 4031 O O . PHE B 1 233 ? 2.039 6.086 3.557 1 93.31 233 PHE B O 1
ATOM 4038 N N . GLU B 1 234 ? 2.771 8.078 2.842 1 95 234 GLU B N 1
ATOM 4039 C CA . GLU B 1 234 ? 1.456 8.703 2.887 1 95 234 GLU B CA 1
ATOM 4040 C C . GLU B 1 234 ? 0.493 8.047 1.903 1 95 234 GLU B C 1
ATOM 4042 O O . GLU B 1 234 ? -0.685 7.855 2.213 1 95 234 GLU B O 1
ATOM 4047 N N . GLU B 1 235 ? 1.033 7.691 0.754 1 92.44 235 GLU B N 1
ATOM 4048 C CA . GLU B 1 235 ? 0.211 7.008 -0.24 1 92.44 235 GLU B CA 1
ATOM 4049 C C . GLU B 1 235 ? -0.226 5.633 0.258 1 92.44 235 GLU B C 1
ATOM 4051 O O . GLU B 1 235 ? -1.386 5.246 0.095 1 92.44 235 GLU B O 1
ATOM 4056 N N . LEU B 1 236 ? 0.716 4.922 0.769 1 94.44 236 LEU B N 1
ATOM 4057 C CA . LEU B 1 236 ? 0.396 3.627 1.354 1 94.44 236 LEU B CA 1
ATOM 4058 C C . LEU B 1 236 ? -0.644 3.771 2.461 1 94.44 236 LEU B C 1
ATOM 4060 O O . LEU B 1 236 ? -1.597 2.992 2.529 1 94.44 236 LEU B O 1
ATOM 4064 N N . PHE B 1 237 ? -0.469 4.77 3.293 1 96.94 237 PHE B N 1
ATOM 4065 C CA . PHE B 1 237 ? -1.429 5.066 4.352 1 96.94 237 PHE B CA 1
ATOM 4066 C C . PHE B 1 237 ? -2.826 5.258 3.773 1 96.94 237 PHE B C 1
ATOM 4068 O O . PHE B 1 237 ? -3.801 4.727 4.309 1 96.94 237 PHE B O 1
ATOM 4075 N N . GLY B 1 238 ? -2.918 6.039 2.77 1 95.81 238 GLY B N 1
ATOM 4076 C CA . GLY B 1 238 ? -4.207 6.312 2.154 1 95.81 238 GLY B CA 1
ATOM 4077 C C . GLY B 1 238 ? -4.938 5.059 1.715 1 95.81 238 GLY B C 1
ATOM 4078 O O . GLY B 1 238 ? -6.156 4.957 1.882 1 95.81 238 GLY B O 1
ATOM 4079 N N . ILE B 1 239 ? -4.242 4.129 1.188 1 94.56 239 ILE B N 1
ATOM 4080 C CA . ILE B 1 239 ? -4.848 2.881 0.738 1 94.56 239 ILE B CA 1
ATOM 4081 C C . ILE B 1 239 ? -5.191 2.01 1.944 1 94.56 239 ILE B C 1
ATOM 4083 O O . ILE B 1 239 ? -6.289 1.457 2.025 1 94.56 239 ILE B O 1
ATOM 4087 N N . CYS B 1 240 ? -4.293 1.902 2.838 1 95.69 240 CYS B N 1
ATOM 4088 C CA . CYS B 1 240 ? -4.445 1.005 3.977 1 95.69 240 CYS B CA 1
ATOM 4089 C C . CYS B 1 240 ? -5.57 1.474 4.895 1 95.69 240 CYS B C 1
ATOM 4091 O O . CYS B 1 240 ? -6.23 0.659 5.539 1 95.69 240 CYS B O 1
ATOM 4093 N N . ILE B 1 241 ? -5.777 2.807 4.992 1 96.06 241 ILE B N 1
ATOM 4094 C CA . ILE B 1 241 ? -6.844 3.291 5.859 1 96.06 241 ILE B CA 1
ATOM 4095 C C . ILE B 1 241 ? -8.203 2.871 5.297 1 96.06 241 ILE B C 1
ATOM 4097 O O . ILE B 1 241 ? -9.133 2.596 6.051 1 96.06 241 ILE B O 1
ATOM 4101 N N . GLN B 1 242 ? -8.32 2.84 4.02 1 94.44 242 GLN B N 1
ATOM 4102 C CA . GLN B 1 242 ? -9.531 2.307 3.395 1 94.44 242 GLN B CA 1
ATOM 4103 C C . GLN B 1 242 ? -9.703 0.823 3.707 1 94.44 242 GLN B C 1
ATOM 4105 O O . GLN B 1 242 ? -10.82 0.361 3.957 1 94.44 242 GLN B O 1
ATOM 4110 N N . LEU B 1 243 ? -8.625 0.153 3.605 1 92.69 243 LEU B N 1
ATOM 4111 C CA . LEU B 1 243 ? -8.641 -1.273 3.916 1 92.69 243 LEU B CA 1
ATOM 4112 C C . LEU B 1 243 ? -9.094 -1.513 5.352 1 92.69 243 LEU B C 1
ATOM 4114 O O . LEU B 1 243 ? -9.945 -2.367 5.602 1 92.69 243 LEU B O 1
ATOM 4118 N N . LEU B 1 244 ? -8.508 -0.811 6.234 1 91.06 244 LEU B N 1
ATOM 4119 C CA . LEU B 1 244 ? -8.867 -0.943 7.641 1 91.06 244 LEU B CA 1
ATOM 4120 C C . LEU B 1 244 ? -10.344 -0.63 7.855 1 91.06 244 LEU B C 1
ATOM 4122 O O . LEU B 1 244 ? -11.023 -1.325 8.609 1 91.06 244 LEU B O 1
ATOM 4126 N N . ASN B 1 245 ? -10.758 0.451 7.211 1 88.31 245 ASN B N 1
ATOM 4127 C CA . ASN B 1 245 ? -12.164 0.83 7.305 1 88.31 245 ASN B CA 1
ATOM 4128 C C . ASN B 1 245 ? -13.078 -0.28 6.793 1 88.31 245 ASN B C 1
ATOM 4130 O O . ASN B 1 245 ? -14.086 -0.595 7.422 1 88.31 245 ASN B O 1
ATOM 4134 N N . LYS B 1 246 ? -12.766 -0.846 5.77 1 88.19 246 LYS B N 1
ATOM 4135 C CA . LYS B 1 246 ? -13.555 -1.929 5.184 1 88.19 246 LYS B CA 1
ATOM 4136 C C . LYS B 1 246 ? -13.523 -3.17 6.07 1 88.19 246 LYS B C 1
ATOM 4138 O O . LYS B 1 246 ? -14.555 -3.83 6.254 1 88.19 246 LYS B O 1
ATOM 4143 N N . THR B 1 247 ? -12.352 -3.557 6.508 1 83.81 247 THR B N 1
ATOM 4144 C CA . THR B 1 247 ? -12.203 -4.719 7.375 1 83.81 247 THR B CA 1
ATOM 4145 C C . THR B 1 247 ? -13.055 -4.566 8.633 1 83.81 247 THR B C 1
ATOM 4147 O O . THR B 1 247 ? -13.719 -5.512 9.055 1 83.81 247 THR B O 1
ATOM 4150 N N . TRP B 1 248 ? -12.984 -3.439 9.172 1 80 248 TRP B N 1
ATOM 4151 C CA . TRP B 1 248 ? -13.758 -3.166 10.375 1 80 248 TRP B CA 1
ATOM 4152 C C . TRP B 1 248 ? -15.25 -3.275 10.102 1 80 248 TRP B C 1
ATOM 4154 O O . TRP B 1 248 ? -16 -3.834 10.914 1 80 248 TRP B O 1
ATOM 4164 N N . LYS B 1 249 ? -15.695 -2.752 8.977 1 81 249 LYS B N 1
ATOM 4165 C CA . LYS B 1 249 ? -17.094 -2.822 8.602 1 81 249 LYS B CA 1
ATOM 4166 C C . LYS B 1 249 ? -17.547 -4.266 8.391 1 81 249 LYS B C 1
ATOM 4168 O O . LYS B 1 249 ? -18.641 -4.652 8.812 1 81 249 LYS B O 1
ATOM 4173 N N . GLU B 1 250 ? -16.734 -4.992 7.809 1 75.94 250 GLU B N 1
ATOM 4174 C CA . GLU B 1 250 ? -17.047 -6.387 7.535 1 75.94 250 GLU B CA 1
ATOM 4175 C C . GLU B 1 250 ? -17.062 -7.211 8.82 1 75.94 250 GLU B C 1
ATOM 4177 O O . GLU B 1 250 ? -17.906 -8.094 8.992 1 75.94 250 GLU B O 1
ATOM 4182 N N . MET B 1 251 ? -16.094 -7.016 9.609 1 72.19 251 MET B N 1
ATOM 4183 C CA . MET B 1 251 ? -16.031 -7.73 10.883 1 72.19 251 MET B CA 1
ATOM 4184 C C . MET B 1 251 ? -17.234 -7.395 11.758 1 72.19 251 MET B C 1
ATOM 4186 O O . MET B 1 251 ? -17.766 -8.266 12.445 1 72.19 251 MET B O 1
ATOM 4190 N N . ARG B 1 252 ? -17.594 -6.238 11.828 1 67.94 252 ARG B N 1
ATOM 4191 C CA . ARG B 1 252 ? -18.766 -5.824 12.609 1 67.94 252 ARG B CA 1
ATOM 4192 C C . ARG B 1 252 ? -20.047 -6.43 12.039 1 67.94 252 ARG B C 1
ATOM 4194 O O . ARG B 1 252 ? -20.938 -6.828 12.797 1 67.94 252 ARG B O 1
ATOM 4201 N N . ALA B 1 253 ? -20.078 -6.395 10.766 1 64.25 253 ALA B N 1
ATOM 4202 C CA . ALA B 1 253 ? -21.234 -7.02 10.133 1 64.25 253 ALA B CA 1
ATOM 4203 C C . ALA B 1 253 ? -21.328 -8.5 10.508 1 64.25 253 ALA B C 1
ATOM 4205 O O . ALA B 1 253 ? -22.422 -9.008 10.758 1 64.25 253 ALA B O 1
ATOM 4206 N N . THR B 1 254 ? -20.188 -9.148 10.547 1 59.34 254 THR B N 1
ATOM 4207 C CA . THR B 1 254 ? -20.156 -10.562 10.898 1 59.34 254 THR B CA 1
ATOM 4208 C C . THR B 1 254 ? -20.453 -10.758 12.383 1 59.34 254 THR B C 1
ATOM 4210 O O . THR B 1 254 ? -21.172 -11.688 12.766 1 59.34 254 THR B O 1
ATOM 4213 N N . ALA B 1 255 ? -19.875 -9.906 13.203 1 54.91 255 ALA B N 1
ATOM 4214 C CA . ALA B 1 255 ? -20.141 -9.984 14.633 1 54.91 255 ALA B CA 1
ATOM 4215 C C . ALA B 1 255 ? -21.609 -9.75 14.938 1 54.91 255 ALA B C 1
ATOM 4217 O O . ALA B 1 255 ? -22.203 -10.43 15.781 1 54.91 255 ALA B O 1
ATOM 4218 N N . GLU B 1 256 ? -22.078 -8.773 14.25 1 52.19 256 GLU B N 1
ATOM 4219 C CA . GLU B 1 256 ? -23.5 -8.508 14.391 1 52.19 256 GLU B CA 1
ATOM 4220 C C . GLU B 1 256 ? -24.344 -9.688 13.906 1 52.19 256 GLU B C 1
ATOM 4222 O O . GLU B 1 256 ? -25.375 -10.016 14.508 1 52.19 256 GLU B O 1
ATOM 4227 N N . ASP B 1 257 ? -23.844 -10.18 12.758 1 49.28 257 ASP B N 1
ATOM 4228 C CA . ASP B 1 257 ? -24.547 -11.359 12.258 1 49.28 257 ASP B CA 1
ATOM 4229 C C . ASP B 1 257 ? -24.422 -12.531 13.234 1 49.28 257 ASP B C 1
ATOM 4231 O O . ASP B 1 257 ? -25.375 -13.305 13.398 1 49.28 257 ASP B O 1
ATOM 4235 N N . PHE B 1 258 ? -23.172 -12.57 13.82 1 42.88 258 PHE B N 1
ATOM 4236 C CA . PHE B 1 258 ? -23.016 -13.602 14.844 1 42.88 258 PHE B CA 1
ATOM 4237 C C . PHE B 1 258 ? -23.906 -13.312 16.047 1 42.88 258 PHE B C 1
ATOM 4239 O O . PHE B 1 258 ? -24.453 -14.234 16.656 1 42.88 258 PHE B O 1
ATOM 4246 N N . ASN B 1 259 ? -23.797 -12.125 16.453 1 43.69 259 ASN B N 1
ATOM 4247 C CA . ASN B 1 259 ? -24.672 -11.773 17.578 1 43.69 259 ASN B CA 1
ATOM 4248 C C . ASN B 1 259 ? -26.141 -11.969 17.234 1 43.69 259 ASN B C 1
ATOM 4250 O O . ASN B 1 259 ? -26.953 -12.312 18.094 1 43.69 259 ASN B O 1
ATOM 4254 N N . LYS B 1 260 ? -26.312 -11.75 16.016 1 46.62 260 LYS B N 1
ATOM 4255 C CA . LYS B 1 260 ? -27.688 -12.008 15.602 1 46.62 260 LYS B CA 1
ATOM 4256 C C . LYS B 1 260 ? -28 -13.5 15.625 1 46.62 260 LYS B C 1
ATOM 4258 O O . LYS B 1 260 ? -29.078 -13.914 16.062 1 46.62 260 LYS B O 1
ATOM 4263 N N . VAL B 1 261 ? -27.078 -14.172 15.07 1 39.41 261 VAL B N 1
ATOM 4264 C CA . VAL B 1 261 ? -27.281 -15.617 15.078 1 39.41 261 VAL B CA 1
ATOM 4265 C C . VAL B 1 261 ? -27.281 -16.125 16.516 1 39.41 261 VAL B C 1
ATOM 4267 O O . VAL B 1 261 ? -28.062 -17.016 16.875 1 39.41 261 VAL B O 1
ATOM 4270 N N . SER B 1 262 ? -26.281 -15.602 17.219 1 37.34 262 SER B N 1
ATOM 4271 C CA . SER B 1 262 ? -26.359 -15.992 18.625 1 37.34 262 SER B CA 1
ATOM 4272 C C . SER B 1 262 ? -27.688 -15.586 19.25 1 37.34 262 SER B C 1
ATOM 4274 O O . SER B 1 262 ? -28.266 -16.344 20.031 1 37.34 262 SER B O 1
ATOM 4276 N N . VAL B 1 263 ? -28.031 -14.469 18.875 1 35.91 263 VAL B N 1
ATOM 4277 C CA . VAL B 1 263 ? -29.297 -14.055 19.453 1 35.91 263 VAL B CA 1
ATOM 4278 C C . VAL B 1 263 ? -30.438 -14.867 18.844 1 35.91 263 VAL B C 1
ATOM 4280 O O . VAL B 1 263 ? -31.359 -15.305 19.547 1 35.91 263 VAL B O 1
ATOM 4283 N N . SER B 1 264 ? -30.328 -15.023 17.578 1 35.44 264 SER B N 1
ATOM 4284 C CA . SER B 1 264 ? -31.422 -15.789 17 1 35.44 264 SER B CA 1
ATOM 4285 C C . SER B 1 264 ? -31.359 -17.25 17.406 1 35.44 264 SER B C 1
ATOM 4287 O O . SER B 1 264 ? -32.375 -17.938 17.484 1 35.44 264 SER B O 1
ATOM 4289 N N . GLY B 1 265 ? -30.203 -17.812 17.547 1 29.92 265 GLY B N 1
ATOM 4290 C CA . GLY B 1 265 ? -30.125 -19.172 18.062 1 29.92 265 GLY B CA 1
ATOM 4291 C C . GLY B 1 265 ? -30.5 -19.25 19.531 1 29.92 265 GLY B C 1
ATOM 4292 O O . GLY B 1 265 ? -30.672 -20.359 20.078 1 29.92 265 GLY B O 1
ATOM 4293 N N . LEU B 1 266 ? -30.219 -18.266 20.266 1 27.38 266 LEU B N 1
ATOM 4294 C CA . LEU B 1 266 ? -30.672 -18.312 21.656 1 27.38 266 LEU B CA 1
ATOM 4295 C C . LEU B 1 266 ? -32.156 -18 21.734 1 27.38 266 LEU B C 1
ATOM 4297 O O . LEU B 1 266 ? -32.781 -18.172 22.797 1 27.38 266 LEU B O 1
ATOM 4301 N N . LEU B 1 267 ? -32.75 -17.391 20.672 1 26.08 267 LEU B N 1
ATOM 4302 C CA . LEU B 1 267 ? -34.188 -17.406 20.828 1 26.08 267 LEU B CA 1
ATOM 4303 C C . LEU B 1 267 ? -34.781 -18.688 20.219 1 26.08 267 LEU B C 1
ATOM 4305 O O . LEU B 1 267 ? -34.312 -19.141 19.172 1 26.08 267 LEU B O 1
#

Radius of gyration: 25.12 Å; Cα contacts (8 Å, |Δi|>4): 634; chains: 2; bounding box: 71×85×79 Å